Protein AF-N9WWZ4-F1 (afdb_monomer)

Sequence (720 aa):
MMVYKSFKKSSRNKDMSAVLQTEFEQKSSIDLSDVQIHYNSSLPKQYMADAIAHNNQIDIASGKEHLLRHELTHIIQQKQGLVDVTEKRGNHYINSSSVLEKGADNAVIKRKPPMHKQQNIIQMAPITDQEIIDQILKAGVIYINPLYPELKAFFKDADSDDITTETLHAIIEFVYRTDTASVSYLHNLFQTFPFKANIPIYMDFIQFINRYPELGPSLLNFTNILGISASDYLISAFSKIPALVIDTFDLLVMQQDNIAAFSTLFQEQIPMCASDIMVSENITMANLGDSIYNILGEKSFTLFNDCISKLVHCCIPASISDVLLGCNLNVTEYILTVIDGQVYTADAAATEIDMKMFLRRLQLTTDYVQSIYNKFHGKYLIKPTGSDPHLQGRQVVFLINASGGIFVYKNRPLEVDNELAGKNGFLEEAGELLITDPEMQFQGMCIDPVSHMEEVISPLGAPKTEPLDLDTAKRNYFQLGALQAIASVTGIVDLHADNIIFSAVGLHIIDAECSFLSFTDTLIEHDRTSPFIMLYSPSMLSYTNSVFSIKMPDDQVVLSTTKSPLLMEMFYKGKNYTLIKIKAEKATFLQILSKHLVNILSSRIVPIGTGDFGELMYRYAFSNNKEDLLMNTIERITTDLMNDSYAYMAGHPKPVFQFDVMHNVLYDAFENHTIPALEFQWSTSKIYMDSQEICALHYRRNGTIVSFILEKVAQMIDSL

Structure (mmCIF, N/CA/C/O backbone):
data_AF-N9WWZ4-F1
#
_entry.id   AF-N9WWZ4-F1
#
loop_
_atom_site.group_PDB
_atom_site.id
_atom_site.type_symbol
_atom_site.label_atom_id
_atom_site.label_alt_id
_atom_site.label_comp_id
_atom_site.label_asym_id
_atom_site.label_entity_id
_atom_site.label_seq_id
_atom_site.pdbx_PDB_ins_code
_atom_site.Cartn_x
_atom_site.Cartn_y
_atom_site.Cartn_z
_atom_site.occupancy
_atom_site.B_iso_or_equiv
_atom_site.auth_seq_id
_atom_site.auth_comp_id
_atom_site.auth_asym_id
_atom_site.auth_atom_id
_atom_site.pdbx_PDB_model_num
ATOM 1 N N . MET A 1 1 ? 75.580 10.774 -19.009 1.00 31.27 1 MET A N 1
ATOM 2 C CA . MET A 1 1 ? 75.614 11.989 -19.851 1.00 31.27 1 MET A CA 1
ATOM 3 C C . MET A 1 1 ? 74.357 11.972 -20.722 1.00 31.27 1 MET A C 1
ATOM 5 O O . MET A 1 1 ? 74.372 11.389 -21.796 1.00 31.27 1 MET A O 1
ATOM 9 N N . MET A 1 2 ? 73.221 12.468 -20.213 1.00 32.12 2 MET A N 1
ATOM 10 C CA . MET A 1 2 ? 72.019 12.6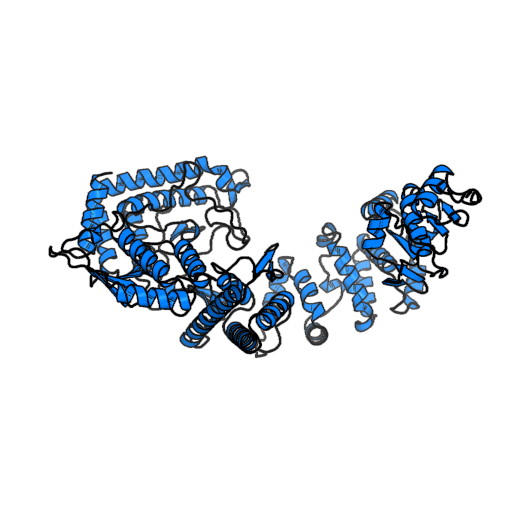29 -21.042 1.00 32.12 2 MET A CA 1
ATOM 11 C C . MET A 1 2 ? 72.286 13.793 -21.991 1.00 32.12 2 MET A C 1
ATOM 13 O O . MET A 1 2 ? 72.444 14.931 -21.552 1.00 32.12 2 MET A O 1
ATOM 17 N N . VAL A 1 3 ? 72.414 13.487 -23.278 1.00 30.52 3 VAL A N 1
ATOM 18 C CA . VAL A 1 3 ? 72.542 14.487 -24.334 1.00 30.52 3 VAL A CA 1
ATOM 19 C C . VAL A 1 3 ? 71.209 15.228 -24.396 1.00 30.52 3 VAL A C 1
ATOM 21 O O . VAL A 1 3 ? 70.263 14.759 -25.025 1.00 30.52 3 VAL A O 1
ATOM 24 N N . TYR A 1 4 ? 71.118 16.381 -23.729 1.00 33.06 4 TYR A N 1
ATOM 25 C CA . TYR A 1 4 ? 70.147 17.397 -24.111 1.00 33.06 4 TYR A CA 1
ATOM 26 C C . TYR A 1 4 ? 70.466 17.729 -25.567 1.00 33.06 4 TYR A C 1
ATOM 28 O O . TYR A 1 4 ? 71.443 18.425 -25.849 1.00 33.06 4 TYR A O 1
ATOM 36 N N . LYS A 1 5 ? 69.693 17.173 -26.509 1.00 40.69 5 LYS A N 1
ATOM 37 C CA . LYS A 1 5 ? 69.653 17.699 -27.872 1.00 40.69 5 LYS A CA 1
ATOM 38 C C . LYS A 1 5 ? 69.283 19.166 -27.703 1.00 40.69 5 LYS A C 1
ATOM 40 O O . LYS A 1 5 ? 68.144 19.483 -27.377 1.00 40.69 5 LYS A O 1
ATOM 45 N N . SER A 1 6 ? 70.280 20.037 -27.838 1.00 37.78 6 SER A N 1
ATOM 46 C CA . SER A 1 6 ? 70.077 21.465 -28.007 1.00 37.78 6 SER A CA 1
ATOM 47 C C . SER A 1 6 ? 69.050 21.595 -29.120 1.00 37.78 6 SER A C 1
ATOM 49 O O . SER A 1 6 ? 69.345 21.290 -30.276 1.00 37.78 6 SER A O 1
ATOM 51 N N . PHE A 1 7 ? 67.827 21.994 -28.765 1.00 43.97 7 PHE A N 1
ATOM 52 C CA . PHE A 1 7 ? 66.923 22.542 -29.756 1.00 43.97 7 PHE A CA 1
ATOM 53 C C . PHE A 1 7 ? 67.714 23.659 -30.431 1.00 43.97 7 PHE A C 1
ATOM 55 O O . PHE A 1 7 ? 68.295 24.521 -29.758 1.00 43.97 7 PHE A O 1
ATOM 62 N N . LYS A 1 8 ? 67.840 23.574 -31.759 1.00 48.03 8 LYS A N 1
ATOM 63 C CA . LYS A 1 8 ? 68.260 24.716 -32.567 1.00 48.03 8 LYS A CA 1
ATOM 64 C C . LYS A 1 8 ? 67.381 25.860 -32.087 1.00 48.03 8 LYS A C 1
ATOM 66 O O . LYS A 1 8 ? 66.167 25.699 -32.100 1.00 48.03 8 LYS A O 1
ATOM 71 N N . LYS A 1 9 ? 67.992 26.927 -31.569 1.00 49.50 9 LYS A N 1
ATOM 72 C CA . LYS A 1 9 ? 67.270 28.078 -31.024 1.00 49.50 9 LYS A CA 1
ATOM 73 C C . LYS A 1 9 ? 66.278 28.514 -32.104 1.00 49.50 9 LYS A C 1
ATOM 75 O O . LYS A 1 9 ? 66.729 28.985 -33.151 1.00 49.50 9 LYS A O 1
ATOM 80 N N . SER A 1 10 ? 64.990 28.228 -31.901 1.00 61.09 10 SER A N 1
ATOM 81 C CA . SER A 1 10 ? 63.947 28.578 -32.860 1.00 61.09 10 SER A CA 1
ATOM 82 C C . SER A 1 10 ? 64.035 30.086 -33.060 1.00 61.09 10 SER A C 1
ATOM 84 O O . SER A 1 10 ? 64.394 30.840 -32.140 1.00 61.09 10 SER A O 1
ATOM 86 N N . SER A 1 11 ? 63.849 30.544 -34.296 1.00 73.19 11 SER A N 1
ATOM 87 C CA . SER A 1 11 ? 63.816 31.981 -34.539 1.00 73.19 11 SER A CA 1
ATOM 88 C C . SER A 1 11 ? 62.716 32.580 -33.671 1.00 73.19 11 SER A C 1
ATOM 90 O O . SER A 1 11 ? 61.612 32.045 -33.597 1.00 73.19 11 SER A O 1
ATOM 92 N N . ARG A 1 12 ? 63.028 33.670 -32.965 1.00 77.38 12 ARG A N 1
ATOM 93 C CA . ARG A 1 12 ? 62.055 34.310 -32.081 1.00 77.38 12 ARG A CA 1
ATOM 94 C C . ARG A 1 12 ? 60.841 34.723 -32.906 1.00 77.38 12 ARG A C 1
ATOM 96 O O . ARG A 1 12 ? 60.989 35.507 -33.846 1.00 77.38 12 ARG A O 1
ATOM 103 N N . ASN A 1 13 ? 59.676 34.231 -32.513 1.00 82.19 13 ASN A N 1
ATOM 104 C CA . ASN A 1 13 ? 58.419 34.700 -33.053 1.00 82.19 13 ASN A CA 1
ATOM 105 C C . ASN A 1 13 ? 58.186 36.131 -32.547 1.00 82.19 13 ASN A C 1
ATOM 107 O O . ASN A 1 13 ? 58.319 36.406 -31.351 1.00 82.19 13 ASN A O 1
ATOM 111 N N . LYS A 1 14 ? 57.949 37.071 -33.464 1.00 80.50 14 LYS A N 1
ATOM 112 C CA . LYS A 1 14 ? 57.813 38.493 -33.120 1.00 80.50 14 LYS A CA 1
ATOM 113 C C . LYS A 1 14 ? 56.438 38.823 -32.542 1.00 80.50 14 LYS A C 1
ATOM 115 O O . LYS A 1 14 ? 56.328 39.834 -31.853 1.00 80.50 14 LYS A O 1
ATOM 120 N N . ASP A 1 15 ? 55.461 37.943 -32.742 1.00 82.19 15 ASP A N 1
ATOM 121 C CA . ASP A 1 15 ? 54.054 38.186 -32.427 1.00 82.19 15 ASP A CA 1
ATOM 122 C C . ASP A 1 15 ? 53.641 37.549 -31.082 1.00 82.19 15 ASP A C 1
ATOM 124 O O . ASP A 1 15 ? 52.505 37.680 -30.635 1.00 82.19 15 ASP A O 1
ATOM 128 N N . MET A 1 16 ? 54.573 36.894 -30.376 1.00 87.50 16 MET A N 1
ATOM 129 C CA . MET A 1 16 ? 54.370 36.381 -29.015 1.00 87.50 16 MET A CA 1
ATOM 130 C C . MET A 1 16 ? 55.595 36.600 -28.119 1.00 87.50 16 MET A C 1
ATOM 132 O O . MET A 1 16 ? 56.722 36.817 -28.572 1.00 87.50 16 MET A O 1
ATOM 136 N N . SER A 1 17 ? 55.395 36.537 -26.800 1.00 89.44 17 SER A N 1
ATOM 137 C CA . SER A 1 17 ? 56.510 36.670 -25.860 1.00 89.44 17 SER A CA 1
ATOM 138 C C . SER A 1 17 ? 57.472 35.478 -25.959 1.00 89.44 17 SER A C 1
ATOM 140 O O . SER A 1 17 ? 57.054 34.330 -26.104 1.00 89.44 17 SER A O 1
ATOM 142 N N . ALA A 1 18 ? 58.775 35.733 -25.798 1.00 83.81 18 ALA A N 1
ATOM 143 C CA . ALA A 1 18 ? 59.789 34.674 -25.822 1.00 83.81 18 ALA A CA 1
ATOM 144 C C . ALA A 1 18 ? 59.575 33.632 -24.707 1.00 83.81 18 ALA A C 1
ATOM 146 O O . ALA A 1 18 ? 59.940 32.469 -24.870 1.00 83.81 18 ALA A O 1
ATOM 147 N N . VAL A 1 19 ? 58.972 34.046 -23.586 1.00 86.75 19 VAL A N 1
ATOM 148 C CA . VAL A 1 19 ? 58.622 33.162 -22.467 1.00 86.75 19 VAL A CA 1
ATOM 149 C C . VAL A 1 19 ? 57.494 32.215 -22.870 1.00 86.75 19 VAL A C 1
ATOM 151 O O . VAL A 1 19 ? 57.639 31.012 -22.687 1.00 86.75 19 VAL A O 1
ATOM 154 N N . LEU A 1 20 ? 56.418 32.736 -23.473 1.00 87.56 20 LEU A N 1
ATOM 155 C CA . LEU A 1 20 ? 55.281 31.930 -23.926 1.00 87.56 20 LEU A CA 1
ATOM 156 C C . LEU A 1 20 ? 55.685 30.957 -25.041 1.00 87.56 20 LEU A C 1
ATOM 158 O O . LEU A 1 20 ? 55.343 29.779 -24.968 1.00 87.56 20 LEU A O 1
ATOM 162 N N . GLN A 1 21 ? 56.482 31.425 -26.011 1.00 87.62 21 GLN A N 1
ATOM 163 C CA . GLN A 1 21 ? 57.043 30.574 -27.062 1.00 87.62 21 GLN A CA 1
ATOM 164 C C . GLN A 1 21 ? 57.860 29.429 -26.446 1.00 87.62 21 GLN A C 1
ATOM 166 O O . GLN A 1 21 ? 57.599 28.261 -26.714 1.00 87.62 21 GLN A O 1
ATOM 171 N N . THR A 1 22 ? 58.799 29.748 -25.548 1.00 85.81 22 THR A N 1
ATOM 172 C CA . THR A 1 22 ? 59.644 28.734 -24.897 1.00 85.81 22 THR A CA 1
ATOM 173 C C . THR A 1 22 ? 58.814 27.740 -24.076 1.00 85.81 22 THR A C 1
ATOM 175 O O . THR A 1 22 ? 59.089 26.544 -24.117 1.00 85.81 22 THR A O 1
ATOM 178 N N . GLU A 1 23 ? 57.794 28.209 -23.351 1.00 89.12 23 GLU A N 1
ATOM 179 C CA . GLU A 1 23 ? 56.898 27.365 -22.551 1.00 89.12 23 GLU A CA 1
ATOM 180 C C . GLU A 1 23 ? 56.186 26.321 -23.427 1.00 89.12 23 GLU A C 1
ATOM 182 O O . GLU A 1 23 ? 56.229 25.122 -23.135 1.00 89.12 23 GLU A O 1
ATOM 187 N N . PHE A 1 24 ? 55.558 26.761 -24.519 1.00 90.38 24 PHE A N 1
ATOM 188 C CA . PHE A 1 24 ? 54.767 25.889 -25.385 1.00 90.38 24 PHE A CA 1
ATOM 189 C C . PHE A 1 24 ? 55.644 24.974 -26.254 1.00 90.38 24 PHE A C 1
ATOM 191 O O . PHE A 1 24 ? 55.316 23.793 -26.404 1.00 90.38 24 PHE A O 1
ATOM 198 N N . GLU A 1 25 ? 56.793 25.445 -26.751 1.00 89.12 25 GLU A N 1
ATOM 199 C CA . GLU A 1 25 ? 57.750 24.619 -27.506 1.00 89.12 25 GLU A CA 1
ATOM 200 C C . GLU A 1 25 ? 58.385 23.532 -26.614 1.00 89.12 25 GLU A C 1
ATOM 202 O O . GLU A 1 25 ? 58.522 22.382 -27.034 1.00 89.12 25 GLU A O 1
ATOM 207 N N . GLN A 1 26 ? 58.699 23.832 -25.345 1.00 85.19 26 GLN A N 1
ATOM 208 C CA . GLN A 1 26 ? 59.203 22.829 -24.391 1.00 85.19 26 GLN A CA 1
ATOM 209 C C . GLN A 1 26 ? 58.142 21.788 -24.007 1.00 85.19 26 GLN A C 1
ATOM 211 O O . GLN A 1 26 ? 58.463 20.606 -23.838 1.00 85.19 26 GLN A O 1
ATOM 216 N N . LYS A 1 27 ? 56.878 22.207 -23.855 1.00 85.12 27 LYS A N 1
ATOM 217 C CA . LYS A 1 27 ? 55.762 21.302 -23.537 1.00 85.12 27 LYS A CA 1
ATOM 218 C C . LYS A 1 27 ? 55.441 20.365 -24.705 1.00 85.12 27 LYS A C 1
ATOM 220 O O . LYS A 1 27 ? 55.290 19.164 -24.481 1.00 85.12 27 LYS A O 1
ATOM 225 N N . SER A 1 28 ? 55.388 20.895 -25.927 1.00 84.44 28 SER A N 1
ATOM 226 C CA . SER A 1 28 ? 54.942 20.174 -27.131 1.00 84.44 28 SER A CA 1
ATOM 227 C C . SER A 1 28 ? 56.052 19.479 -27.918 1.00 84.44 28 SER A C 1
ATOM 229 O O . SER A 1 28 ? 55.778 18.500 -28.607 1.00 84.44 28 SER A O 1
ATOM 231 N N . SER A 1 29 ? 57.298 19.959 -27.821 1.00 84.81 29 SER A N 1
ATOM 232 C CA . SER A 1 29 ? 58.384 19.647 -28.768 1.00 84.81 29 SER A CA 1
ATOM 233 C C . SER A 1 29 ? 58.084 20.042 -30.227 1.00 84.81 29 SER A C 1
ATOM 235 O O . SER A 1 29 ? 58.658 19.458 -31.146 1.00 84.81 29 SER A O 1
ATOM 237 N N . ILE A 1 30 ? 57.200 21.023 -30.447 1.00 85.88 30 ILE A N 1
ATOM 238 C CA . ILE A 1 30 ? 56.836 21.572 -31.763 1.00 85.88 30 ILE A CA 1
ATOM 239 C C . ILE A 1 30 ? 57.406 22.983 -31.900 1.00 85.88 30 ILE A C 1
ATOM 241 O O . ILE A 1 30 ? 57.335 23.753 -30.954 1.00 85.88 30 ILE A O 1
ATOM 245 N N . ASP A 1 31 ? 57.954 23.307 -33.074 1.00 88.06 31 ASP A N 1
ATOM 246 C CA . ASP A 1 31 ? 58.421 24.656 -33.421 1.00 88.06 31 ASP A CA 1
ATOM 247 C C . ASP A 1 31 ? 57.223 25.578 -33.713 1.00 88.06 31 ASP A C 1
ATOM 249 O O . ASP A 1 31 ? 56.354 25.239 -34.529 1.00 88.06 31 ASP A O 1
ATOM 253 N N . LEU A 1 32 ? 57.177 26.721 -33.021 1.00 90.25 32 LEU A N 1
ATOM 254 C CA . LEU A 1 32 ? 56.133 27.744 -33.141 1.00 90.25 32 LEU A CA 1
ATOM 255 C C . LEU A 1 32 ? 56.667 29.046 -33.759 1.00 90.25 32 LEU A C 1
ATOM 257 O O . LEU A 1 32 ? 55.965 30.060 -33.794 1.00 90.25 32 LEU A O 1
ATOM 261 N N . SER A 1 33 ? 57.910 29.047 -34.247 1.00 89.44 33 SER A N 1
ATOM 262 C CA . SER A 1 33 ? 58.525 30.228 -34.862 1.00 89.44 33 SER A CA 1
ATOM 263 C C . SER A 1 33 ? 57.875 30.665 -36.176 1.00 89.44 33 SER A C 1
ATOM 265 O O . SER A 1 33 ? 58.035 31.818 -36.572 1.00 89.44 33 SER A O 1
ATOM 267 N N . ASP A 1 34 ? 57.136 29.767 -36.826 1.00 88.88 34 ASP A N 1
ATOM 268 C CA . ASP A 1 34 ? 56.392 29.984 -38.069 1.00 88.88 34 ASP A CA 1
ATOM 269 C C . ASP A 1 34 ? 54.918 30.363 -37.847 1.00 88.88 34 ASP A C 1
ATOM 271 O O . ASP A 1 34 ? 54.196 30.563 -38.822 1.00 88.88 34 ASP A O 1
ATOM 275 N N . VAL A 1 35 ? 54.466 30.454 -36.591 1.00 92.19 35 VAL A N 1
ATOM 276 C CA . VAL A 1 35 ? 53.085 30.827 -36.265 1.00 92.19 35 VAL A CA 1
ATOM 277 C C . VAL A 1 35 ? 52.896 32.330 -36.443 1.00 92.19 35 VAL A C 1
ATOM 279 O O . VAL A 1 35 ? 53.678 33.115 -35.921 1.00 92.19 35 VAL A O 1
ATOM 282 N N . GLN A 1 36 ? 51.861 32.753 -37.154 1.00 93.38 36 GLN A N 1
ATOM 283 C CA . GLN A 1 36 ? 51.532 34.170 -37.321 1.00 93.38 36 GLN A CA 1
ATOM 284 C C . GLN A 1 36 ? 50.351 34.511 -36.421 1.00 93.38 36 GLN A C 1
ATOM 286 O O . GLN A 1 36 ? 49.353 33.792 -36.432 1.00 93.38 36 GLN A O 1
ATOM 291 N N . ILE A 1 37 ? 50.469 35.574 -35.621 1.00 94.25 37 ILE A N 1
ATOM 292 C CA . ILE A 1 37 ? 49.382 36.000 -34.732 1.00 94.25 37 ILE A CA 1
ATOM 293 C C . ILE A 1 37 ? 48.887 37.371 -35.161 1.00 94.25 37 ILE A C 1
ATOM 295 O O . ILE A 1 37 ? 49.609 38.368 -35.109 1.00 94.25 37 ILE A O 1
ATOM 299 N N . HIS A 1 38 ? 47.621 37.416 -35.542 1.00 94.88 38 HIS A N 1
ATOM 300 C CA . HIS A 1 38 ? 46.916 38.612 -35.956 1.00 94.88 38 HIS A CA 1
ATOM 301 C C . HIS A 1 38 ? 46.008 39.078 -34.811 1.00 94.88 38 HIS A C 1
ATOM 303 O O . HIS A 1 38 ? 44.860 38.654 -34.679 1.00 94.88 38 HIS A O 1
ATOM 309 N N . TYR A 1 39 ? 46.535 39.952 -33.950 1.00 91.56 39 TYR A N 1
ATOM 310 C CA . TYR A 1 39 ? 45.737 40.598 -32.901 1.00 91.56 39 TYR A CA 1
ATOM 311 C C . TYR A 1 39 ? 44.802 41.652 -33.489 1.00 91.56 39 TYR A C 1
ATOM 313 O O . TYR A 1 39 ? 45.166 42.351 -34.437 1.00 91.56 39 TYR A O 1
ATOM 321 N N . ASN A 1 40 ? 43.638 41.832 -32.863 1.00 89.38 40 ASN A N 1
ATOM 322 C CA . ASN A 1 40 ? 42.576 42.722 -33.340 1.00 89.38 40 ASN A CA 1
ATOM 323 C C . ASN A 1 40 ? 42.091 42.368 -34.756 1.00 89.38 40 ASN A C 1
ATOM 325 O O . ASN A 1 40 ? 41.700 43.249 -35.523 1.00 89.38 40 ASN A O 1
ATOM 329 N N . SER A 1 41 ? 42.139 41.085 -35.111 1.00 89.44 41 SER A N 1
ATOM 330 C CA . SER A 1 41 ? 41.660 40.604 -36.399 1.00 89.44 41 SER A CA 1
ATOM 331 C C . SER A 1 41 ? 40.135 40.671 -36.459 1.00 89.44 41 SER A C 1
ATOM 333 O O . SER A 1 41 ? 39.439 40.369 -35.489 1.00 89.44 41 SER A O 1
ATOM 335 N N . SER A 1 42 ? 39.601 41.063 -37.614 1.00 83.00 42 SER A N 1
ATOM 336 C CA . SER A 1 42 ? 38.166 40.993 -37.900 1.00 83.00 42 SER A CA 1
ATOM 337 C C . SER A 1 42 ? 37.735 39.616 -38.411 1.00 83.00 42 SER A C 1
ATOM 339 O O . SER A 1 42 ? 36.538 39.378 -38.564 1.00 83.00 42 SER A O 1
ATOM 341 N N . LEU A 1 43 ? 38.690 38.715 -38.669 1.00 81.06 43 LEU A N 1
ATOM 342 C CA . LEU A 1 43 ? 38.434 37.392 -39.229 1.00 81.06 43 LEU A CA 1
ATOM 343 C C . LEU A 1 43 ? 37.595 36.485 -38.308 1.00 81.06 43 LEU A C 1
ATOM 345 O O . LEU A 1 43 ? 36.652 35.888 -38.821 1.00 81.06 43 LEU A O 1
ATOM 349 N N . PRO A 1 44 ? 37.818 36.419 -36.975 1.00 84.12 44 PRO A N 1
ATOM 350 C CA . PRO A 1 44 ? 37.023 35.561 -36.086 1.00 84.12 44 PRO A CA 1
ATOM 351 C C . PRO A 1 44 ? 35.524 35.887 -36.108 1.00 84.12 44 PRO A C 1
ATOM 353 O O . PRO A 1 44 ? 34.685 34.991 -36.042 1.00 84.12 44 PRO A O 1
ATOM 356 N N . LYS A 1 45 ? 35.174 37.161 -36.334 1.00 70.50 45 LYS A N 1
ATOM 357 C CA . LYS A 1 45 ? 33.783 37.616 -36.454 1.00 70.50 45 LYS A CA 1
ATOM 358 C C . LYS A 1 45 ? 33.037 36.949 -37.615 1.00 70.50 45 LYS A C 1
ATOM 360 O O . LYS A 1 45 ? 31.831 36.761 -37.518 1.00 70.50 45 LYS A O 1
ATOM 365 N N . GLN A 1 46 ? 33.737 36.568 -38.687 1.00 72.19 46 GLN A N 1
ATOM 366 C CA . GLN A 1 46 ? 33.139 35.844 -39.820 1.00 72.19 46 GLN A CA 1
ATOM 367 C C . GLN A 1 46 ? 32.743 34.402 -39.463 1.00 72.19 46 GLN A C 1
ATOM 369 O O . GLN A 1 46 ? 32.006 33.777 -40.216 1.00 72.19 46 GLN A O 1
ATOM 374 N N . TYR A 1 47 ? 33.222 33.891 -38.325 1.00 70.94 47 TYR A N 1
ATOM 375 C CA . TYR A 1 47 ? 32.954 32.546 -37.818 1.00 70.94 47 TYR A CA 1
ATOM 376 C C . TYR A 1 47 ? 32.169 32.554 -36.494 1.00 70.94 47 TYR A C 1
ATOM 378 O O . TYR A 1 47 ? 32.080 31.517 -35.844 1.00 70.94 47 TYR A O 1
ATOM 386 N N . MET A 1 48 ? 31.625 33.707 -36.074 1.00 68.12 48 MET A N 1
ATOM 387 C CA . MET A 1 48 ? 31.035 33.919 -34.738 1.00 68.12 48 MET A CA 1
ATOM 388 C C . MET A 1 48 ? 31.955 33.494 -33.581 1.00 68.12 48 MET A C 1
ATOM 390 O O . MET A 1 48 ? 31.509 32.960 -32.564 1.00 68.12 48 MET A O 1
ATOM 394 N N . ALA A 1 49 ? 33.254 33.735 -33.735 1.00 73.62 49 ALA A N 1
ATOM 395 C CA . ALA A 1 49 ? 34.273 33.357 -32.771 1.00 73.62 49 ALA A CA 1
ATOM 396 C C . ALA A 1 49 ? 35.002 34.587 -32.218 1.00 73.62 49 ALA A C 1
ATOM 398 O O . ALA A 1 49 ? 35.128 35.612 -32.893 1.00 73.62 49 ALA A O 1
ATOM 399 N N . ASP A 1 50 ? 35.515 34.465 -30.997 1.00 83.19 50 ASP A N 1
ATOM 400 C CA . ASP A 1 50 ? 36.403 35.451 -30.381 1.00 83.19 50 ASP A CA 1
ATOM 401 C C . ASP A 1 50 ? 37.866 35.256 -30.812 1.00 83.19 50 ASP A C 1
ATOM 403 O O . ASP A 1 50 ? 38.643 36.214 -30.851 1.00 83.19 50 ASP A O 1
ATOM 407 N N . ALA A 1 51 ? 38.248 34.032 -31.181 1.00 88.69 51 ALA A N 1
ATOM 408 C CA . ALA A 1 51 ? 39.535 33.725 -31.792 1.00 88.69 51 ALA A CA 1
ATOM 409 C C . ALA A 1 51 ? 39.452 32.451 -32.648 1.00 88.69 51 ALA A C 1
ATOM 411 O O . ALA A 1 51 ? 38.578 31.611 -32.435 1.00 88.69 51 ALA A O 1
ATOM 412 N N . ILE A 1 52 ? 40.341 32.326 -33.638 1.00 89.69 52 ILE A N 1
ATOM 413 C CA . ILE A 1 52 ? 40.436 31.134 -34.489 1.00 89.69 52 ILE A CA 1
ATOM 414 C C . ILE A 1 52 ? 41.891 30.712 -34.709 1.00 89.69 52 ILE A C 1
ATOM 416 O O . ILE A 1 52 ? 42.778 31.557 -34.861 1.00 89.69 52 ILE A O 1
ATOM 420 N N . ALA A 1 53 ? 42.110 29.405 -34.837 1.00 92.25 53 ALA A N 1
ATOM 421 C CA . ALA A 1 53 ? 43.379 28.789 -35.204 1.00 92.25 53 ALA A CA 1
ATOM 422 C C . ALA A 1 53 ? 43.244 28.000 -36.512 1.00 92.25 53 ALA A C 1
ATOM 424 O O . ALA A 1 53 ? 42.457 27.053 -36.619 1.00 92.25 53 ALA A O 1
ATOM 425 N N . HIS A 1 54 ? 44.052 28.355 -37.512 1.00 88.38 54 HIS A N 1
ATOM 426 C CA . HIS A 1 54 ? 44.062 27.688 -38.813 1.00 88.38 54 HIS A CA 1
ATOM 427 C C . HIS A 1 54 ? 45.425 27.825 -39.505 1.00 88.38 54 HIS A C 1
ATOM 429 O O . HIS A 1 54 ? 46.000 28.901 -39.539 1.00 88.38 54 HIS A O 1
ATOM 435 N N . ASN A 1 55 ? 45.970 26.752 -40.087 1.00 82.31 55 ASN A N 1
ATOM 436 C CA . ASN A 1 55 ? 47.189 26.788 -40.922 1.00 82.31 55 ASN A CA 1
ATOM 437 C C . ASN A 1 55 ? 48.390 27.580 -40.352 1.00 82.31 55 ASN A C 1
ATOM 439 O O . ASN A 1 55 ? 49.057 28.310 -41.083 1.00 82.31 55 ASN A O 1
ATOM 443 N N . ASN A 1 56 ? 48.717 27.407 -39.068 1.00 88.75 56 ASN A N 1
ATOM 444 C CA . ASN A 1 56 ? 49.763 28.176 -38.363 1.00 88.75 56 ASN A CA 1
ATOM 445 C C . ASN A 1 56 ? 49.454 29.676 -38.219 1.00 88.75 56 ASN A C 1
ATOM 447 O O . ASN A 1 56 ? 50.350 30.457 -37.913 1.00 88.75 56 ASN A O 1
ATOM 451 N N . GLN A 1 57 ? 48.208 30.081 -38.412 1.00 93.12 57 GLN A N 1
ATOM 452 C CA . GLN A 1 57 ? 47.715 31.424 -38.161 1.00 93.12 57 GLN A CA 1
ATOM 453 C C . GLN A 1 57 ? 46.755 31.389 -36.978 1.00 93.12 57 GLN A C 1
ATOM 455 O O . GLN A 1 57 ? 45.968 30.453 -36.819 1.00 93.12 57 GLN A O 1
ATOM 460 N N . ILE A 1 58 ? 46.869 32.403 -36.130 1.00 94.69 58 ILE A N 1
ATOM 461 C CA . ILE A 1 58 ? 45.945 32.660 -35.036 1.00 94.69 58 ILE A CA 1
ATOM 462 C C . ILE A 1 58 ? 45.410 34.069 -35.231 1.00 94.69 58 ILE A C 1
ATOM 464 O O . ILE A 1 58 ? 46.174 35.035 -35.208 1.00 94.69 58 ILE A O 1
ATOM 468 N N . ASP A 1 59 ? 44.101 34.187 -35.369 1.00 94.94 59 ASP A N 1
ATOM 469 C CA . ASP A 1 59 ? 43.415 35.465 -35.474 1.00 94.94 59 ASP A CA 1
ATOM 470 C C . ASP A 1 59 ? 42.604 35.682 -34.204 1.00 94.94 59 ASP A C 1
ATOM 472 O O . ASP A 1 59 ? 41.777 34.850 -33.842 1.00 94.94 59 ASP A O 1
ATOM 476 N N . ILE A 1 60 ? 42.854 36.795 -33.513 1.00 91.88 60 ILE A N 1
ATOM 477 C CA . ILE A 1 60 ? 42.227 37.105 -32.223 1.00 91.88 60 ILE A CA 1
ATOM 478 C C . ILE A 1 60 ? 41.447 38.403 -32.361 1.00 91.88 60 ILE A C 1
ATOM 480 O O . ILE A 1 60 ? 42.010 39.421 -32.781 1.00 91.88 60 ILE A O 1
ATOM 484 N N . ALA A 1 61 ? 40.166 38.382 -31.991 1.00 86.06 61 ALA A N 1
ATOM 485 C CA . ALA A 1 61 ? 39.332 39.572 -31.985 1.00 86.06 61 ALA A CA 1
ATOM 486 C C . ALA A 1 61 ? 39.862 40.619 -30.989 1.00 86.06 61 ALA A C 1
ATOM 488 O O . ALA A 1 61 ? 40.612 40.325 -30.055 1.00 86.06 61 ALA A O 1
ATOM 489 N N . SER A 1 62 ? 39.498 41.882 -31.199 1.00 87.56 62 SER A N 1
ATOM 490 C CA . SER A 1 62 ? 39.983 42.972 -30.347 1.00 87.56 62 SER A CA 1
ATOM 491 C C . SER A 1 62 ? 39.544 42.783 -28.888 1.00 87.56 62 SER A C 1
ATOM 493 O O . SER A 1 62 ? 38.358 42.594 -28.629 1.00 87.56 62 SER A O 1
ATOM 495 N N . GLY A 1 63 ? 40.488 42.826 -27.938 1.00 84.06 63 GLY A N 1
ATOM 496 C CA . GLY A 1 63 ? 40.214 42.631 -26.506 1.00 84.06 63 GLY A CA 1
ATOM 497 C C . GLY A 1 63 ? 40.145 41.167 -26.046 1.00 84.06 63 GLY A C 1
ATOM 498 O O . GLY A 1 63 ? 39.792 40.901 -24.894 1.00 84.06 63 GLY A O 1
ATOM 499 N N . LYS A 1 64 ? 40.471 40.210 -26.925 1.00 89.19 64 LYS A N 1
ATOM 500 C CA . LYS A 1 64 ? 40.409 38.759 -26.665 1.00 89.19 64 LYS A CA 1
ATOM 501 C C . LYS A 1 64 ? 41.778 38.092 -26.554 1.00 89.19 64 LYS A C 1
ATOM 503 O O . LYS A 1 64 ? 41.911 36.881 -26.684 1.00 89.19 64 LYS A O 1
ATOM 508 N N . GLU A 1 65 ? 42.820 38.856 -26.237 1.00 89.69 65 GLU A N 1
ATOM 509 C CA . GLU A 1 65 ? 44.215 38.391 -26.196 1.00 89.69 65 GLU A CA 1
ATOM 510 C C . GLU A 1 65 ? 44.459 37.274 -25.167 1.00 89.69 65 GLU A C 1
ATOM 512 O O . GLU A 1 65 ? 45.425 36.516 -25.284 1.00 89.69 65 GLU A O 1
ATOM 517 N N . HIS A 1 66 ? 43.573 37.135 -24.176 1.00 86.19 66 HIS A N 1
ATOM 518 C CA . HIS A 1 66 ? 43.610 36.047 -23.200 1.00 86.19 66 HIS A CA 1
ATOM 519 C C . HIS A 1 66 ? 43.410 34.658 -23.839 1.00 86.19 66 HIS A C 1
ATOM 521 O O . HIS A 1 66 ? 43.941 33.678 -23.315 1.00 86.19 66 HIS A O 1
ATOM 527 N N . LEU A 1 67 ? 42.747 34.579 -25.001 1.00 88.12 67 LEU A N 1
ATOM 528 C CA . LEU A 1 67 ? 42.532 33.340 -25.758 1.00 88.12 67 LEU A CA 1
ATOM 529 C C . LEU A 1 67 ? 43.781 32.854 -26.503 1.00 88.12 67 LEU A C 1
ATOM 531 O O . LEU A 1 67 ? 43.807 31.739 -27.010 1.00 88.12 67 LEU A O 1
ATOM 535 N N . LEU A 1 68 ? 44.877 33.619 -26.518 1.00 92.75 68 LEU A N 1
ATOM 536 C CA . LEU A 1 68 ? 46.097 33.217 -27.222 1.00 92.75 68 LEU A CA 1
ATOM 537 C C . LEU A 1 68 ? 46.642 31.851 -26.760 1.00 92.75 68 LEU A C 1
ATOM 539 O O . LEU A 1 68 ? 47.155 31.079 -27.567 1.00 92.75 68 LEU A O 1
ATOM 543 N N . ARG A 1 69 ? 46.546 31.534 -25.462 1.00 92.50 69 ARG A N 1
ATOM 544 C CA . ARG A 1 69 ? 46.977 30.226 -24.930 1.00 92.50 69 ARG A CA 1
ATOM 545 C C . ARG A 1 69 ? 46.083 29.079 -25.423 1.00 92.50 69 ARG A C 1
ATOM 547 O O . ARG A 1 69 ? 46.604 27.990 -25.673 1.00 92.50 69 ARG A O 1
ATOM 554 N N . HIS A 1 70 ? 44.785 29.341 -25.569 1.00 93.25 70 HIS A N 1
ATOM 555 C CA . HIS A 1 70 ? 43.790 28.410 -26.111 1.00 93.25 70 HIS A CA 1
ATOM 556 C C . HIS A 1 70 ? 44.125 28.081 -27.567 1.00 93.25 70 HIS A C 1
ATOM 558 O O . HIS A 1 70 ? 44.443 26.939 -27.899 1.00 93.25 70 HIS A O 1
ATOM 564 N N . GLU A 1 71 ? 44.253 29.112 -28.401 1.00 93.88 71 GLU A N 1
ATOM 565 C CA . GLU A 1 71 ? 44.519 28.955 -29.835 1.00 93.88 71 GLU A CA 1
ATOM 566 C C . GLU A 1 71 ? 45.907 28.373 -30.140 1.00 93.88 71 GLU A C 1
ATOM 568 O O . GLU A 1 71 ? 46.082 27.585 -31.071 1.00 93.88 71 GLU A O 1
ATOM 573 N N . LEU A 1 72 ? 46.922 28.670 -29.319 1.00 92.44 72 LEU A N 1
ATOM 574 C CA . LEU A 1 72 ? 48.227 28.010 -29.440 1.00 92.44 72 LEU A CA 1
ATOM 575 C C . LEU A 1 72 ? 48.148 26.508 -29.157 1.00 92.44 72 LEU A C 1
ATOM 577 O O . LEU A 1 72 ? 48.897 25.727 -29.753 1.00 92.44 72 LEU A O 1
ATOM 581 N N . THR A 1 73 ? 47.245 26.093 -28.269 1.00 92.31 73 THR A N 1
ATOM 582 C CA . THR A 1 73 ? 47.000 24.672 -28.013 1.00 92.31 73 THR A CA 1
ATOM 583 C C . THR A 1 73 ? 46.361 24.017 -29.237 1.00 92.31 73 THR A C 1
ATOM 585 O O . THR A 1 73 ? 46.805 22.934 -29.624 1.00 92.31 73 THR A O 1
ATOM 588 N N . HIS A 1 74 ? 45.438 24.693 -29.928 1.00 93.12 74 HIS A N 1
ATOM 589 C CA . HIS A 1 74 ? 44.899 24.228 -31.211 1.00 93.12 74 HIS A CA 1
ATOM 590 C C . HIS A 1 74 ? 45.962 24.119 -32.309 1.00 93.12 74 HIS A C 1
ATOM 592 O O . HIS A 1 74 ? 46.064 23.071 -32.945 1.00 93.12 74 HIS A O 1
ATOM 598 N N . ILE A 1 75 ? 46.847 25.110 -32.479 1.00 92.25 75 ILE A N 1
ATOM 599 C CA . ILE A 1 75 ? 47.961 25.009 -33.445 1.00 92.25 75 ILE A CA 1
ATOM 600 C C . ILE A 1 75 ? 48.834 23.775 -33.175 1.00 92.25 75 ILE A C 1
ATOM 602 O O . ILE A 1 75 ? 49.249 23.075 -34.102 1.00 92.25 75 ILE A O 1
ATOM 606 N N . ILE A 1 76 ? 49.094 23.460 -31.905 1.00 90.62 76 ILE A N 1
ATOM 607 C CA . ILE A 1 76 ? 49.843 22.257 -31.528 1.00 90.62 76 ILE A CA 1
ATOM 608 C C . ILE A 1 76 ? 49.052 20.988 -31.863 1.00 90.62 76 ILE A C 1
ATOM 610 O O . ILE A 1 76 ? 49.623 20.066 -32.446 1.00 90.62 76 ILE A O 1
ATOM 614 N N . GLN A 1 77 ? 47.756 20.933 -31.546 1.00 90.00 77 GLN A N 1
ATOM 615 C CA . GLN A 1 77 ? 46.886 19.799 -31.886 1.00 90.00 77 GLN A CA 1
ATOM 616 C C . GLN A 1 77 ? 46.856 19.550 -33.406 1.00 90.00 77 GLN A C 1
ATOM 618 O O . GLN A 1 77 ? 47.022 18.404 -33.846 1.00 90.00 77 GLN A O 1
ATOM 623 N N . GLN A 1 78 ? 46.739 20.615 -34.207 1.00 89.38 78 GLN A N 1
ATOM 624 C CA . GLN A 1 78 ? 46.781 20.570 -35.672 1.00 89.38 78 GLN A CA 1
ATOM 625 C C . GLN A 1 78 ? 48.131 20.035 -36.166 1.00 89.38 78 GLN A C 1
ATOM 627 O O . GLN A 1 78 ? 48.178 19.065 -36.926 1.00 89.38 78 GLN A O 1
ATOM 632 N N . LYS A 1 79 ? 49.251 20.578 -35.666 1.00 88.38 79 LYS A N 1
ATOM 633 C CA . LYS A 1 79 ? 50.605 20.116 -36.028 1.00 88.38 79 LYS A CA 1
ATOM 634 C C . LYS A 1 79 ? 50.882 18.665 -35.607 1.00 88.38 79 LYS A C 1
ATOM 636 O O . LYS A 1 79 ? 51.716 18.004 -36.224 1.00 88.38 79 LYS A O 1
ATOM 641 N N . GLN A 1 80 ? 50.185 18.136 -34.600 1.00 87.31 80 GLN A N 1
ATOM 642 C CA . GLN A 1 80 ? 50.278 16.734 -34.155 1.00 87.31 80 GLN A CA 1
ATOM 643 C C . GLN A 1 80 ? 49.393 15.760 -34.947 1.00 87.31 80 GLN A C 1
ATOM 645 O O . GLN A 1 80 ? 49.446 14.542 -34.702 1.00 87.31 80 GLN A O 1
ATOM 650 N N . GLY A 1 81 ? 48.572 16.278 -35.867 1.00 85.31 81 GLY A N 1
ATOM 651 C CA . GLY A 1 81 ? 47.583 15.499 -36.604 1.00 85.31 81 GLY A CA 1
ATOM 652 C C . GLY A 1 81 ? 46.575 14.831 -35.669 1.00 85.31 81 GLY A C 1
ATOM 653 O O . GLY A 1 81 ? 46.335 13.634 -35.802 1.00 85.31 81 GLY A O 1
ATOM 654 N N . LEU A 1 82 ? 46.099 15.558 -34.652 1.00 83.69 82 LEU A N 1
ATOM 655 C CA . LEU A 1 82 ? 45.057 15.098 -33.720 1.00 83.69 82 LEU A CA 1
ATOM 656 C C . LEU A 1 82 ? 43.658 15.608 -34.086 1.00 83.69 82 LEU A C 1
ATOM 658 O O . LEU A 1 82 ? 42.697 15.264 -33.407 1.00 83.69 82 LEU A O 1
ATOM 662 N N . VAL A 1 83 ? 43.571 16.458 -35.106 1.00 86.62 83 VAL A N 1
ATOM 663 C CA . VAL A 1 83 ? 42.368 17.200 -35.474 1.00 86.62 83 VAL A CA 1
ATOM 664 C C . VAL A 1 83 ? 41.795 16.576 -36.737 1.00 86.62 83 VAL A C 1
ATOM 666 O O . VAL A 1 83 ? 42.469 16.566 -37.764 1.00 86.62 83 VAL A O 1
ATOM 669 N N . ASP A 1 84 ? 40.568 16.073 -36.639 1.00 84.19 84 ASP A N 1
ATOM 670 C CA . ASP A 1 84 ? 39.770 15.582 -37.766 1.00 84.19 84 ASP A CA 1
ATOM 671 C C . ASP A 1 84 ? 38.620 16.556 -38.055 1.00 84.19 84 ASP A C 1
ATOM 673 O O . ASP A 1 84 ? 38.200 17.311 -37.182 1.00 84.19 84 ASP A O 1
ATOM 677 N N . VAL A 1 85 ? 38.084 16.559 -39.272 1.00 85.12 85 VAL A N 1
ATOM 678 C CA . VAL A 1 85 ? 36.918 17.392 -39.603 1.00 85.12 85 VAL A CA 1
ATOM 679 C C . VAL A 1 85 ? 35.681 16.835 -38.902 1.00 85.12 85 VAL A C 1
ATOM 681 O O . VAL A 1 85 ? 35.339 15.673 -39.110 1.00 85.12 85 VAL A O 1
ATOM 684 N N . THR A 1 86 ? 34.991 17.658 -38.115 1.00 79.12 86 THR A N 1
ATOM 685 C CA . THR A 1 86 ? 33.681 17.304 -37.537 1.00 79.12 86 THR A CA 1
ATOM 686 C C . THR A 1 86 ? 32.535 17.971 -38.289 1.00 79.12 86 THR A C 1
ATOM 688 O O . THR A 1 86 ? 31.438 17.426 -38.328 1.00 79.12 86 THR A O 1
ATOM 691 N N . GLU A 1 87 ? 32.788 19.123 -38.916 1.00 77.56 87 GLU A N 1
ATOM 692 C CA . GLU A 1 87 ? 31.776 19.930 -39.594 1.00 77.56 87 GLU A CA 1
ATOM 693 C C . GLU A 1 87 ? 32.363 20.626 -40.837 1.00 77.56 87 GLU A C 1
ATOM 695 O O . GLU A 1 87 ? 33.566 20.886 -40.925 1.00 77.56 87 GLU A O 1
ATOM 700 N N . LYS A 1 88 ? 31.517 20.951 -41.821 1.00 76.38 88 LYS A N 1
ATOM 701 C CA . LYS A 1 88 ? 31.882 21.758 -42.992 1.00 76.38 88 LYS A CA 1
ATOM 702 C C . LYS A 1 88 ? 30.924 22.946 -43.114 1.00 76.38 88 LYS A C 1
ATOM 704 O O . LYS A 1 88 ? 29.733 22.733 -43.308 1.00 76.38 88 LYS A O 1
ATOM 709 N N . ARG A 1 89 ? 31.447 24.179 -43.066 1.00 64.19 89 ARG A N 1
ATOM 710 C CA . ARG A 1 89 ? 30.683 25.422 -43.299 1.00 64.19 89 ARG A CA 1
ATOM 711 C C . ARG A 1 89 ? 31.173 26.100 -44.575 1.00 64.19 89 ARG A C 1
ATOM 713 O O . ARG A 1 89 ? 32.303 26.591 -44.646 1.00 64.19 89 ARG A O 1
ATOM 720 N N . GLY A 1 90 ? 30.341 26.082 -45.616 1.00 67.19 90 GLY A N 1
ATOM 721 C CA . GLY A 1 90 ? 30.733 26.522 -46.956 1.00 67.19 90 GLY A CA 1
ATOM 722 C C . GLY A 1 90 ? 31.935 25.726 -47.484 1.00 67.19 90 GLY A C 1
ATOM 723 O O . GLY A 1 90 ? 31.901 24.497 -47.541 1.00 67.19 90 GLY A O 1
ATOM 724 N N . ASN A 1 91 ? 33.021 26.414 -47.847 1.00 69.19 91 ASN A N 1
ATOM 725 C CA . ASN A 1 91 ? 34.278 25.790 -48.293 1.00 69.19 91 ASN A CA 1
ATOM 726 C C . ASN A 1 91 ? 35.296 25.539 -47.164 1.00 69.19 91 ASN A C 1
ATOM 728 O O . ASN A 1 91 ? 36.412 25.102 -47.447 1.00 69.19 91 ASN A O 1
ATOM 732 N N . HIS A 1 92 ? 34.928 25.789 -45.905 1.00 74.00 92 HIS A N 1
ATOM 733 C CA . HIS A 1 92 ? 35.820 25.653 -44.756 1.00 74.00 92 HIS A CA 1
ATOM 734 C C . HIS A 1 92 ? 35.505 24.385 -43.961 1.00 74.00 92 HIS A C 1
ATOM 736 O O . HIS A 1 92 ? 34.343 24.053 -43.718 1.00 74.00 92 HIS A O 1
ATOM 742 N N . TYR A 1 93 ? 36.554 23.674 -43.553 1.00 83.94 93 TYR A N 1
ATOM 743 C CA . TYR A 1 93 ? 36.443 22.519 -42.671 1.00 83.94 93 TYR A CA 1
ATOM 744 C C . TYR A 1 93 ? 36.659 22.963 -41.229 1.00 83.94 93 TYR A C 1
ATOM 746 O O . TYR A 1 93 ? 37.595 23.711 -40.953 1.00 83.94 93 TYR A O 1
ATOM 754 N N . ILE A 1 94 ? 35.804 22.509 -40.320 1.00 84.38 94 ILE A N 1
ATOM 755 C CA . ILE A 1 94 ? 35.799 22.911 -38.914 1.00 84.38 94 ILE A CA 1
ATOM 756 C C . ILE A 1 94 ? 35.925 21.665 -38.035 1.00 84.38 94 ILE A C 1
ATOM 758 O O . ILE A 1 94 ? 35.415 20.590 -38.368 1.00 84.38 94 ILE A O 1
ATOM 762 N N . ASN A 1 95 ? 36.630 21.812 -36.916 1.00 84.00 95 ASN A N 1
ATOM 763 C CA . ASN A 1 95 ? 36.616 20.852 -35.822 1.00 84.00 95 ASN A CA 1
ATOM 764 C C . ASN A 1 95 ? 35.929 21.473 -34.597 1.00 84.00 95 ASN A C 1
ATOM 766 O O . ASN A 1 95 ? 36.298 22.553 -34.156 1.00 84.00 95 ASN A O 1
ATOM 770 N N . SER A 1 96 ? 34.945 20.754 -34.063 1.00 75.38 96 SER A N 1
ATOM 771 C CA . SER A 1 96 ? 34.095 21.098 -32.917 1.00 75.38 96 SER A CA 1
ATOM 772 C C . SER A 1 96 ? 34.151 20.004 -31.840 1.00 75.38 96 SER A C 1
ATOM 774 O O . SER A 1 96 ? 33.190 19.749 -31.114 1.00 75.38 96 SER A O 1
ATOM 776 N N . SER A 1 97 ? 35.279 19.289 -31.751 1.00 79.56 97 SER A N 1
ATOM 777 C CA . SER A 1 97 ? 35.446 18.190 -30.799 1.00 79.56 97 SER A CA 1
ATOM 778 C C . SER A 1 97 ? 35.534 18.712 -29.367 1.00 79.56 97 SER A C 1
ATOM 780 O O . SER A 1 97 ? 36.543 19.290 -28.964 1.00 79.56 97 SER A O 1
ATOM 782 N N . SER A 1 98 ? 34.523 18.404 -28.553 1.00 74.38 98 SER A N 1
ATOM 783 C CA . SER A 1 98 ? 34.450 18.822 -27.145 1.00 74.38 98 SER A CA 1
ATOM 784 C C . SER A 1 98 ? 35.648 18.370 -26.298 1.00 74.38 98 SER A C 1
ATOM 786 O O . SER A 1 98 ? 36.004 19.019 -25.317 1.00 74.38 98 SER A O 1
ATOM 788 N N . VAL A 1 99 ? 36.310 17.272 -26.677 1.00 79.31 99 VAL A N 1
ATOM 789 C CA . VAL A 1 99 ? 37.515 16.768 -26.001 1.00 79.31 99 VAL A CA 1
ATOM 790 C C . VAL A 1 99 ? 38.747 17.619 -26.329 1.00 79.31 99 VAL A C 1
ATOM 792 O O . VAL A 1 99 ? 39.599 17.815 -25.461 1.00 79.31 99 VAL A O 1
ATOM 795 N N . LEU A 1 100 ? 38.863 18.117 -27.564 1.00 82.19 100 LEU A N 1
ATOM 796 C CA . LEU A 1 100 ? 39.984 18.960 -27.992 1.00 82.19 100 LEU A CA 1
ATOM 797 C C . LEU A 1 100 ? 39.831 20.401 -27.497 1.00 82.19 100 LEU A C 1
ATOM 799 O O . LEU A 1 100 ? 40.835 20.975 -27.072 1.00 82.19 100 LEU A O 1
ATOM 803 N N . GLU A 1 101 ? 38.597 20.914 -27.453 1.00 82.12 101 GLU A N 1
ATOM 804 C CA . GLU A 1 101 ? 38.256 22.217 -26.860 1.00 82.12 101 GLU A CA 1
ATOM 805 C C . GLU A 1 101 ? 38.563 22.249 -25.361 1.00 82.12 101 GLU A C 1
ATOM 807 O O . GLU A 1 101 ? 39.369 23.060 -24.916 1.00 82.12 101 GLU A O 1
ATOM 812 N N . LYS A 1 102 ? 38.095 21.254 -24.590 1.00 79.00 102 LYS A N 1
ATOM 813 C CA . LYS A 1 102 ? 38.460 21.126 -23.164 1.00 79.00 102 LYS A CA 1
ATOM 814 C C . LYS A 1 102 ? 39.968 20.992 -22.945 1.00 79.00 102 LYS A C 1
ATOM 816 O O . LYS A 1 102 ? 40.494 21.372 -21.897 1.00 79.00 102 LYS A O 1
ATOM 821 N N . GLY A 1 103 ? 40.677 20.401 -23.906 1.00 79.62 103 GLY A N 1
ATOM 822 C CA . GLY A 1 103 ? 42.134 20.338 -23.898 1.00 79.62 103 GLY A CA 1
ATOM 823 C C . GLY A 1 103 ? 42.781 21.712 -24.085 1.00 79.62 103 GLY A C 1
ATOM 824 O O . GLY A 1 103 ? 43.781 21.993 -23.425 1.00 79.62 103 GLY A O 1
ATOM 825 N N . ALA A 1 104 ? 42.214 22.559 -24.944 1.00 84.19 104 ALA A N 1
ATOM 826 C CA . ALA A 1 104 ? 42.669 23.922 -25.193 1.00 84.19 104 ALA A CA 1
ATOM 827 C C . ALA A 1 104 ? 42.336 24.872 -24.030 1.00 84.19 104 ALA A C 1
ATOM 829 O O . ALA A 1 104 ? 43.248 25.569 -23.575 1.00 84.19 104 ALA A O 1
ATOM 830 N N . ASP A 1 105 ? 41.138 24.761 -23.439 1.00 81.94 105 ASP A N 1
ATOM 831 C CA . ASP A 1 105 ? 40.717 25.527 -22.251 1.00 81.94 105 ASP A CA 1
ATOM 832 C C . ASP A 1 105 ? 41.713 25.362 -21.092 1.00 81.94 105 ASP A C 1
ATOM 834 O O . ASP A 1 105 ? 42.071 26.304 -20.382 1.00 81.94 105 ASP A O 1
ATOM 838 N N . ASN A 1 106 ? 42.203 24.131 -20.916 1.00 83.06 106 ASN A N 1
ATOM 839 C CA . ASN A 1 106 ? 43.111 23.752 -19.834 1.00 83.06 106 ASN A CA 1
ATOM 840 C C . ASN A 1 106 ? 44.598 23.762 -20.245 1.00 83.06 106 ASN A C 1
ATOM 842 O O . ASN A 1 106 ? 45.456 23.350 -19.457 1.00 83.06 106 ASN A O 1
ATOM 846 N N . ALA A 1 107 ? 44.925 24.193 -21.471 1.00 81.94 107 ALA A N 1
ATOM 847 C CA . ALA A 1 107 ? 46.273 24.176 -22.053 1.00 81.94 107 ALA A CA 1
ATOM 848 C C . ALA A 1 107 ? 46.997 22.809 -21.940 1.00 81.94 107 ALA A C 1
ATOM 850 O O . ALA A 1 107 ? 48.209 22.727 -21.682 1.00 81.94 107 ALA A O 1
ATOM 851 N N . VAL A 1 108 ? 46.253 21.711 -22.116 1.00 81.75 108 VAL A N 1
ATOM 852 C CA . VAL A 1 108 ? 46.748 20.331 -22.031 1.00 81.75 108 VAL A CA 1
ATOM 853 C C . VAL A 1 108 ? 47.394 19.924 -23.355 1.00 81.75 108 VAL A C 1
ATOM 855 O O . VAL A 1 108 ? 46.728 19.688 -24.361 1.00 81.75 108 VAL A O 1
ATOM 858 N N . ILE A 1 109 ? 48.718 19.766 -23.336 1.00 80.38 109 ILE A N 1
ATOM 859 C CA . ILE A 1 109 ? 49.523 19.416 -24.512 1.00 80.38 109 ILE A CA 1
ATOM 860 C C . ILE A 1 109 ? 50.060 17.987 -24.384 1.00 80.38 109 ILE A C 1
ATOM 862 O O . ILE A 1 109 ? 50.829 17.672 -23.472 1.00 80.38 109 ILE A O 1
ATOM 866 N N . LYS A 1 110 ? 49.711 17.118 -25.339 1.00 77.00 110 LYS A N 1
ATOM 867 C CA . LYS A 1 110 ? 50.302 15.774 -25.457 1.00 77.00 110 LYS A CA 1
ATOM 868 C C . LYS A 1 110 ? 51.697 15.880 -26.084 1.00 77.00 110 LYS A C 1
ATOM 870 O O . LYS A 1 110 ? 51.907 16.672 -26.993 1.00 77.00 110 LYS A O 1
ATOM 875 N N . ARG A 1 111 ? 52.666 15.068 -25.648 1.00 74.75 111 ARG A N 1
ATOM 876 C CA . ARG A 1 111 ? 53.992 14.986 -26.296 1.00 74.75 111 ARG A CA 1
ATOM 877 C C . ARG A 1 111 ? 53.943 14.006 -27.471 1.00 74.75 111 ARG A C 1
ATOM 879 O O . ARG A 1 111 ? 54.153 12.812 -27.280 1.00 74.75 111 ARG A O 1
ATOM 886 N N . LYS A 1 112 ? 53.654 14.506 -28.676 1.00 76.75 112 LYS A N 1
ATOM 887 C CA . LYS A 1 112 ? 53.623 13.733 -29.932 1.00 76.75 112 LYS A CA 1
ATOM 888 C C . LYS A 1 112 ? 54.443 14.466 -31.010 1.00 76.75 112 LYS A C 1
ATOM 890 O O . LYS A 1 112 ? 54.358 15.693 -31.065 1.00 76.75 112 LYS A O 1
ATOM 895 N N . PRO A 1 113 ? 55.245 13.765 -31.840 1.00 73.44 113 PRO A N 1
ATOM 896 C CA . PRO A 1 113 ? 55.991 14.408 -32.922 1.00 73.44 113 PRO A CA 1
ATOM 897 C C . PRO A 1 113 ? 55.044 15.052 -33.951 1.00 73.44 113 PRO A C 1
ATOM 899 O O . PRO A 1 113 ? 53.935 14.542 -34.145 1.00 73.44 113 PRO A O 1
ATOM 902 N N . PRO A 1 114 ? 55.463 16.143 -34.621 1.00 74.56 114 PRO A N 1
ATOM 903 C CA . PRO A 1 114 ? 54.651 16.780 -35.648 1.00 74.56 114 PRO A CA 1
ATOM 904 C C . PRO A 1 114 ? 54.436 15.841 -36.842 1.00 74.56 114 PRO A C 1
ATOM 906 O O . PRO A 1 114 ? 55.342 15.106 -37.243 1.00 74.56 114 PRO A O 1
ATOM 909 N N . MET A 1 115 ? 53.240 15.878 -37.423 1.00 75.38 115 MET A N 1
ATOM 910 C CA . MET A 1 115 ? 52.880 15.115 -38.618 1.00 75.38 115 MET A CA 1
ATOM 911 C C . MET A 1 115 ? 52.840 16.055 -39.831 1.00 75.38 115 MET A C 1
ATOM 913 O O . MET A 1 115 ? 52.186 17.091 -39.790 1.00 75.38 115 MET A O 1
ATOM 917 N N . HIS A 1 116 ? 53.507 15.697 -40.937 1.00 55.25 116 HIS A N 1
ATOM 918 C CA . HIS A 1 116 ? 53.559 16.492 -42.181 1.00 55.25 116 HIS A CA 1
ATOM 919 C C . HIS A 1 116 ? 52.253 16.442 -43.006 1.00 55.25 116 HIS A C 1
ATOM 921 O O . HIS A 1 116 ? 52.269 16.222 -44.215 1.00 55.25 116 HIS A O 1
ATOM 927 N N . LYS A 1 117 ? 51.103 16.645 -42.363 1.00 55.59 117 LYS A N 1
ATOM 928 C CA . LYS A 1 117 ? 49.828 16.905 -43.037 1.00 55.59 117 LYS A CA 1
ATOM 929 C C . LYS A 1 117 ? 49.239 18.179 -42.451 1.00 55.59 117 LYS A C 1
ATOM 931 O O . LYS A 1 117 ? 48.608 18.134 -41.403 1.00 55.59 117 LYS A O 1
ATOM 936 N N . GLN A 1 118 ? 49.459 19.304 -43.127 1.00 53.91 118 GLN A N 1
ATOM 937 C CA . GLN A 1 118 ? 48.675 20.511 -42.877 1.00 53.91 118 GLN A CA 1
ATOM 938 C C . GLN A 1 118 ? 47.261 20.228 -43.385 1.00 53.91 118 GLN A C 1
ATOM 940 O O . GLN A 1 118 ? 47.052 20.051 -44.586 1.00 53.91 118 GLN A O 1
ATOM 945 N N . GLN A 1 119 ? 46.320 20.075 -42.459 1.00 60.62 119 GLN A N 1
ATOM 946 C CA . GLN A 1 119 ? 44.906 19.960 -42.783 1.00 60.62 119 GLN A CA 1
ATOM 947 C C . GLN A 1 119 ? 44.294 21.350 -42.642 1.00 60.62 119 GLN A C 1
ATOM 949 O O . GLN A 1 119 ? 44.520 22.023 -41.640 1.00 60.62 119 GLN A O 1
ATOM 954 N N . ASN A 1 120 ? 43.562 21.783 -43.667 1.00 74.12 120 ASN A N 1
ATOM 955 C CA . ASN A 1 120 ? 42.946 23.104 -43.744 1.00 74.12 120 ASN A CA 1
ATOM 956 C C . ASN A 1 120 ? 41.670 23.130 -42.880 1.00 74.12 120 ASN A C 1
ATOM 958 O O . ASN A 1 120 ? 40.564 23.163 -43.415 1.00 74.12 120 ASN A O 1
ATOM 962 N N . ILE A 1 121 ? 41.846 22.974 -41.563 1.00 84.69 121 ILE A N 1
ATOM 963 C CA . ILE A 1 121 ? 40.780 22.822 -40.567 1.00 84.69 121 ILE A CA 1
ATOM 964 C C . ILE A 1 121 ? 40.862 23.974 -39.574 1.00 84.69 121 ILE A C 1
ATOM 966 O O . ILE A 1 121 ? 41.936 24.273 -39.053 1.00 84.69 121 ILE A O 1
ATOM 970 N N . ILE A 1 122 ? 39.720 24.598 -39.319 1.00 88.19 122 ILE A N 1
ATOM 971 C CA . ILE A 1 122 ? 39.560 25.698 -38.376 1.00 88.19 122 ILE A CA 1
ATOM 972 C C . ILE A 1 122 ? 39.106 25.125 -37.030 1.00 88.19 122 ILE A C 1
ATOM 974 O O . ILE A 1 122 ? 38.149 24.351 -36.970 1.00 88.19 122 ILE A O 1
ATOM 978 N N . GLN A 1 123 ? 39.797 25.514 -35.964 1.00 87.81 123 GLN A N 1
ATOM 979 C CA . GLN A 1 123 ? 39.328 25.400 -34.579 1.00 87.81 123 GLN A CA 1
ATOM 980 C C . GLN A 1 123 ? 39.117 26.814 -34.039 1.00 87.81 123 GLN A C 1
ATOM 982 O O . GLN A 1 123 ? 39.789 27.741 -34.498 1.00 87.81 123 GLN A O 1
ATOM 987 N N . MET A 1 124 ? 38.138 26.998 -33.157 1.00 84.56 124 MET A N 1
ATOM 988 C CA . MET A 1 124 ? 37.679 28.332 -32.779 1.00 84.56 124 MET A CA 1
ATOM 989 C C . MET A 1 124 ? 37.152 28.385 -31.350 1.00 84.56 124 MET A C 1
ATOM 991 O O . MET A 1 124 ? 36.382 27.519 -30.944 1.00 84.56 124 MET A O 1
ATOM 995 N N . ALA A 1 125 ? 37.492 29.458 -30.639 1.00 77.44 125 ALA A N 1
ATOM 996 C CA . ALA A 1 125 ? 36.849 29.832 -29.389 1.00 77.44 125 ALA A CA 1
ATOM 997 C C . ALA A 1 125 ? 35.573 30.650 -29.689 1.00 77.44 125 ALA A C 1
ATOM 999 O O . ALA A 1 125 ? 35.684 31.773 -30.198 1.00 77.44 125 ALA A O 1
ATOM 1000 N N . PRO A 1 126 ? 34.360 30.125 -29.423 1.00 65.56 126 PRO A N 1
ATOM 1001 C CA . PRO A 1 126 ? 33.112 30.824 -29.728 1.00 65.56 126 PRO A CA 1
ATOM 1002 C C . PRO A 1 126 ? 32.923 32.063 -28.842 1.00 65.56 126 PRO A C 1
ATOM 1004 O O . PRO A 1 126 ? 33.408 32.105 -27.711 1.00 65.56 126 PRO A O 1
ATOM 1007 N N . ILE A 1 127 ? 32.192 33.064 -29.347 1.00 57.62 127 ILE A N 1
ATOM 1008 C CA . ILE A 1 127 ? 31.794 34.226 -28.536 1.00 57.62 127 ILE A CA 1
ATOM 1009 C C . ILE A 1 127 ? 30.854 33.750 -27.422 1.00 57.62 127 ILE A C 1
ATOM 1011 O O . ILE A 1 127 ? 29.922 32.991 -27.681 1.00 57.62 127 ILE A O 1
ATOM 1015 N N . THR A 1 128 ? 31.085 34.188 -26.183 1.00 52.31 128 THR A N 1
ATOM 1016 C CA . THR A 1 128 ? 30.248 33.779 -25.044 1.00 52.31 128 THR A CA 1
ATOM 1017 C C . THR A 1 128 ? 28.855 34.422 -25.087 1.00 52.31 128 THR A C 1
ATOM 1019 O O . THR A 1 128 ? 28.712 35.591 -25.455 1.00 52.31 128 THR A O 1
ATOM 1022 N N . ASP A 1 129 ? 27.824 33.686 -24.650 1.00 44.81 129 ASP A N 1
ATOM 1023 C CA . ASP A 1 129 ? 26.419 34.138 -24.664 1.00 44.81 129 ASP A CA 1
ATOM 1024 C C . ASP A 1 129 ? 26.218 35.489 -23.944 1.00 44.81 129 ASP A C 1
ATOM 1026 O O . ASP A 1 129 ? 25.432 36.331 -24.379 1.00 44.81 129 ASP A O 1
ATOM 1030 N N . GLN A 1 130 ? 26.986 35.743 -22.880 1.00 44.66 130 GLN A N 1
ATOM 1031 C CA . GLN A 1 130 ? 26.922 36.977 -22.093 1.00 44.66 130 GLN A CA 1
ATOM 1032 C C . GLN A 1 130 ? 27.504 38.198 -22.833 1.00 44.66 130 GLN A C 1
ATOM 1034 O O . GLN A 1 130 ? 27.016 39.316 -22.670 1.00 44.66 130 GLN A O 1
ATOM 1039 N N . GLU A 1 131 ? 28.518 38.013 -23.681 1.00 45.72 131 GLU A N 1
ATOM 1040 C CA . GLU A 1 131 ? 29.154 39.114 -24.419 1.00 45.72 131 GLU A CA 1
ATOM 1041 C C . GLU A 1 131 ? 28.391 39.523 -25.675 1.00 45.72 131 GLU A C 1
ATOM 1043 O O . GLU A 1 131 ? 28.456 40.687 -26.079 1.00 45.72 131 GLU A O 1
ATOM 1048 N N . ILE A 1 132 ? 27.626 38.600 -26.260 1.00 43.81 132 ILE A N 1
ATOM 1049 C CA . ILE A 1 132 ? 26.667 38.908 -27.328 1.00 43.81 132 ILE A CA 1
ATOM 1050 C C . ILE A 1 132 ? 25.577 39.840 -26.777 1.00 43.81 132 ILE A C 1
ATOM 1052 O O . ILE A 1 132 ? 25.283 40.876 -27.377 1.00 43.81 132 ILE A O 1
ATOM 1056 N N . ILE A 1 133 ? 25.057 39.536 -25.583 1.00 42.44 133 ILE A N 1
ATOM 1057 C CA . ILE A 1 133 ? 24.051 40.349 -24.884 1.00 42.44 133 ILE A CA 1
ATOM 1058 C C . ILE A 1 133 ? 24.599 41.754 -24.560 1.00 42.44 133 ILE A C 1
ATOM 1060 O O . ILE A 1 133 ? 23.950 42.762 -24.852 1.00 42.44 133 ILE A O 1
ATOM 1064 N N . ASP A 1 134 ? 25.825 41.855 -24.042 1.00 43.66 134 ASP A N 1
ATOM 1065 C CA . ASP A 1 134 ? 26.438 43.138 -23.667 1.00 43.66 134 ASP A CA 1
ATOM 1066 C C . ASP A 1 134 ? 26.782 44.043 -24.870 1.00 43.66 134 ASP A C 1
ATOM 1068 O O . ASP A 1 134 ? 26.725 45.275 -24.762 1.00 43.66 134 ASP A O 1
ATOM 1072 N N . GLN A 1 135 ? 27.126 43.469 -26.031 1.00 45.09 135 GLN A N 1
ATOM 1073 C CA . GLN A 1 135 ? 27.379 44.236 -27.260 1.00 45.09 135 GLN A CA 1
ATOM 1074 C C . GLN A 1 135 ? 26.092 44.829 -27.851 1.00 45.09 135 GLN A C 1
ATOM 1076 O O . GLN A 1 135 ? 26.102 45.973 -28.312 1.00 45.09 135 GLN A O 1
ATOM 1081 N N . ILE A 1 136 ? 24.980 44.097 -27.767 1.00 38.44 136 ILE A N 1
ATOM 1082 C CA . ILE A 1 136 ? 23.653 44.543 -28.218 1.00 38.44 136 ILE A CA 1
ATOM 1083 C C . ILE A 1 136 ? 23.123 45.667 -27.312 1.00 38.44 136 ILE A C 1
ATOM 1085 O O . ILE A 1 136 ? 22.607 46.677 -27.798 1.00 38.44 136 ILE A O 1
ATOM 1089 N N . LEU A 1 137 ? 23.337 45.567 -25.995 1.00 40.19 137 LEU A N 1
ATOM 1090 C CA . LEU A 1 137 ? 22.964 46.613 -25.035 1.00 40.19 137 LEU A CA 1
ATOM 1091 C C . LEU A 1 137 ? 23.799 47.900 -25.194 1.00 40.19 137 LEU A C 1
ATOM 1093 O O . LEU A 1 137 ? 23.276 49.002 -25.007 1.00 40.19 137 LEU A O 1
ATOM 1097 N N . LYS A 1 138 ? 25.077 47.790 -25.588 1.00 38.97 138 LYS A N 1
ATOM 1098 C CA . LYS A 1 138 ? 25.968 48.939 -25.851 1.00 38.97 138 LYS A CA 1
ATOM 1099 C C . LYS A 1 138 ? 25.660 49.698 -27.144 1.00 38.97 138 LYS A C 1
ATOM 1101 O O . LYS A 1 138 ? 26.019 50.871 -27.234 1.00 38.97 138 LYS A O 1
ATOM 1106 N N . ALA A 1 139 ? 25.022 49.067 -28.131 1.00 38.22 139 ALA A N 1
ATOM 1107 C CA . ALA A 1 139 ? 24.798 49.660 -29.452 1.00 38.22 139 ALA A CA 1
ATOM 1108 C C . ALA A 1 139 ? 23.671 50.710 -29.505 1.00 38.22 139 ALA A C 1
ATOM 1110 O O . ALA A 1 139 ? 23.537 51.370 -30.528 1.00 38.22 139 ALA A O 1
ATOM 1111 N N . GLY A 1 140 ? 22.915 50.910 -28.416 1.00 32.47 140 GLY A N 1
ATOM 1112 C CA . GLY A 1 140 ? 22.034 52.067 -28.217 1.00 32.47 140 GLY A CA 1
ATOM 1113 C C . GLY A 1 140 ? 20.984 52.279 -29.316 1.00 32.47 140 GLY A C 1
ATOM 1114 O O . GLY A 1 140 ? 21.227 52.958 -30.303 1.00 32.47 140 GLY A O 1
ATOM 1115 N N . VAL A 1 141 ? 19.783 51.747 -29.086 1.00 42.56 141 VAL A N 1
ATOM 1116 C CA . VAL A 1 141 ? 18.525 51.992 -29.820 1.00 42.56 141 VAL A CA 1
ATOM 1117 C C . VAL A 1 141 ? 18.478 53.377 -30.498 1.00 42.56 141 VAL A C 1
ATOM 1119 O O . VAL A 1 141 ? 18.484 54.366 -29.774 1.00 42.56 141 VAL A O 1
ATOM 1122 N N . ILE A 1 142 ? 18.402 53.433 -31.842 1.00 34.88 142 ILE A N 1
ATOM 1123 C CA . ILE A 1 142 ? 17.781 54.452 -32.739 1.00 34.88 142 ILE A CA 1
ATOM 1124 C C . ILE A 1 142 ? 18.555 54.505 -34.088 1.00 34.88 142 ILE A C 1
ATOM 1126 O O . ILE A 1 142 ? 19.776 54.582 -34.096 1.00 34.88 142 ILE A O 1
ATOM 1130 N N . TYR A 1 143 ? 17.816 54.559 -35.210 1.00 30.55 143 TYR A N 1
ATOM 1131 C CA . TYR A 1 143 ? 18.190 54.417 -36.641 1.00 30.55 143 TYR A CA 1
ATOM 1132 C C . TYR A 1 143 ? 18.168 52.956 -37.114 1.00 30.55 143 TYR A C 1
ATOM 1134 O O . TYR A 1 143 ? 18.871 52.117 -36.580 1.00 30.55 143 TYR A O 1
ATOM 1142 N N . ILE A 1 144 ? 17.339 52.576 -38.094 1.00 32.12 144 ILE A N 1
ATOM 1143 C CA . ILE A 1 144 ? 17.657 52.730 -39.523 1.00 32.12 144 ILE A CA 1
ATOM 1144 C C . ILE A 1 144 ? 16.374 52.538 -40.374 1.00 32.12 144 ILE A C 1
ATOM 1146 O O . ILE A 1 144 ? 15.806 51.455 -40.436 1.00 32.12 144 ILE A O 1
ATOM 1150 N N . ASN A 1 145 ? 15.960 53.590 -41.089 1.00 32.31 145 ASN A N 1
ATOM 1151 C CA . ASN A 1 145 ? 15.099 53.541 -42.283 1.00 32.31 145 ASN A CA 1
ATOM 1152 C C . ASN A 1 145 ? 15.881 53.254 -43.610 1.00 32.31 145 ASN A C 1
ATOM 1154 O O . ASN A 1 145 ? 15.270 52.772 -44.558 1.00 32.31 145 ASN A O 1
ATOM 1158 N N . PRO A 1 146 ? 17.212 53.477 -43.755 1.00 34.22 146 PRO A N 1
ATOM 1159 C CA . PRO A 1 146 ? 17.845 53.338 -45.076 1.00 34.22 146 PRO A CA 1
ATOM 1160 C C . PRO A 1 146 ? 18.187 51.910 -45.555 1.00 34.22 146 PRO A C 1
ATOM 1162 O O . PRO A 1 146 ? 18.440 51.760 -46.743 1.00 34.22 146 PRO A O 1
ATOM 1165 N N . LEU A 1 147 ? 18.145 50.861 -44.719 1.00 34.12 147 LEU A N 1
ATOM 1166 C CA . LEU A 1 147 ? 18.461 49.471 -45.141 1.00 34.12 147 LEU A CA 1
ATOM 1167 C C . LEU A 1 147 ? 17.289 48.731 -45.833 1.00 34.12 147 LEU A C 1
ATOM 1169 O O . LEU A 1 147 ? 17.428 47.598 -46.293 1.00 34.12 147 LEU A O 1
ATOM 1173 N N . TYR A 1 148 ? 16.122 49.372 -45.930 1.00 36.56 148 TYR A N 1
ATOM 1174 C CA . TYR A 1 148 ? 14.867 48.777 -46.410 1.00 36.56 148 TYR A CA 1
ATOM 1175 C C . TYR A 1 148 ? 14.873 48.322 -47.894 1.00 36.56 148 TYR A C 1
ATOM 1177 O O . TYR A 1 148 ? 14.293 47.278 -48.202 1.00 36.56 148 TYR A O 1
ATOM 1185 N N . PRO A 1 149 ? 15.519 49.034 -48.843 1.00 38.56 149 PRO A N 1
ATOM 1186 C CA . PRO A 1 149 ? 15.580 48.600 -50.244 1.00 38.56 149 PRO A CA 1
ATOM 1187 C C . PRO A 1 149 ? 16.602 47.480 -50.495 1.00 38.56 149 PRO A C 1
ATOM 1189 O O . PRO A 1 149 ? 16.403 46.664 -51.393 1.00 38.56 149 PRO A O 1
ATOM 1192 N N . GLU A 1 150 ? 17.672 47.425 -49.699 1.00 39.59 150 GLU A N 1
ATOM 1193 C CA . GLU A 1 150 ? 18.783 46.475 -49.853 1.00 39.59 150 GLU A CA 1
ATOM 1194 C C . GLU A 1 150 ? 18.397 45.080 -49.342 1.00 39.59 150 GLU A C 1
ATOM 1196 O O . GLU A 1 150 ? 18.622 44.088 -50.033 1.00 39.59 150 GLU A O 1
ATOM 1201 N N . LEU A 1 151 ? 17.678 45.008 -48.215 1.00 38.69 151 LEU A N 1
ATOM 1202 C CA . LEU A 1 151 ? 17.078 43.764 -47.714 1.00 38.69 151 LEU A CA 1
ATOM 1203 C C . LEU A 1 151 ? 16.063 43.176 -48.706 1.00 38.69 151 LEU A C 1
ATOM 1205 O O . LEU A 1 151 ? 16.031 41.971 -48.938 1.00 38.69 151 LEU A O 1
ATOM 1209 N N . LYS A 1 152 ? 15.261 44.025 -49.356 1.00 36.00 152 LYS A N 1
ATOM 1210 C CA . LYS A 1 152 ? 14.258 43.587 -50.337 1.00 36.00 152 LYS A CA 1
ATOM 1211 C C . LYS A 1 152 ? 14.877 43.044 -51.632 1.00 36.00 152 LYS A C 1
ATOM 1213 O O . LYS A 1 152 ? 14.254 42.211 -52.284 1.00 36.00 152 LYS A O 1
ATOM 1218 N N . ALA A 1 153 ? 16.067 43.513 -52.008 1.00 38.44 153 ALA A N 1
ATOM 1219 C CA . ALA A 1 153 ? 16.829 42.960 -53.126 1.00 38.44 153 ALA A CA 1
ATOM 1220 C C . ALA A 1 153 ? 17.493 41.626 -52.743 1.00 38.44 153 ALA A C 1
ATOM 1222 O O . ALA A 1 153 ? 17.411 40.675 -53.511 1.00 38.44 153 ALA A O 1
ATOM 1223 N N . PHE A 1 154 ? 18.042 41.528 -51.526 1.00 38.41 154 PHE A N 1
ATOM 1224 C CA . PHE A 1 154 ? 18.676 40.314 -51.000 1.00 38.41 154 PHE A CA 1
ATOM 1225 C C . PHE A 1 154 ? 17.725 39.103 -50.979 1.00 38.41 154 PHE A C 1
ATOM 1227 O O . PHE A 1 154 ? 18.069 38.045 -51.491 1.00 38.41 154 PHE A O 1
ATOM 1234 N N . PHE A 1 155 ? 16.491 39.263 -50.486 1.00 39.34 155 PHE A N 1
ATOM 1235 C CA . PHE A 1 155 ? 15.520 38.154 -50.422 1.00 39.34 155 PHE A CA 1
ATOM 1236 C C . PHE A 1 155 ? 14.877 37.779 -51.759 1.00 39.34 155 PHE A C 1
ATOM 1238 O O . PHE A 1 155 ? 14.224 36.744 -51.848 1.00 39.34 155 PHE A O 1
ATOM 1245 N N . LYS A 1 156 ? 15.000 38.621 -52.790 1.00 38.22 156 LYS A N 1
ATOM 1246 C CA . LYS A 1 156 ? 14.402 38.336 -54.099 1.00 38.22 156 LYS A CA 1
ATOM 1247 C C . LYS A 1 156 ? 15.277 37.410 -54.951 1.00 38.22 156 LYS A C 1
ATOM 1249 O O . LYS A 1 156 ? 14.737 36.740 -55.827 1.00 38.22 156 LYS A O 1
ATOM 1254 N N . ASP A 1 157 ? 16.578 37.370 -54.662 1.00 34.66 157 ASP A N 1
ATOM 1255 C CA . ASP A 1 157 ? 17.585 36.643 -55.443 1.00 34.66 157 ASP A CA 1
ATOM 1256 C C . ASP A 1 157 ? 18.274 35.497 -54.657 1.00 34.66 157 ASP A C 1
ATOM 1258 O O . ASP A 1 157 ? 19.130 34.823 -55.223 1.00 34.66 157 ASP A O 1
ATOM 1262 N N . ALA A 1 158 ? 17.923 35.254 -53.383 1.00 33.81 158 ALA A N 1
ATOM 1263 C CA . ALA A 1 158 ? 18.536 34.213 -52.542 1.00 33.81 158 ALA A CA 1
ATOM 1264 C C . ALA A 1 158 ? 17.781 32.866 -52.606 1.00 33.81 158 ALA A C 1
ATOM 1266 O O . ALA A 1 158 ? 16.577 32.818 -52.343 1.00 33.81 158 ALA A O 1
ATOM 1267 N N . ASP A 1 159 ? 18.497 31.775 -52.910 1.00 33.62 159 ASP A N 1
ATOM 1268 C CA . ASP A 1 159 ? 18.000 30.394 -52.789 1.00 33.62 159 ASP A CA 1
ATOM 1269 C C . ASP A 1 159 ? 18.079 29.901 -51.325 1.00 33.62 159 ASP A C 1
ATOM 1271 O O . ASP A 1 159 ? 18.843 30.428 -50.515 1.00 33.62 159 ASP A O 1
ATOM 1275 N N . SER A 1 160 ? 17.281 28.881 -50.971 1.00 39.31 160 SER A N 1
ATOM 1276 C CA . SER A 1 160 ? 17.050 28.415 -49.583 1.00 39.31 160 SER A CA 1
ATOM 1277 C C . SER A 1 160 ? 18.299 28.000 -48.799 1.00 39.31 160 SER A C 1
ATOM 1279 O O . SER A 1 160 ? 18.253 27.948 -47.573 1.00 39.31 160 SER A O 1
ATOM 1281 N N . ASP A 1 161 ? 19.401 27.719 -49.490 1.00 34.81 161 ASP A N 1
ATOM 1282 C CA . ASP A 1 161 ? 20.645 27.230 -48.893 1.00 34.81 161 ASP A CA 1
ATOM 1283 C C . ASP A 1 161 ? 21.602 28.369 -48.473 1.00 34.81 161 ASP A C 1
ATOM 1285 O O . ASP A 1 161 ? 22.596 28.111 -47.796 1.00 34.81 161 ASP A O 1
ATOM 1289 N N . ASP A 1 162 ? 21.298 29.626 -48.829 1.00 36.00 162 ASP A N 1
ATOM 1290 C CA . ASP A 1 162 ? 22.166 30.792 -48.581 1.00 36.00 162 ASP A CA 1
ATOM 1291 C C . ASP A 1 162 ? 21.778 31.618 -47.333 1.00 36.00 162 ASP A C 1
ATOM 1293 O O . ASP A 1 162 ? 22.469 32.579 -46.980 1.00 36.00 162 ASP A O 1
ATOM 1297 N N . ILE A 1 163 ? 20.689 31.274 -46.632 1.00 42.12 163 ILE A N 1
ATOM 1298 C CA . ILE A 1 163 ? 20.234 32.018 -45.443 1.00 42.12 163 ILE A CA 1
ATOM 1299 C C . ILE A 1 163 ? 20.891 31.439 -44.187 1.00 42.12 163 ILE A C 1
ATOM 1301 O O . ILE A 1 163 ? 20.462 30.420 -43.651 1.00 42.12 163 ILE A O 1
ATOM 1305 N N . THR A 1 164 ? 21.934 32.110 -43.699 1.00 43.47 164 THR A N 1
ATOM 1306 C CA . THR A 1 164 ? 22.656 31.693 -42.489 1.00 43.47 164 THR A CA 1
ATOM 1307 C C . THR A 1 164 ? 21.880 32.011 -41.206 1.00 43.47 164 THR A C 1
ATOM 1309 O O . THR A 1 164 ? 21.055 32.930 -41.166 1.00 43.47 164 THR A O 1
ATOM 1312 N N . THR A 1 165 ? 22.185 31.298 -40.120 1.00 40.56 165 THR A N 1
ATOM 1313 C CA . THR A 1 165 ? 21.595 31.496 -38.785 1.00 40.56 165 THR A CA 1
ATOM 1314 C C . THR A 1 165 ? 21.765 32.939 -38.276 1.00 40.56 165 THR A C 1
ATOM 1316 O O . THR A 1 165 ? 20.877 33.463 -37.604 1.00 40.56 165 THR A O 1
ATOM 1319 N N . GLU A 1 166 ? 22.836 33.655 -38.655 1.00 40.28 166 GLU A N 1
ATOM 1320 C CA . GLU A 1 166 ? 22.989 35.086 -38.333 1.00 40.28 166 GLU A CA 1
ATOM 1321 C C . GLU A 1 166 ? 22.019 35.991 -39.107 1.00 40.28 166 GLU A C 1
ATOM 1323 O O . GLU A 1 166 ? 21.541 36.992 -38.570 1.00 40.28 166 GLU A O 1
ATOM 1328 N N . THR A 1 167 ? 21.689 35.630 -40.350 1.00 40.69 167 THR A N 1
ATOM 1329 C CA . THR A 1 167 ? 20.698 36.345 -41.173 1.00 40.69 167 THR A CA 1
ATOM 1330 C C . THR A 1 167 ? 19.300 36.177 -40.581 1.00 40.69 167 THR A C 1
ATOM 1332 O O . THR A 1 167 ? 18.514 37.123 -40.547 1.00 40.69 167 THR A O 1
ATOM 1335 N N . LEU A 1 168 ? 19.015 34.991 -40.037 1.00 44.62 168 LEU A N 1
ATOM 1336 C CA . LEU A 1 168 ? 17.765 34.690 -39.353 1.00 44.62 168 LEU A CA 1
ATOM 1337 C C . LEU A 1 168 ? 17.634 35.463 -38.032 1.00 44.62 168 LEU A C 1
ATOM 1339 O O . LEU A 1 168 ? 16.599 36.082 -37.790 1.00 44.62 168 LEU A O 1
ATOM 1343 N N . HIS A 1 169 ? 18.701 35.535 -37.231 1.00 44.28 169 HIS A N 1
ATOM 1344 C CA . HIS A 1 169 ? 18.724 36.345 -36.010 1.00 44.28 169 HIS A CA 1
ATOM 1345 C C . HIS A 1 169 ? 18.481 37.841 -36.277 1.00 44.28 169 HIS A C 1
ATOM 1347 O O . HIS A 1 169 ? 17.715 38.464 -35.544 1.00 44.28 169 HIS A O 1
ATOM 1353 N N . ALA A 1 170 ? 19.027 38.408 -37.360 1.00 41.41 170 ALA A N 1
ATOM 1354 C CA . ALA A 1 170 ? 18.779 39.805 -37.736 1.00 41.41 170 ALA A CA 1
ATOM 1355 C C . ALA A 1 170 ? 17.314 40.076 -38.151 1.00 41.41 170 ALA A C 1
ATOM 1357 O O . ALA A 1 170 ? 16.771 41.149 -37.876 1.00 41.41 170 ALA A O 1
ATOM 1358 N N . ILE A 1 171 ? 16.648 39.099 -38.782 1.00 45.19 171 ILE A N 1
ATOM 1359 C CA . ILE A 1 171 ? 15.217 39.165 -39.136 1.00 45.19 171 ILE A CA 1
ATOM 1360 C C . ILE A 1 171 ? 14.348 39.111 -37.874 1.00 45.19 171 ILE A C 1
ATOM 1362 O O . ILE A 1 171 ? 13.377 39.853 -37.755 1.00 45.19 171 ILE A O 1
ATOM 1366 N N . ILE A 1 172 ? 14.705 38.260 -36.914 1.00 44.75 172 ILE A N 1
ATOM 1367 C CA . ILE A 1 172 ? 13.966 38.076 -35.658 1.00 44.75 172 ILE A CA 1
ATOM 1368 C C . ILE A 1 172 ? 14.116 39.308 -34.752 1.00 44.75 172 ILE A C 1
ATOM 1370 O O . ILE A 1 172 ? 13.145 39.759 -34.141 1.00 44.75 172 ILE A O 1
ATOM 1374 N N . GLU A 1 173 ? 15.296 39.931 -34.740 1.00 41.34 173 GLU A N 1
ATOM 1375 C CA . GLU A 1 173 ? 15.540 41.182 -34.017 1.00 41.34 173 GLU A CA 1
ATOM 1376 C C . GLU A 1 173 ? 14.776 42.380 -34.636 1.00 41.34 173 GLU A C 1
ATOM 1378 O O . GLU A 1 173 ? 14.306 43.260 -33.909 1.00 41.34 173 GLU A O 1
ATOM 1383 N N . PHE A 1 174 ? 14.548 42.385 -35.961 1.00 40.88 174 PHE A N 1
ATOM 1384 C CA . PHE A 1 174 ? 13.675 43.348 -36.662 1.00 40.88 174 PHE A CA 1
ATOM 1385 C C . PHE A 1 174 ? 12.191 43.223 -36.251 1.00 40.88 174 PHE A C 1
ATOM 1387 O O . PHE A 1 174 ? 11.499 44.237 -36.096 1.00 40.88 174 PHE A O 1
ATOM 1394 N N . VAL A 1 175 ? 11.706 41.994 -36.020 1.00 41.59 175 VAL A N 1
ATOM 1395 C CA . VAL A 1 175 ? 10.329 41.700 -35.558 1.00 41.59 175 VAL A CA 1
ATOM 1396 C C . VAL A 1 175 ? 10.090 42.178 -34.142 1.00 41.59 175 VAL A C 1
ATOM 1398 O O . VAL A 1 175 ? 9.035 42.733 -33.847 1.00 41.59 175 VAL A O 1
ATOM 1401 N N . TYR A 1 176 ? 11.088 42.010 -33.279 1.00 40.47 176 TYR A N 1
ATOM 1402 C CA . TYR A 1 176 ? 10.988 42.363 -31.869 1.00 40.47 176 TYR A CA 1
ATOM 1403 C C . TYR A 1 176 ? 10.747 43.869 -31.625 1.00 40.47 176 TYR A C 1
ATOM 1405 O O . TYR A 1 176 ? 10.321 44.255 -30.538 1.00 40.47 176 TYR A O 1
ATOM 1413 N N . ARG A 1 177 ? 10.983 44.750 -32.614 1.00 40.56 177 ARG A N 1
ATOM 1414 C CA . ARG A 1 177 ? 10.901 46.212 -32.424 1.00 40.56 177 ARG A CA 1
ATOM 1415 C C . ARG A 1 177 ? 9.946 46.984 -33.349 1.00 40.56 177 ARG A C 1
ATOM 1417 O O . ARG A 1 177 ? 9.999 48.213 -33.317 1.00 40.56 177 ARG A O 1
ATOM 1424 N N . THR A 1 178 ? 9.068 46.357 -34.141 1.00 35.72 178 THR A N 1
ATOM 1425 C CA . THR A 1 178 ? 8.149 47.110 -35.035 1.00 35.72 178 THR A CA 1
ATOM 1426 C C . THR A 1 178 ? 6.681 46.672 -34.979 1.00 35.72 178 THR A C 1
ATOM 1428 O O . THR A 1 178 ? 6.350 45.607 -34.473 1.00 35.72 178 THR A O 1
ATOM 1431 N N . ASP A 1 179 ? 5.796 47.573 -35.421 1.00 43.03 179 ASP A N 1
ATOM 1432 C CA . ASP A 1 179 ? 4.340 47.506 -35.273 1.00 43.03 179 ASP A CA 1
ATOM 1433 C C . ASP A 1 179 ? 3.657 46.325 -36.001 1.00 43.03 179 ASP A C 1
ATOM 1435 O O . ASP A 1 179 ? 4.263 45.511 -36.701 1.00 43.03 179 ASP A O 1
ATOM 1439 N N . THR A 1 180 ? 2.334 46.251 -35.843 1.00 40.88 180 THR A N 1
ATOM 1440 C CA . THR A 1 180 ? 1.451 45.196 -36.362 1.00 40.88 180 THR A CA 1
ATOM 1441 C C . THR A 1 180 ? 1.533 44.999 -37.889 1.00 40.88 180 THR A C 1
ATOM 1443 O O . THR A 1 180 ? 1.161 43.932 -38.390 1.00 40.88 180 THR A O 1
ATOM 1446 N N . ALA A 1 181 ? 2.038 45.979 -38.650 1.00 40.94 181 ALA A N 1
ATOM 1447 C CA . ALA A 1 181 ? 2.204 45.869 -40.098 1.00 40.94 181 ALA A CA 1
ATOM 1448 C C . ALA A 1 181 ? 3.430 45.021 -40.488 1.00 40.94 181 ALA A C 1
ATOM 1450 O O . ALA A 1 181 ? 3.364 44.276 -41.469 1.00 40.94 181 ALA A O 1
ATOM 1451 N N . SER A 1 182 ? 4.511 45.051 -39.699 1.00 43.44 182 SER A N 1
ATOM 1452 C CA . SER A 1 182 ? 5.714 44.228 -39.920 1.00 43.44 182 SER A CA 1
ATOM 1453 C C . SER A 1 182 ? 5.452 42.738 -39.693 1.00 43.44 182 SER A C 1
ATOM 1455 O O . SER A 1 182 ? 5.917 41.894 -40.462 1.00 43.44 182 SER A O 1
ATOM 1457 N N . VAL A 1 183 ? 4.636 42.416 -38.686 1.00 45.25 183 VAL A N 1
ATOM 1458 C CA . VAL A 1 183 ? 4.188 41.044 -38.394 1.00 45.25 183 VAL A CA 1
ATOM 1459 C C . VAL A 1 183 ? 3.357 40.486 -39.557 1.00 45.25 183 VAL A C 1
ATOM 1461 O O . VAL A 1 183 ? 3.570 39.361 -40.008 1.00 45.25 183 VAL A O 1
ATOM 1464 N N . SER A 1 184 ? 2.467 41.310 -40.116 1.00 43.69 184 SER A N 1
ATOM 1465 C CA . SER A 1 184 ? 1.632 40.945 -41.269 1.00 43.69 184 SER A CA 1
ATOM 1466 C C . SER A 1 184 ? 2.438 40.785 -42.571 1.00 43.69 184 SER A C 1
ATOM 1468 O O . SER A 1 184 ? 2.050 40.020 -43.455 1.00 43.69 184 SER A O 1
ATOM 1470 N N . TYR A 1 185 ? 3.569 41.483 -42.717 1.00 44.00 185 TYR A N 1
ATOM 1471 C CA . TYR A 1 185 ? 4.461 41.330 -43.870 1.00 44.00 185 TYR A CA 1
ATOM 1472 C C . TYR A 1 185 ? 5.236 40.009 -43.826 1.00 44.00 185 TYR A C 1
ATOM 1474 O O . TYR A 1 185 ? 5.300 39.317 -44.839 1.00 44.00 185 TYR A O 1
ATOM 1482 N N . LEU A 1 186 ? 5.767 39.620 -42.663 1.00 44.19 186 LEU A N 1
ATOM 1483 C CA . LEU A 1 186 ? 6.465 38.338 -42.501 1.00 44.19 186 LEU A CA 1
ATOM 1484 C C . LEU A 1 186 ? 5.544 37.145 -42.680 1.00 44.19 186 LEU A C 1
ATOM 1486 O O . LEU A 1 186 ? 5.926 36.183 -43.336 1.00 44.19 186 LEU A O 1
ATOM 1490 N N . HIS A 1 187 ? 4.315 37.253 -42.183 1.00 45.91 187 HIS A N 1
ATOM 1491 C CA . HIS A 1 187 ? 3.269 36.284 -42.466 1.00 45.91 187 HIS A CA 1
ATOM 1492 C C . HIS A 1 187 ? 3.092 36.057 -43.976 1.00 45.91 187 HIS A C 1
ATOM 1494 O O . HIS A 1 187 ? 3.160 34.927 -44.454 1.00 45.91 187 HIS A O 1
ATOM 1500 N N . ASN A 1 188 ? 2.961 37.135 -44.755 1.00 45.75 188 ASN A N 1
ATOM 1501 C CA . ASN A 1 188 ? 2.837 37.040 -46.211 1.00 45.75 188 ASN A CA 1
ATOM 1502 C C . ASN A 1 188 ? 4.133 36.584 -46.904 1.00 45.75 188 ASN A C 1
ATOM 1504 O O . ASN A 1 188 ? 4.064 35.912 -47.927 1.00 45.75 188 ASN A O 1
ATOM 1508 N N . LEU A 1 189 ? 5.309 36.916 -46.365 1.00 44.00 189 LEU A N 1
ATOM 1509 C CA . LEU A 1 189 ? 6.601 36.496 -46.908 1.00 44.00 189 LEU A CA 1
ATOM 1510 C C . LEU A 1 189 ? 6.830 34.987 -46.705 1.00 44.00 189 LEU A C 1
ATOM 1512 O O . LEU A 1 189 ? 7.177 34.293 -47.657 1.00 44.00 189 LEU A O 1
ATOM 1516 N N . PHE A 1 190 ? 6.556 34.448 -45.513 1.00 47.12 190 PHE A N 1
ATOM 1517 C CA . PHE A 1 190 ? 6.657 33.010 -45.238 1.00 47.12 190 PHE A CA 1
ATOM 1518 C C . PHE A 1 190 ? 5.685 32.176 -46.080 1.00 47.12 190 PHE A C 1
ATOM 1520 O O . PHE A 1 190 ? 6.030 31.071 -46.491 1.00 47.12 190 PHE A O 1
ATOM 1527 N N . GLN A 1 191 ? 4.520 32.733 -46.426 1.00 43.56 191 GLN A N 1
ATOM 1528 C CA . GLN A 1 191 ? 3.560 32.116 -47.350 1.00 43.56 191 GLN A CA 1
ATOM 1529 C C . GLN A 1 191 ? 4.083 32.002 -48.796 1.00 43.56 191 GLN A C 1
ATOM 1531 O O . GLN A 1 191 ? 3.541 31.222 -49.577 1.00 43.56 191 GLN A O 1
ATOM 1536 N N . THR A 1 192 ? 5.126 32.753 -49.179 1.00 40.88 192 THR A N 1
ATOM 1537 C CA . THR A 1 192 ? 5.693 32.701 -50.543 1.00 40.88 192 THR A CA 1
ATOM 1538 C C . THR A 1 192 ? 6.770 31.629 -50.746 1.00 40.88 192 THR A C 1
ATOM 1540 O O . THR A 1 192 ? 7.143 31.375 -51.892 1.00 40.88 192 THR A O 1
ATOM 1543 N N . PHE A 1 193 ? 7.232 30.950 -49.686 1.00 39.59 193 PHE A N 1
ATOM 1544 C CA . PHE A 1 193 ? 8.281 29.925 -49.774 1.00 39.59 193 PHE A CA 1
ATOM 1545 C C . PHE A 1 193 ? 7.726 28.480 -49.724 1.00 39.59 193 PHE A C 1
ATOM 1547 O O . PHE A 1 193 ? 6.835 28.189 -48.924 1.00 39.59 193 PHE A O 1
ATOM 1554 N N . PRO A 1 194 ? 8.255 27.521 -50.516 1.00 40.78 194 PRO A N 1
ATOM 1555 C CA . PRO A 1 194 ? 7.845 26.114 -50.444 1.00 40.78 194 PRO A CA 1
ATOM 1556 C C . PRO A 1 194 ? 8.316 25.422 -49.147 1.00 40.78 194 PRO A C 1
ATOM 1558 O O . PRO A 1 194 ? 9.509 25.280 -48.888 1.00 40.78 194 PRO A O 1
ATOM 1561 N N . PHE A 1 195 ? 7.367 24.905 -48.360 1.00 41.22 195 PHE A N 1
ATOM 1562 C CA . PHE A 1 195 ? 7.558 24.483 -46.959 1.00 41.22 195 PHE A CA 1
ATOM 1563 C C . PHE A 1 195 ? 8.578 23.348 -46.713 1.00 41.22 195 PHE A C 1
ATOM 1565 O O . PHE A 1 195 ? 9.104 23.209 -45.613 1.00 41.22 195 PHE A O 1
ATOM 1572 N N . LYS A 1 196 ? 8.886 22.515 -47.715 1.00 36.97 196 LYS A N 1
ATOM 1573 C CA . LYS A 1 196 ? 9.753 21.333 -47.537 1.00 36.97 196 LYS A CA 1
ATOM 1574 C C . LYS A 1 196 ? 11.247 21.650 -47.380 1.00 36.97 196 LYS A C 1
ATOM 1576 O O . LYS A 1 196 ? 11.959 20.808 -46.848 1.00 36.97 196 LYS A O 1
ATOM 1581 N N . ALA A 1 197 ? 11.710 22.811 -47.845 1.00 37.81 197 ALA A N 1
ATOM 1582 C CA . ALA A 1 197 ? 13.129 23.183 -47.810 1.00 37.81 197 ALA A CA 1
ATOM 1583 C C . ALA A 1 197 ? 13.537 23.928 -46.524 1.00 37.81 197 ALA A C 1
ATOM 1585 O O . ALA A 1 197 ? 14.707 23.936 -46.167 1.00 37.81 197 ALA A O 1
ATOM 1586 N N . ASN A 1 198 ? 12.575 24.491 -45.783 1.00 40.62 198 ASN A N 1
ATOM 1587 C CA . ASN A 1 198 ? 12.846 25.469 -44.721 1.00 40.62 198 ASN A CA 1
ATOM 1588 C C . ASN A 1 198 ? 12.586 24.947 -43.293 1.00 40.62 198 ASN A C 1
ATOM 1590 O O . ASN A 1 198 ? 12.546 25.729 -42.349 1.00 40.62 198 ASN A O 1
ATOM 1594 N N . ILE A 1 199 ? 12.443 23.629 -43.105 1.00 42.31 199 ILE A N 1
ATOM 1595 C CA . ILE A 1 199 ? 12.326 22.991 -41.776 1.00 42.31 199 ILE A CA 1
ATOM 1596 C C . ILE A 1 199 ? 13.463 23.408 -40.815 1.00 42.31 199 ILE A C 1
ATOM 1598 O O . ILE A 1 199 ? 13.149 23.721 -39.668 1.00 42.31 199 ILE A O 1
ATOM 1602 N N . PRO A 1 200 ? 14.741 23.503 -41.239 1.00 40.50 200 PRO A N 1
ATOM 1603 C CA . PRO A 1 200 ? 15.822 23.949 -40.353 1.00 40.50 200 PRO A CA 1
ATOM 1604 C C . PRO A 1 200 ? 15.624 25.381 -39.841 1.00 40.50 200 PRO A C 1
ATOM 1606 O O . PRO A 1 200 ? 15.845 25.658 -38.669 1.00 40.50 200 PRO A O 1
ATOM 1609 N N . ILE A 1 201 ? 15.100 26.266 -40.693 1.00 40.44 201 ILE A N 1
ATOM 1610 C CA . ILE A 1 201 ? 14.836 27.671 -40.365 1.00 40.44 201 ILE A CA 1
ATOM 1611 C C . ILE A 1 201 ? 13.749 27.795 -39.283 1.00 40.44 201 ILE A C 1
ATOM 1613 O O . ILE A 1 201 ? 13.859 28.617 -38.374 1.00 40.44 201 ILE A O 1
ATOM 1617 N N . TYR A 1 202 ? 12.709 26.958 -39.345 1.00 47.78 202 TYR A N 1
ATOM 1618 C CA . TYR A 1 202 ? 11.659 26.932 -38.323 1.00 47.78 202 TYR A CA 1
ATOM 1619 C C . TYR A 1 202 ? 12.146 26.346 -36.989 1.00 47.78 202 TYR A C 1
ATOM 1621 O O . TYR A 1 202 ? 11.728 26.818 -35.933 1.00 47.78 202 TYR A O 1
ATOM 1629 N N . MET A 1 203 ? 13.050 25.362 -37.026 1.00 43.19 203 MET A N 1
ATOM 1630 C CA . MET A 1 203 ? 13.622 24.740 -35.824 1.00 43.19 203 MET A CA 1
ATOM 1631 C C . MET A 1 203 ? 14.615 25.666 -35.108 1.00 43.19 203 MET A C 1
ATOM 1633 O O . MET A 1 203 ? 14.552 25.781 -33.884 1.00 43.19 203 MET A O 1
ATOM 1637 N N . ASP A 1 204 ? 15.452 26.399 -35.847 1.00 41.50 204 ASP A N 1
ATOM 1638 C CA . ASP A 1 204 ? 16.372 27.393 -35.273 1.00 41.50 204 ASP A CA 1
ATOM 1639 C C . ASP A 1 204 ? 15.608 28.547 -34.597 1.00 41.50 204 ASP A C 1
ATOM 1641 O O . ASP A 1 204 ? 15.982 29.005 -33.514 1.00 41.50 204 ASP A O 1
ATOM 1645 N N . PHE A 1 205 ? 14.478 28.974 -35.176 1.00 42.53 205 PHE A N 1
ATOM 1646 C CA . PHE A 1 205 ? 13.609 30.000 -34.586 1.00 42.53 205 PHE A CA 1
ATOM 1647 C C . PHE A 1 205 ? 12.980 29.556 -33.257 1.00 42.53 205 PHE A C 1
ATOM 1649 O O . PHE A 1 205 ? 12.883 30.332 -32.306 1.00 42.53 205 PHE A O 1
ATOM 1656 N N . ILE A 1 206 ? 12.581 28.289 -33.175 1.00 46.22 206 ILE A N 1
ATOM 1657 C CA . ILE A 1 206 ? 12.004 27.673 -31.980 1.00 46.22 206 ILE A CA 1
ATOM 1658 C C . ILE A 1 206 ? 13.054 27.514 -30.868 1.00 46.22 206 ILE A C 1
ATOM 1660 O O . ILE A 1 206 ? 12.794 27.840 -29.707 1.00 46.22 206 ILE A O 1
ATOM 1664 N N . GLN A 1 207 ? 14.260 27.062 -31.217 1.00 42.31 207 GLN A N 1
ATOM 1665 C CA . GLN A 1 207 ? 15.362 26.912 -30.263 1.00 42.31 207 GLN A CA 1
ATOM 1666 C C . GLN A 1 207 ? 15.822 28.261 -29.694 1.00 42.31 207 GLN A C 1
ATOM 1668 O O . GLN A 1 207 ? 16.158 28.344 -28.512 1.00 42.31 207 GLN A O 1
ATOM 1673 N N . PHE A 1 208 ? 15.775 29.328 -30.498 1.00 40.19 208 PHE A N 1
ATOM 1674 C CA . PHE A 1 208 ? 16.064 30.691 -30.052 1.00 40.19 208 PHE A CA 1
ATOM 1675 C C . PHE A 1 208 ? 15.101 31.166 -28.951 1.00 40.19 208 PHE A C 1
ATOM 1677 O O . PHE A 1 208 ? 15.544 31.723 -27.950 1.00 40.19 208 PHE A O 1
ATOM 1684 N N . ILE A 1 209 ? 13.799 30.888 -29.069 1.00 43.28 209 ILE A N 1
ATOM 1685 C CA . ILE A 1 209 ? 12.806 31.264 -28.044 1.00 43.28 209 ILE A CA 1
ATOM 1686 C C . ILE A 1 209 ? 13.006 30.473 -26.750 1.00 43.28 209 ILE A C 1
ATOM 1688 O O . ILE A 1 209 ? 12.912 31.042 -25.666 1.00 43.28 209 ILE A O 1
ATOM 1692 N N . ASN A 1 210 ? 13.348 29.186 -26.852 1.00 41.75 210 ASN A N 1
ATOM 1693 C CA . ASN A 1 210 ? 13.679 28.365 -25.684 1.00 41.75 210 ASN A CA 1
ATOM 1694 C C . ASN A 1 210 ? 14.929 28.860 -24.945 1.00 41.75 210 ASN A C 1
ATOM 1696 O O . ASN A 1 210 ? 15.033 28.706 -23.729 1.00 41.75 210 ASN A O 1
ATOM 1700 N N . ARG A 1 211 ? 15.878 29.465 -25.667 1.00 37.66 211 ARG A N 1
ATOM 1701 C CA . ARG A 1 211 ? 17.094 30.040 -25.083 1.00 37.66 211 ARG A CA 1
ATOM 1702 C C . ARG A 1 211 ? 16.851 31.398 -24.402 1.00 37.66 211 ARG A C 1
ATOM 1704 O O . ARG A 1 211 ? 17.645 31.763 -23.541 1.00 37.66 211 ARG A O 1
ATOM 1711 N N . TYR A 1 212 ? 15.751 32.089 -24.722 1.00 37.34 212 TYR A N 1
ATOM 1712 C CA . TYR A 1 212 ? 15.369 33.399 -24.165 1.00 37.34 212 TYR A CA 1
ATOM 1713 C C . TYR A 1 212 ? 13.875 33.428 -23.763 1.00 37.34 212 TYR A C 1
ATOM 1715 O O . TYR A 1 212 ? 13.054 34.088 -24.416 1.00 37.34 212 TYR A O 1
ATOM 1723 N N . PRO A 1 213 ? 13.485 32.684 -22.708 1.00 42.41 213 PRO A N 1
ATOM 1724 C CA . PRO A 1 213 ? 12.085 32.420 -22.349 1.00 42.41 213 PRO A CA 1
ATOM 1725 C C . PRO A 1 213 ? 11.271 33.678 -21.992 1.00 42.41 213 PRO A C 1
ATOM 1727 O O . PRO A 1 213 ? 10.049 33.699 -22.147 1.00 42.41 213 PRO A O 1
ATOM 1730 N N . GLU A 1 214 ? 11.931 34.761 -21.582 1.00 36.66 214 GLU A N 1
ATOM 1731 C CA . GLU A 1 214 ? 11.340 36.081 -21.344 1.00 36.66 214 GLU A CA 1
ATOM 1732 C C . GLU A 1 214 ? 10.714 36.735 -22.593 1.00 36.66 214 GLU A C 1
ATOM 1734 O O . GLU A 1 214 ? 9.888 37.639 -22.459 1.00 36.66 214 GLU A O 1
ATOM 1739 N N . LEU A 1 215 ? 11.052 36.266 -23.803 1.00 38.03 215 LEU A N 1
ATOM 1740 C CA . LEU A 1 215 ? 10.468 36.725 -25.071 1.00 38.03 215 LEU A CA 1
ATOM 1741 C C . LEU A 1 215 ? 9.132 36.034 -25.407 1.00 38.03 215 LEU A C 1
ATOM 1743 O O . LEU A 1 215 ? 8.357 36.549 -26.220 1.00 38.03 215 LEU A O 1
ATOM 1747 N N . GLY A 1 216 ? 8.832 34.902 -24.758 1.00 43.56 216 GLY A N 1
ATOM 1748 C CA . GLY A 1 216 ? 7.641 34.077 -24.996 1.00 43.56 216 GLY A CA 1
ATOM 1749 C C . GLY A 1 216 ? 6.298 34.828 -24.929 1.00 43.56 216 GLY A C 1
ATOM 1750 O O . GLY A 1 216 ? 5.473 34.648 -25.825 1.00 43.56 216 GLY A O 1
ATOM 1751 N N . PRO A 1 217 ? 6.066 35.730 -23.952 1.00 37.38 217 PRO A N 1
ATOM 1752 C CA . PRO A 1 217 ? 4.806 36.469 -23.839 1.00 37.38 217 PRO A CA 1
ATOM 1753 C C . PRO A 1 217 ? 4.543 37.483 -24.968 1.00 37.38 217 PRO A C 1
ATOM 1755 O O . PRO A 1 217 ? 3.394 37.843 -25.209 1.00 37.38 217 PRO A O 1
ATOM 1758 N N . SER A 1 218 ? 5.583 37.965 -25.661 1.00 36.53 218 SER A N 1
ATOM 1759 C CA . SER A 1 218 ? 5.450 38.989 -26.719 1.00 36.53 218 SER A CA 1
ATOM 1760 C C . SER A 1 218 ? 5.275 38.394 -28.123 1.00 36.53 218 SER A C 1
ATOM 1762 O O . SER A 1 218 ? 4.858 39.094 -29.043 1.00 36.53 218 SER A O 1
ATOM 1764 N N . LEU A 1 219 ? 5.549 37.095 -28.290 1.00 40.62 219 LEU A N 1
ATOM 1765 C CA . LEU A 1 219 ? 5.431 36.339 -29.548 1.00 40.62 219 LEU A CA 1
ATOM 1766 C C . LEU A 1 219 ? 4.165 35.460 -29.592 1.00 40.62 219 LEU A C 1
ATOM 1768 O O . LEU A 1 219 ? 4.069 34.531 -30.393 1.00 40.62 219 LEU A O 1
ATOM 1772 N N . LEU A 1 220 ? 3.176 35.790 -28.754 1.00 36.25 220 LEU A N 1
ATOM 1773 C CA . LEU A 1 220 ? 2.016 34.982 -28.349 1.00 36.25 220 LEU A CA 1
ATOM 1774 C C . LEU A 1 220 ? 1.040 34.538 -29.462 1.00 36.25 220 LEU A C 1
ATOM 1776 O O . LEU A 1 220 ? -0.029 34.017 -29.165 1.00 36.25 220 LEU A O 1
ATOM 1780 N N . ASN A 1 221 ? 1.345 34.754 -30.742 1.00 44.44 221 ASN A N 1
ATOM 1781 C CA . ASN A 1 221 ? 0.438 34.425 -31.843 1.00 44.44 221 ASN A CA 1
ATOM 1782 C C . ASN A 1 221 ? 1.146 33.699 -32.999 1.00 44.44 221 ASN A C 1
ATOM 1784 O O . ASN A 1 221 ? 0.985 34.028 -34.174 1.00 44.44 221 ASN A O 1
ATOM 1788 N N . PHE A 1 222 ? 1.936 32.685 -32.639 1.00 40.78 222 PHE A N 1
ATOM 1789 C CA . PHE A 1 222 ? 2.699 31.810 -33.539 1.00 40.78 222 PHE A CA 1
ATOM 1790 C C . PHE A 1 222 ? 1.871 31.218 -34.689 1.00 40.78 222 PHE A C 1
ATOM 1792 O O . PHE A 1 222 ? 2.303 31.203 -35.842 1.00 40.78 222 PHE A O 1
ATOM 1799 N N . THR A 1 223 ? 0.654 30.767 -34.385 1.00 41.28 223 THR A N 1
ATOM 1800 C CA . THR A 1 223 ? -0.282 30.159 -35.343 1.00 41.28 223 THR A CA 1
ATOM 1801 C C . THR A 1 223 ? -0.765 31.163 -36.390 1.00 41.28 223 THR A C 1
ATOM 1803 O O . THR A 1 223 ? -0.854 30.837 -37.575 1.00 41.28 223 THR A O 1
ATOM 1806 N N . ASN A 1 224 ? -0.987 32.411 -35.973 1.00 39.09 224 ASN A N 1
ATOM 1807 C CA . ASN A 1 224 ? -1.354 33.509 -36.860 1.00 39.09 224 ASN A CA 1
ATOM 1808 C C . ASN A 1 224 ? -0.169 34.016 -37.691 1.00 39.09 224 ASN A C 1
ATOM 1810 O O . ASN A 1 224 ? -0.374 34.379 -38.840 1.00 39.09 224 ASN A O 1
ATOM 1814 N N . ILE A 1 225 ? 1.065 34.004 -37.174 1.00 39.28 225 ILE A N 1
ATOM 1815 C CA . ILE A 1 225 ? 2.263 34.438 -37.920 1.00 39.28 225 ILE A CA 1
ATOM 1816 C 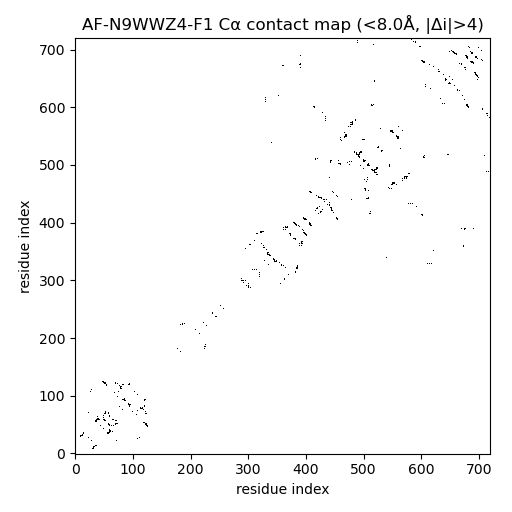C . ILE A 1 225 ? 2.614 33.453 -39.042 1.00 39.28 225 ILE A C 1
ATOM 1818 O O . ILE A 1 225 ? 2.962 33.887 -40.136 1.00 39.28 225 ILE A O 1
ATOM 1822 N N . LEU A 1 226 ? 2.452 32.146 -38.825 1.00 42.50 226 LEU A N 1
ATOM 1823 C CA . LEU A 1 226 ? 2.762 31.124 -39.834 1.00 42.50 226 LEU A CA 1
ATOM 1824 C C . LEU A 1 226 ? 1.617 30.878 -40.837 1.00 42.50 226 LEU A C 1
ATOM 1826 O O . LEU A 1 226 ? 1.843 30.295 -41.896 1.00 42.50 226 LEU A O 1
ATOM 1830 N N . GLY A 1 227 ? 0.393 31.331 -40.538 1.00 38.53 227 GLY A N 1
ATOM 1831 C CA . GLY A 1 227 ? -0.765 31.223 -41.437 1.00 38.53 227 GLY A CA 1
ATOM 1832 C C . GLY A 1 227 ? -1.163 29.797 -41.799 1.00 38.53 227 GLY A C 1
ATOM 1833 O O . GLY A 1 227 ? -1.645 29.540 -42.902 1.00 38.53 227 GLY A O 1
ATOM 1834 N N . ILE A 1 228 ? -0.949 28.866 -40.873 1.00 41.31 228 ILE A N 1
ATOM 1835 C CA . ILE A 1 228 ? -1.211 27.445 -41.073 1.00 41.31 228 ILE A CA 1
ATOM 1836 C C . ILE A 1 228 ? -2.620 27.145 -40.550 1.00 41.31 228 ILE A C 1
ATOM 1838 O O . ILE A 1 228 ? -2.846 27.037 -39.348 1.00 41.31 228 ILE A O 1
ATOM 1842 N N . SER A 1 229 ? -3.578 27.000 -41.467 1.00 38.19 229 SER A N 1
ATOM 1843 C CA . SER A 1 229 ? -4.863 26.340 -41.202 1.00 38.19 229 SER A CA 1
ATOM 1844 C C . SER A 1 229 ? -4.580 24.877 -40.838 1.00 38.19 229 SER A C 1
ATOM 1846 O O . SER A 1 229 ? -4.240 24.067 -41.699 1.00 38.19 229 SER A O 1
ATOM 1848 N N . ALA A 1 230 ? -4.650 24.572 -39.545 1.00 36.72 230 ALA A N 1
ATOM 1849 C CA . ALA A 1 230 ? -3.962 23.451 -38.912 1.00 36.72 230 ALA A CA 1
ATOM 1850 C C . ALA A 1 230 ? -4.500 22.035 -39.211 1.00 36.72 230 ALA A C 1
ATOM 1852 O O . ALA A 1 230 ? -3.881 21.075 -38.771 1.00 36.72 230 ALA A O 1
ATOM 1853 N N . SER A 1 231 ? -5.603 21.838 -39.939 1.00 37.03 231 SER A N 1
ATOM 1854 C CA . SER A 1 231 ? -6.218 20.500 -40.009 1.00 37.03 231 SER A CA 1
ATOM 1855 C C . SER A 1 231 ? -5.538 19.551 -41.004 1.00 37.03 231 SER A C 1
ATOM 1857 O O . SER A 1 231 ? -5.083 18.479 -40.621 1.00 37.03 231 SER A O 1
ATOM 1859 N N . ASP A 1 232 ? -5.404 19.930 -42.276 1.00 35.50 232 ASP A N 1
ATOM 1860 C CA . ASP A 1 232 ? -5.178 18.916 -43.322 1.00 35.50 232 ASP A CA 1
ATOM 1861 C C . ASP A 1 232 ? -3.688 18.637 -43.585 1.00 35.50 232 ASP A C 1
ATOM 1863 O O . ASP A 1 232 ? -3.297 17.533 -43.975 1.00 35.50 232 ASP A O 1
ATOM 1867 N N . TYR A 1 233 ? -2.822 19.627 -43.343 1.00 36.81 233 TYR A N 1
ATOM 1868 C CA . TYR A 1 233 ? -1.391 19.518 -43.636 1.00 36.81 233 TYR A CA 1
ATOM 1869 C C . TYR A 1 233 ? -0.568 18.994 -42.455 1.00 36.81 233 TYR A C 1
ATOM 1871 O O . TYR A 1 233 ? 0.389 18.256 -42.680 1.00 36.81 233 TYR A O 1
ATOM 1879 N N . LEU A 1 234 ? -0.962 19.291 -41.207 1.00 37.72 234 LEU A N 1
ATOM 1880 C CA . LEU A 1 234 ? -0.349 18.687 -40.018 1.00 37.72 234 LEU A CA 1
ATOM 1881 C C . LEU A 1 234 ? -0.514 17.161 -40.061 1.00 37.72 234 LEU A C 1
ATOM 1883 O O . LEU A 1 234 ? 0.461 16.436 -39.908 1.00 37.72 234 LEU A O 1
ATOM 1887 N N . ILE A 1 235 ? -1.693 16.670 -40.448 1.00 37.12 235 ILE A N 1
ATOM 1888 C CA . ILE A 1 235 ? -1.962 15.238 -40.655 1.00 37.12 235 ILE A CA 1
ATOM 1889 C C . ILE A 1 235 ? -1.069 14.638 -41.768 1.00 37.12 235 ILE A C 1
ATOM 1891 O O . ILE A 1 235 ? -0.522 13.540 -41.617 1.00 37.12 235 ILE A O 1
ATOM 1895 N N . SER A 1 236 ? -0.839 15.355 -42.877 1.00 35.34 236 SER A N 1
ATOM 1896 C CA . SER A 1 236 ? 0.037 14.873 -43.963 1.00 35.34 236 SER A CA 1
ATOM 1897 C C . SER A 1 236 ? 1.544 15.010 -43.679 1.00 35.34 236 SER A C 1
ATOM 1899 O O . SER A 1 236 ? 2.335 14.313 -44.324 1.00 35.34 236 SER A O 1
ATOM 1901 N N . ALA A 1 237 ? 1.960 15.922 -42.800 1.00 33.94 237 ALA A N 1
ATOM 1902 C CA . ALA A 1 237 ? 3.358 16.132 -42.425 1.00 33.94 237 ALA A CA 1
ATOM 1903 C C . ALA A 1 237 ? 3.769 15.199 -41.274 1.00 33.94 237 ALA A C 1
ATOM 1905 O O . ALA A 1 237 ? 4.813 14.549 -41.361 1.00 33.94 237 ALA A O 1
ATOM 1906 N N . PHE A 1 238 ? 2.907 15.043 -40.263 1.00 37.94 238 PHE A N 1
ATOM 1907 C CA . PHE A 1 238 ? 3.114 14.138 -39.128 1.00 37.94 238 PHE A CA 1
ATOM 1908 C C . PHE A 1 238 ? 3.125 12.662 -39.535 1.00 37.94 238 PHE A C 1
ATOM 1910 O O . PHE A 1 238 ? 3.854 11.872 -38.947 1.00 37.94 238 PHE A O 1
ATOM 1917 N N . SER A 1 239 ? 2.424 12.296 -40.612 1.00 35.00 239 SER A N 1
ATOM 1918 C CA . SER A 1 239 ? 2.485 10.943 -41.186 1.00 35.00 239 SER A CA 1
ATOM 1919 C C . SER A 1 239 ? 3.786 10.627 -41.941 1.00 35.00 239 SER A C 1
ATOM 1921 O O . SER A 1 239 ? 3.989 9.478 -42.330 1.00 35.00 239 SER A O 1
ATOM 1923 N N . LYS A 1 240 ? 4.672 11.608 -42.187 1.00 33.19 240 LYS A N 1
ATOM 1924 C CA . LYS A 1 240 ? 5.876 11.414 -43.022 1.00 33.19 240 LYS A CA 1
ATOM 1925 C C . LYS A 1 240 ? 7.212 11.641 -42.315 1.00 33.19 240 LYS A C 1
ATOM 1927 O O . LYS A 1 240 ? 8.218 11.184 -42.850 1.00 33.19 240 LYS A O 1
ATOM 1932 N N . ILE A 1 241 ? 7.257 12.313 -41.160 1.00 36.72 241 ILE A N 1
ATOM 1933 C CA . ILE A 1 241 ? 8.501 12.529 -40.393 1.00 36.72 241 ILE A CA 1
ATOM 1934 C C . ILE A 1 241 ? 8.199 12.447 -38.876 1.00 36.72 241 ILE A C 1
ATOM 1936 O O . ILE A 1 241 ? 7.876 13.464 -38.266 1.00 36.72 241 ILE A O 1
ATOM 1940 N N . PRO A 1 242 ? 8.308 11.256 -38.252 1.00 35.41 242 PRO A N 1
ATOM 1941 C CA . PRO A 1 242 ? 7.905 11.015 -36.856 1.00 35.41 242 PRO A CA 1
ATOM 1942 C C . PRO A 1 242 ? 8.718 11.779 -35.799 1.00 35.41 242 PRO A C 1
ATOM 1944 O O . PRO A 1 242 ? 8.204 12.087 -34.731 1.00 35.41 242 PRO A O 1
ATOM 1947 N N . ALA A 1 243 ? 9.974 12.128 -36.096 1.00 34.34 243 ALA A N 1
ATOM 1948 C CA . ALA A 1 243 ? 10.863 12.796 -35.141 1.00 34.34 243 ALA A CA 1
ATOM 1949 C C . ALA A 1 243 ? 10.425 14.231 -34.784 1.00 34.34 243 ALA A C 1
ATOM 1951 O O . ALA A 1 243 ? 10.765 14.721 -33.718 1.00 34.34 243 ALA A O 1
ATOM 1952 N N . LEU A 1 244 ? 9.640 14.892 -35.646 1.00 33.84 244 LEU A N 1
ATOM 1953 C CA . LEU A 1 244 ? 9.162 16.261 -35.413 1.00 33.84 244 LEU A CA 1
ATOM 1954 C C . LEU A 1 244 ? 7.950 16.319 -34.460 1.00 33.84 244 LEU A C 1
ATOM 1956 O O . LEU A 1 244 ? 7.550 17.406 -34.047 1.00 33.84 244 LEU A O 1
ATOM 1960 N N . VAL A 1 245 ? 7.333 15.170 -34.150 1.00 38.34 245 VAL A N 1
ATOM 1961 C CA . VAL A 1 245 ? 6.096 15.092 -33.357 1.00 38.34 245 VAL A CA 1
ATOM 1962 C C . VAL A 1 245 ? 6.358 15.478 -31.908 1.00 38.34 245 VAL A C 1
ATOM 1964 O O . VAL A 1 245 ? 5.586 16.245 -31.361 1.00 38.34 245 VAL A O 1
ATOM 1967 N N . ILE A 1 246 ? 7.451 15.014 -31.307 1.00 34.12 246 ILE A N 1
ATOM 1968 C CA . ILE A 1 246 ? 7.698 15.170 -29.866 1.00 34.12 246 ILE A CA 1
ATOM 1969 C C . ILE A 1 246 ? 8.042 16.625 -29.532 1.00 34.12 246 ILE A C 1
ATOM 1971 O O . ILE A 1 246 ? 7.347 17.249 -28.735 1.00 34.12 246 ILE A O 1
ATOM 1975 N N . ASP A 1 247 ? 9.007 17.212 -30.245 1.00 33.59 247 ASP A N 1
ATOM 1976 C CA . ASP A 1 247 ? 9.465 18.576 -29.958 1.00 33.59 247 ASP A CA 1
ATOM 1977 C C . ASP A 1 247 ? 8.368 19.623 -30.224 1.00 33.59 247 ASP A C 1
ATOM 1979 O O . ASP A 1 247 ? 8.190 20.560 -29.448 1.00 33.59 247 ASP A O 1
ATOM 1983 N N . THR A 1 248 ? 7.570 19.445 -31.287 1.00 34.75 248 THR A N 1
ATOM 1984 C CA . THR A 1 248 ? 6.463 20.366 -31.618 1.00 34.75 248 THR A CA 1
ATOM 1985 C C . THR A 1 248 ? 5.287 20.228 -30.642 1.00 34.75 248 THR A C 1
ATOM 1987 O O . THR A 1 248 ? 4.590 21.206 -30.368 1.00 34.75 248 THR A O 1
ATOM 1990 N N . PHE A 1 249 ? 5.054 19.023 -30.111 1.00 36.22 249 PHE A N 1
ATOM 1991 C CA . PHE A 1 249 ? 3.974 18.726 -29.167 1.00 36.22 249 PHE A CA 1
ATOM 1992 C C . PHE A 1 249 ? 4.300 19.245 -27.761 1.00 36.22 249 PHE A C 1
ATOM 1994 O O . PHE A 1 249 ? 3.439 19.859 -27.132 1.00 36.22 249 PHE A O 1
ATOM 2001 N N . ASP A 1 250 ? 5.557 19.129 -27.326 1.00 34.84 250 ASP A N 1
ATOM 2002 C CA . ASP A 1 250 ? 6.024 19.699 -26.058 1.00 34.84 250 ASP A CA 1
ATOM 2003 C C . ASP A 1 250 ? 5.970 21.236 -26.062 1.00 34.84 250 ASP A C 1
ATOM 2005 O O . ASP A 1 250 ? 5.566 21.851 -25.074 1.00 34.84 250 ASP A O 1
ATOM 2009 N N . LEU A 1 251 ? 6.267 21.878 -27.197 1.00 35.47 251 LEU A N 1
ATOM 2010 C CA . LEU A 1 251 ? 6.196 23.339 -27.343 1.00 35.47 251 LEU A CA 1
ATOM 2011 C C . LEU A 1 251 ? 4.770 23.909 -27.334 1.00 35.47 251 LEU A C 1
ATOM 2013 O O . LEU A 1 251 ? 4.563 25.033 -26.876 1.00 35.47 251 LEU A O 1
ATOM 2017 N N . LEU A 1 252 ? 3.776 23.167 -27.832 1.00 34.34 252 LEU A N 1
ATOM 2018 C CA . LEU A 1 252 ? 2.387 23.645 -27.934 1.00 34.34 252 LEU A CA 1
ATOM 2019 C C . LEU A 1 252 ? 1.597 23.513 -26.623 1.00 34.34 252 LEU A C 1
ATOM 2021 O O . LEU A 1 252 ? 0.629 24.251 -26.417 1.00 34.34 252 LEU A O 1
ATOM 2025 N N . VAL A 1 253 ? 2.019 22.606 -25.736 1.00 35.19 253 VAL A N 1
ATOM 2026 C CA . VAL A 1 253 ? 1.316 22.242 -24.492 1.00 35.19 253 VAL A CA 1
ATOM 2027 C C . VAL A 1 253 ? 1.731 23.113 -23.292 1.00 35.19 253 VAL A C 1
ATOM 2029 O O . VAL A 1 253 ? 1.043 23.132 -22.271 1.00 35.19 253 VAL A O 1
ATOM 2032 N N . MET A 1 254 ? 2.794 23.919 -23.403 1.00 32.69 254 MET A N 1
ATOM 2033 C CA . MET A 1 254 ? 3.318 24.694 -22.266 1.00 32.69 254 MET A CA 1
ATOM 2034 C C . MET A 1 254 ? 2.570 25.997 -21.910 1.00 32.69 254 MET A C 1
ATOM 2036 O O . MET A 1 254 ? 2.941 26.644 -20.930 1.00 32.69 254 MET A O 1
ATOM 2040 N N . GLN A 1 255 ? 1.483 26.375 -22.597 1.00 36.72 255 GLN A N 1
ATOM 2041 C CA . GLN A 1 255 ? 0.612 27.480 -22.150 1.00 36.72 255 GLN A CA 1
ATOM 2042 C C . GLN A 1 255 ? -0.869 27.079 -22.047 1.00 36.72 255 GLN A C 1
ATOM 2044 O O . GLN A 1 255 ? -1.433 26.467 -22.953 1.00 36.72 255 GLN A O 1
ATOM 2049 N N . GLN A 1 256 ? -1.497 27.462 -20.924 1.00 35.12 256 GLN A N 1
ATOM 2050 C CA . GLN A 1 256 ? -2.856 27.078 -20.502 1.00 35.12 256 GLN A CA 1
ATOM 2051 C C . GLN A 1 256 ? -3.961 27.378 -21.534 1.00 35.12 256 GLN A C 1
ATOM 2053 O O . GLN A 1 256 ? -4.956 26.655 -21.564 1.00 35.12 256 GLN A O 1
ATOM 2058 N N . ASP A 1 257 ? -3.784 28.370 -22.412 1.00 33.09 257 ASP A N 1
ATOM 2059 C CA . ASP A 1 257 ? -4.818 28.793 -23.369 1.00 33.09 257 ASP A CA 1
ATOM 2060 C C . ASP A 1 257 ? -4.933 27.905 -24.629 1.00 33.09 257 ASP A C 1
ATOM 2062 O O . ASP A 1 257 ? -5.931 27.983 -25.347 1.00 33.09 257 ASP A O 1
ATOM 2066 N N . ASN A 1 258 ? -3.983 26.995 -24.889 1.00 35.03 258 ASN A N 1
ATOM 2067 C CA . ASN A 1 258 ? -4.038 26.083 -26.049 1.00 35.03 258 ASN A CA 1
ATOM 2068 C C . ASN A 1 258 ? -4.785 24.765 -25.786 1.00 35.03 258 ASN A C 1
ATOM 2070 O O . ASN A 1 258 ? -5.161 24.065 -26.729 1.00 35.03 258 ASN A O 1
ATOM 2074 N N . ILE A 1 259 ? -5.046 24.427 -24.521 1.00 36.34 259 ILE A N 1
ATOM 2075 C CA . ILE A 1 259 ? -5.696 23.163 -24.137 1.00 36.34 259 ILE A CA 1
ATOM 2076 C C . ILE A 1 259 ? -7.155 23.128 -24.622 1.00 36.34 259 ILE A C 1
ATOM 2078 O O . ILE A 1 259 ? -7.639 22.090 -25.073 1.00 36.34 259 ILE A O 1
ATOM 2082 N N . ALA A 1 260 ? -7.848 24.272 -24.613 1.00 32.53 260 ALA A N 1
ATOM 2083 C CA . ALA A 1 260 ? -9.235 24.375 -25.070 1.00 32.53 260 ALA A CA 1
ATOM 2084 C C . ALA A 1 260 ? -9.378 24.165 -26.593 1.00 32.53 260 ALA A C 1
ATOM 2086 O O . ALA A 1 260 ? -10.299 23.482 -27.049 1.00 32.53 260 ALA A O 1
ATOM 2087 N N . ALA A 1 261 ? -8.434 24.684 -27.386 1.00 34.84 261 ALA A N 1
ATOM 2088 C CA . ALA A 1 261 ? -8.395 24.459 -28.831 1.00 34.84 261 ALA A CA 1
ATOM 2089 C C . ALA A 1 261 ? -8.068 22.990 -29.170 1.00 34.84 261 ALA A C 1
ATOM 2091 O O . ALA A 1 261 ? -8.682 22.409 -30.065 1.00 34.84 261 ALA A O 1
ATOM 2092 N N . PHE A 1 262 ? -7.172 22.361 -28.400 1.00 33.91 262 PHE A N 1
ATOM 2093 C CA . PHE A 1 262 ? -6.797 20.950 -28.555 1.00 33.91 262 PHE A CA 1
ATOM 2094 C C . PHE A 1 262 ? -7.905 19.971 -28.141 1.00 33.91 262 PHE A C 1
ATOM 2096 O O . PHE A 1 262 ? -8.141 18.982 -28.834 1.00 33.91 262 PHE A O 1
ATOM 2103 N N . SER A 1 263 ? -8.636 20.264 -27.061 1.00 31.91 263 SER A N 1
ATOM 2104 C CA . SER A 1 263 ? -9.785 19.460 -26.618 1.00 31.91 263 SER A CA 1
ATOM 2105 C C . SER A 1 263 ? -10.893 19.403 -27.671 1.00 31.91 263 SER A C 1
ATOM 2107 O O . SER A 1 263 ? -11.586 18.395 -27.777 1.00 31.91 263 SER A O 1
ATOM 2109 N N . THR A 1 264 ? -11.054 20.470 -28.456 1.00 31.67 264 THR A N 1
ATOM 2110 C CA . THR A 1 264 ? -12.060 20.538 -29.525 1.00 31.67 264 THR A CA 1
ATOM 2111 C C . THR A 1 264 ? -11.632 19.704 -30.744 1.00 31.67 264 THR A C 1
ATOM 2113 O O . THR A 1 264 ? -12.466 19.097 -31.406 1.00 31.67 264 THR A O 1
ATOM 2116 N N . LEU A 1 265 ? -10.320 19.598 -30.996 1.00 30.45 265 LEU A N 1
ATOM 2117 C CA . LEU A 1 265 ? -9.725 18.833 -32.101 1.00 30.45 265 LEU A CA 1
ATOM 2118 C C . LEU A 1 265 ? -9.824 17.307 -31.908 1.00 30.45 265 LEU A C 1
ATOM 2120 O O . LEU A 1 265 ? -9.992 16.572 -32.878 1.00 30.45 265 LEU A O 1
ATOM 2124 N N . PHE A 1 266 ? -9.746 16.831 -30.661 1.00 33.19 266 PHE A N 1
ATOM 2125 C CA . PHE A 1 266 ? -9.810 15.402 -30.320 1.00 33.19 266 PHE A CA 1
ATOM 2126 C C . PHE A 1 266 ? -11.228 14.878 -30.045 1.00 33.19 266 PHE A C 1
ATOM 2128 O O . PHE A 1 266 ? -11.426 13.665 -29.981 1.00 33.19 266 PHE A O 1
ATOM 2135 N N . GLN A 1 267 ? -12.221 15.761 -29.896 1.00 32.09 267 GLN A N 1
ATOM 2136 C CA . GLN A 1 267 ? -13.604 15.364 -29.613 1.00 32.09 267 GLN A CA 1
ATOM 2137 C C . GLN A 1 267 ? -14.377 14.861 -30.840 1.00 32.09 267 GLN A C 1
ATOM 2139 O O . GLN A 1 267 ? -15.366 14.154 -30.657 1.00 32.09 267 GLN A O 1
ATOM 2144 N N . GLU A 1 268 ? -13.956 15.174 -32.072 1.00 29.70 268 GLU A N 1
ATOM 2145 C CA . GLU A 1 268 ? -14.811 14.906 -33.238 1.00 29.70 268 GLU A CA 1
ATOM 2146 C C . GLU A 1 268 ? -14.501 13.644 -34.054 1.00 29.70 268 GLU A C 1
ATOM 2148 O O . GLU A 1 268 ? -15.406 13.188 -34.749 1.00 29.70 268 GLU A O 1
ATOM 2153 N N . GLN A 1 269 ? -13.324 13.005 -33.991 1.00 32.94 269 GLN A N 1
ATOM 2154 C CA . GLN A 1 269 ? -13.071 11.813 -34.825 1.00 32.94 269 GLN A CA 1
ATOM 2155 C C . GLN A 1 269 ? -12.106 10.801 -34.193 1.00 32.94 269 GLN A C 1
ATOM 2157 O O . GLN A 1 269 ? -10.896 10.878 -34.372 1.00 32.94 269 GLN A O 1
ATOM 2162 N N . ILE A 1 270 ? -12.661 9.773 -33.543 1.00 24.66 270 ILE A N 1
ATOM 2163 C CA . ILE A 1 270 ? -11.984 8.478 -33.394 1.00 24.66 270 ILE A CA 1
ATOM 2164 C C . ILE A 1 270 ? -12.798 7.431 -34.155 1.00 24.66 270 ILE A C 1
ATOM 2166 O O . ILE A 1 270 ? -13.879 7.030 -33.720 1.00 24.66 270 ILE A O 1
ATOM 2170 N N . PRO A 1 271 ? -12.251 6.934 -35.270 1.00 26.69 271 PRO A N 1
ATOM 2171 C CA . PRO A 1 271 ? -12.250 5.502 -35.496 1.00 26.69 271 PRO A CA 1
ATOM 2172 C C . PRO A 1 271 ? -10.833 5.001 -35.802 1.00 26.69 271 PRO A C 1
ATOM 2174 O O . PRO A 1 271 ? -10.214 5.418 -36.771 1.00 26.69 271 PRO A O 1
ATOM 2177 N N . MET A 1 272 ? -10.385 4.050 -34.977 1.00 31.73 272 MET A N 1
ATOM 2178 C CA . MET A 1 272 ? -9.416 2.991 -35.289 1.00 31.73 272 MET A CA 1
ATOM 2179 C C . MET A 1 272 ? -8.126 3.389 -36.031 1.00 31.73 272 MET A C 1
ATOM 2181 O O . MET A 1 272 ? -8.092 3.419 -37.254 1.00 31.73 272 MET A O 1
ATOM 2185 N N . CYS A 1 273 ? -7.019 3.470 -35.291 1.00 23.58 273 CYS A N 1
ATOM 2186 C CA . CYS A 1 273 ? -5.735 2.925 -35.745 1.00 23.58 273 CYS A CA 1
ATOM 2187 C C . CYS A 1 273 ? -4.888 2.550 -34.524 1.00 23.58 273 CYS A C 1
ATOM 2189 O O . CYS A 1 273 ? -4.046 3.305 -34.044 1.00 23.58 273 CYS A O 1
ATOM 2191 N N . ALA A 1 274 ? -5.172 1.365 -33.989 1.00 27.16 274 ALA A N 1
ATOM 2192 C CA . ALA A 1 274 ? -4.253 0.650 -33.123 1.00 27.16 274 ALA A CA 1
ATOM 2193 C C . ALA A 1 274 ? -3.124 0.089 -34.003 1.00 27.16 274 ALA A C 1
ATOM 2195 O O . ALA A 1 274 ? -3.289 -0.990 -34.564 1.00 27.16 274 ALA A O 1
ATOM 2196 N N . SER A 1 275 ? -2.024 0.831 -34.172 1.00 27.30 275 SER A N 1
ATOM 2197 C CA . SER A 1 275 ? -0.755 0.239 -34.637 1.00 27.30 275 SER A CA 1
ATOM 2198 C C . SER A 1 275 ? 0.502 1.100 -34.477 1.00 27.30 275 SER A C 1
ATOM 2200 O O . SER A 1 275 ? 1.560 0.503 -34.354 1.00 27.30 275 SER A O 1
ATOM 2202 N N . ASP A 1 276 ? 0.456 2.439 -34.425 1.00 25.92 276 ASP A N 1
ATOM 2203 C CA . ASP A 1 276 ? 1.692 3.219 -34.684 1.00 25.92 276 ASP A CA 1
ATOM 2204 C C . ASP A 1 276 ? 2.071 4.304 -33.654 1.00 25.92 276 ASP A C 1
ATOM 2206 O O . ASP A 1 276 ? 2.903 5.165 -33.933 1.00 25.92 276 ASP A O 1
ATOM 2210 N N . ILE A 1 277 ? 1.538 4.253 -32.429 1.00 23.84 277 ILE A N 1
ATOM 2211 C CA . ILE A 1 277 ? 1.988 5.126 -31.326 1.00 23.84 277 ILE A CA 1
ATOM 2212 C C . ILE A 1 277 ? 2.923 4.324 -30.412 1.00 23.84 277 ILE A C 1
ATOM 2214 O O . ILE A 1 277 ? 2.554 3.896 -29.325 1.00 23.84 277 ILE A O 1
ATOM 2218 N N . MET A 1 278 ? 4.138 4.073 -30.896 1.00 28.56 278 MET A N 1
ATOM 2219 C CA . MET A 1 278 ? 5.236 3.465 -30.134 1.00 28.56 278 MET A CA 1
ATOM 2220 C C . MET A 1 278 ? 6.544 4.206 -30.406 1.00 28.56 278 MET A C 1
ATOM 2222 O O . MET A 1 278 ? 7.470 3.622 -30.955 1.00 28.56 278 MET A O 1
ATOM 2226 N N . VAL A 1 279 ? 6.651 5.502 -30.098 1.00 31.12 279 VAL A N 1
ATOM 2227 C CA . VAL A 1 279 ? 7.954 6.191 -30.186 1.00 31.12 279 VAL A CA 1
ATOM 2228 C C . VAL A 1 279 ? 8.039 7.371 -29.208 1.00 31.12 279 VAL A C 1
ATOM 2230 O O . VAL A 1 279 ? 7.892 8.520 -29.596 1.00 31.12 279 VAL A O 1
ATOM 2233 N N . SER A 1 280 ? 8.300 7.079 -27.934 1.00 29.30 280 SER A N 1
ATOM 2234 C CA . SER A 1 280 ? 9.122 7.924 -27.036 1.00 29.30 280 SER A CA 1
ATOM 2235 C C . SER A 1 280 ? 9.678 7.118 -25.845 1.00 29.30 280 SER A C 1
ATOM 2237 O O . SER A 1 280 ? 10.686 7.504 -25.268 1.00 29.30 280 SER A O 1
ATOM 2239 N N . GLU A 1 281 ? 9.139 5.919 -25.579 1.00 35.53 281 GLU A N 1
ATOM 2240 C CA . GLU A 1 281 ? 9.674 4.910 -24.636 1.00 35.53 281 GLU A CA 1
ATOM 2241 C C . GLU A 1 281 ? 10.807 4.018 -25.217 1.00 35.53 281 GLU A C 1
ATOM 2243 O O . GLU A 1 281 ? 11.342 3.138 -24.543 1.00 35.53 281 GLU A O 1
ATOM 2248 N N . ASN A 1 282 ? 11.208 4.214 -26.479 1.00 33.91 282 ASN A N 1
ATOM 2249 C CA . ASN A 1 282 ? 12.065 3.251 -27.195 1.00 33.91 282 ASN A CA 1
ATOM 2250 C C . ASN A 1 282 ? 13.552 3.260 -26.799 1.00 33.91 282 ASN A C 1
ATOM 2252 O O . ASN A 1 282 ? 14.261 2.321 -27.150 1.00 33.91 282 ASN A O 1
ATOM 2256 N N . ILE A 1 283 ? 14.051 4.270 -26.080 1.00 31.62 283 ILE A N 1
ATOM 2257 C CA . ILE A 1 283 ? 15.473 4.316 -25.679 1.00 31.62 283 ILE A CA 1
ATOM 2258 C C . ILE A 1 283 ? 15.717 3.535 -24.373 1.00 31.62 283 ILE A C 1
ATOM 2260 O O . ILE A 1 283 ? 16.838 3.117 -24.097 1.00 31.62 283 ILE A O 1
ATOM 2264 N N . THR A 1 284 ? 14.670 3.245 -23.601 1.00 46.41 284 THR A N 1
ATOM 2265 C CA . THR A 1 284 ? 14.769 2.560 -22.302 1.00 46.41 284 THR A CA 1
ATOM 2266 C C . THR A 1 284 ? 14.396 1.083 -22.425 1.00 46.41 284 THR A C 1
ATOM 2268 O O . THR A 1 284 ? 15.076 0.220 -21.876 1.00 46.41 284 THR A O 1
ATOM 2271 N N . MET A 1 285 ? 13.397 0.756 -23.249 1.00 47.38 285 MET A N 1
ATOM 2272 C CA . MET A 1 285 ? 12.956 -0.626 -23.476 1.00 47.38 285 MET A CA 1
ATOM 2273 C C . MET A 1 285 ? 13.877 -1.440 -24.388 1.00 47.38 285 MET A C 1
ATOM 2275 O O . MET A 1 285 ? 14.061 -2.634 -24.149 1.00 47.38 285 MET A O 1
ATOM 2279 N N . ALA A 1 286 ? 14.487 -0.813 -25.402 1.00 47.19 286 ALA A N 1
ATOM 2280 C CA . ALA A 1 286 ? 15.423 -1.494 -26.301 1.00 47.19 286 ALA A CA 1
ATOM 2281 C C . ALA A 1 286 ? 16.653 -2.017 -25.537 1.00 47.19 286 ALA A C 1
ATOM 2283 O O . ALA A 1 286 ? 17.010 -3.185 -25.663 1.00 47.19 286 ALA A O 1
ATOM 2284 N N . ASN A 1 287 ? 17.214 -1.198 -24.643 1.00 64.62 287 ASN A N 1
ATOM 2285 C CA . ASN A 1 287 ? 18.357 -1.581 -23.812 1.00 64.62 287 ASN A CA 1
ATOM 2286 C C . ASN A 1 287 ? 18.007 -2.677 -22.786 1.00 64.62 287 ASN A C 1
ATOM 2288 O O . ASN A 1 287 ? 18.846 -3.529 -22.477 1.00 64.62 287 ASN A O 1
ATOM 2292 N N . LEU A 1 288 ? 16.770 -2.693 -22.265 1.00 74.06 288 LEU A N 1
ATOM 2293 C CA . LEU A 1 288 ? 16.316 -3.721 -21.321 1.00 74.06 288 LEU A CA 1
ATOM 2294 C C . LEU A 1 288 ? 16.105 -5.058 -22.031 1.00 74.06 288 LEU A C 1
ATOM 2296 O O . LEU A 1 288 ? 16.573 -6.090 -21.554 1.00 74.06 288 LEU A O 1
ATOM 2300 N N . GLY A 1 289 ? 15.438 -5.031 -23.188 1.00 75.00 289 GLY A N 1
ATOM 2301 C CA . GLY A 1 289 ? 15.241 -6.204 -24.033 1.00 75.00 289 GLY A CA 1
ATOM 2302 C C . GLY A 1 289 ? 16.570 -6.832 -24.452 1.00 75.00 289 GLY A C 1
ATOM 2303 O O . GLY A 1 289 ? 16.753 -8.039 -24.286 1.00 75.00 289 GLY A O 1
ATOM 2304 N N . ASP A 1 290 ? 17.530 -6.015 -24.891 1.00 77.25 290 ASP A N 1
ATOM 2305 C CA . ASP A 1 290 ? 18.879 -6.472 -25.236 1.00 77.25 290 ASP A CA 1
ATOM 2306 C C . ASP A 1 290 ? 19.603 -7.079 -24.027 1.00 77.25 290 ASP A C 1
ATOM 2308 O O . ASP A 1 290 ? 20.241 -8.126 -24.139 1.00 77.25 290 ASP A O 1
ATOM 2312 N N . SER A 1 291 ? 19.469 -6.477 -22.843 1.00 78.94 291 SER A N 1
ATOM 2313 C CA . SER A 1 291 ? 20.053 -7.013 -21.606 1.00 78.94 291 SER A CA 1
ATOM 2314 C C . SER A 1 291 ? 19.445 -8.365 -21.219 1.00 78.94 291 SER A C 1
ATOM 2316 O O . SER A 1 291 ? 20.180 -9.302 -20.898 1.00 78.94 291 SER A O 1
ATOM 2318 N N . ILE A 1 292 ? 18.119 -8.512 -21.316 1.00 82.38 292 ILE A N 1
ATOM 2319 C CA . ILE A 1 292 ? 17.420 -9.787 -21.092 1.00 82.38 292 ILE A CA 1
ATOM 2320 C C . ILE A 1 292 ? 17.888 -10.835 -22.104 1.00 82.38 292 ILE A C 1
ATOM 2322 O O . ILE A 1 292 ? 18.176 -11.966 -21.716 1.00 82.38 292 ILE A O 1
ATOM 2326 N N . TYR A 1 293 ? 18.006 -10.475 -23.384 1.00 84.50 293 TYR A N 1
ATOM 2327 C CA . TYR A 1 293 ? 18.508 -11.378 -24.417 1.00 84.50 293 TYR A CA 1
ATOM 2328 C C . TYR A 1 293 ? 19.947 -11.824 -24.128 1.00 84.50 293 TYR A C 1
ATOM 2330 O O . TYR A 1 293 ? 20.252 -13.014 -24.188 1.00 84.50 293 TYR A O 1
ATOM 2338 N N . ASN A 1 294 ? 20.825 -10.889 -23.766 1.00 83.50 294 ASN A N 1
ATOM 2339 C CA . ASN A 1 294 ? 22.236 -11.171 -23.516 1.00 83.50 294 ASN A CA 1
ATOM 2340 C C . ASN A 1 294 ? 22.460 -12.035 -22.263 1.00 83.50 294 ASN A C 1
ATOM 2342 O O . ASN A 1 294 ? 23.362 -12.872 -22.265 1.00 83.50 294 ASN A O 1
ATOM 2346 N N . ILE A 1 295 ? 21.655 -11.853 -21.209 1.00 84.31 295 ILE A N 1
ATOM 2347 C CA . ILE A 1 295 ? 21.811 -12.567 -19.929 1.00 84.31 295 ILE A CA 1
ATOM 2348 C C . ILE A 1 295 ? 21.017 -13.881 -19.908 1.00 84.31 295 ILE A C 1
ATOM 2350 O O . ILE A 1 295 ? 21.534 -14.905 -19.466 1.00 84.31 295 ILE A O 1
ATOM 2354 N N . LEU A 1 296 ? 19.763 -13.867 -20.371 1.00 87.12 296 LEU A N 1
ATOM 2355 C CA . LEU A 1 296 ? 18.823 -14.991 -20.252 1.00 87.12 296 LEU A CA 1
ATOM 2356 C C . LEU A 1 296 ? 18.509 -15.698 -21.580 1.00 87.12 296 LEU A C 1
ATOM 2358 O O . LEU A 1 296 ? 17.866 -16.753 -21.571 1.00 87.12 296 LEU A O 1
ATOM 2362 N N . GLY A 1 297 ? 18.938 -15.142 -22.712 1.00 87.69 297 GLY A N 1
ATOM 2363 C CA . GLY A 1 297 ? 18.758 -15.721 -24.040 1.00 87.69 297 GLY A CA 1
ATOM 2364 C C . GLY A 1 297 ? 17.408 -15.431 -24.705 1.00 87.69 297 GLY A C 1
ATOM 2365 O O . GLY A 1 297 ? 16.503 -14.802 -24.155 1.00 87.69 297 GLY A O 1
ATOM 2366 N N . GLU A 1 298 ? 17.268 -15.958 -25.923 1.00 90.00 298 GLU A N 1
ATOM 2367 C CA . GLU A 1 298 ? 16.161 -15.685 -26.851 1.00 90.00 298 GLU A CA 1
ATOM 2368 C C . GLU A 1 298 ? 14.770 -15.975 -26.271 1.00 90.00 298 GLU A C 1
ATOM 2370 O O . GLU A 1 298 ? 13.872 -15.151 -26.399 1.00 90.00 298 GLU A O 1
ATOM 2375 N N . LYS A 1 299 ? 14.584 -17.107 -25.577 1.00 93.31 299 LYS A N 1
ATOM 2376 C CA . LYS A 1 299 ? 13.272 -17.481 -25.012 1.00 93.31 299 LYS A CA 1
ATOM 2377 C C . LYS A 1 299 ? 12.742 -16.439 -24.025 1.00 93.31 299 LYS A C 1
ATOM 2379 O O . LYS A 1 299 ? 11.550 -16.144 -24.022 1.00 93.31 299 LYS A O 1
ATOM 2384 N N . SER A 1 300 ? 13.626 -15.903 -23.190 1.00 91.38 300 SER A N 1
ATOM 2385 C CA . SER A 1 300 ? 13.292 -14.898 -22.180 1.00 91.38 300 SER A CA 1
ATOM 2386 C C . SER A 1 300 ? 13.010 -13.542 -22.824 1.00 91.38 300 SER A C 1
ATOM 2388 O O . SER A 1 300 ? 12.082 -12.852 -22.414 1.00 91.38 300 SER A O 1
ATOM 2390 N N . PHE A 1 301 ? 13.745 -13.198 -23.884 1.00 85.38 301 PHE A N 1
ATOM 2391 C CA . PHE A 1 301 ? 13.466 -12.017 -24.700 1.00 85.38 301 PHE A CA 1
ATOM 2392 C C . PHE A 1 301 ? 12.102 -12.101 -25.403 1.00 85.38 301 PHE A C 1
ATOM 2394 O O . PHE A 1 301 ? 11.344 -11.134 -25.395 1.00 85.38 301 PHE A O 1
ATOM 2401 N N . THR A 1 302 ? 11.737 -13.265 -25.954 1.00 88.38 302 THR A N 1
ATOM 2402 C CA . THR A 1 302 ? 10.394 -13.489 -26.513 1.00 88.38 302 THR A CA 1
ATOM 2403 C C . THR A 1 302 ? 9.315 -13.309 -25.448 1.00 88.38 302 THR A C 1
ATOM 2405 O O . THR A 1 302 ? 8.366 -12.568 -25.678 1.00 88.38 302 THR A O 1
ATOM 2408 N N . LEU A 1 303 ? 9.486 -13.912 -24.264 1.00 89.94 303 LEU A N 1
ATOM 2409 C CA . LEU A 1 303 ? 8.541 -13.750 -23.155 1.00 89.94 303 LEU A CA 1
ATOM 2410 C C . LEU A 1 303 ? 8.395 -12.281 -22.734 1.00 89.94 303 LEU A C 1
ATOM 2412 O O . LEU A 1 303 ? 7.280 -11.829 -22.487 1.00 89.94 303 LEU A O 1
ATOM 2416 N N . PHE A 1 304 ? 9.502 -11.540 -22.660 1.00 87.81 304 PHE A N 1
ATOM 2417 C CA . PHE A 1 304 ? 9.483 -10.110 -22.362 1.00 87.81 304 PHE A CA 1
ATOM 2418 C C . PHE A 1 304 ? 8.641 -9.347 -23.391 1.00 87.81 304 PHE A C 1
ATOM 2420 O O . PHE A 1 304 ? 7.688 -8.671 -23.011 1.00 87.81 304 PHE A O 1
ATOM 2427 N N . ASN A 1 305 ? 8.917 -9.519 -24.687 1.00 83.88 305 ASN A N 1
ATOM 2428 C CA . ASN A 1 305 ? 8.171 -8.846 -25.754 1.00 83.88 305 ASN A CA 1
ATOM 2429 C C . ASN A 1 305 ? 6.683 -9.220 -25.764 1.00 83.88 305 ASN A C 1
ATOM 2431 O O . ASN A 1 305 ? 5.836 -8.345 -25.945 1.00 83.88 305 ASN A O 1
ATOM 2435 N N . ASP A 1 306 ? 6.353 -10.489 -25.512 1.00 85.75 306 ASP A N 1
ATOM 2436 C CA . ASP A 1 306 ? 4.967 -10.942 -25.371 1.00 85.75 306 ASP A CA 1
ATOM 2437 C C . ASP A 1 306 ? 4.270 -10.237 -24.199 1.00 85.75 306 ASP A C 1
ATOM 2439 O O . ASP A 1 306 ? 3.111 -9.829 -24.316 1.00 85.75 306 ASP A O 1
ATOM 2443 N N . CYS A 1 307 ? 4.969 -10.058 -23.071 1.00 89.44 307 CYS A N 1
ATOM 2444 C CA . CYS A 1 307 ? 4.430 -9.327 -21.928 1.00 89.44 307 CYS A CA 1
ATOM 2445 C C . CYS A 1 307 ? 4.166 -7.857 -22.276 1.00 89.44 307 CYS A C 1
ATOM 2447 O O . CYS A 1 307 ? 3.063 -7.363 -22.047 1.00 89.44 307 CYS A O 1
ATOM 2449 N N . ILE A 1 308 ? 5.133 -7.174 -22.896 1.00 84.50 308 ILE A N 1
ATOM 2450 C CA . ILE A 1 308 ? 4.975 -5.772 -23.306 1.00 84.50 308 ILE A CA 1
ATOM 2451 C C . ILE A 1 308 ? 3.824 -5.615 -24.298 1.00 84.50 308 ILE A C 1
ATOM 2453 O O . ILE A 1 308 ? 2.987 -4.733 -24.128 1.00 84.50 308 ILE A O 1
ATOM 2457 N N . SER A 1 309 ? 3.712 -6.510 -25.280 1.00 79.94 309 SER A N 1
ATOM 2458 C CA . SER A 1 309 ? 2.619 -6.485 -26.255 1.00 79.94 309 SER A CA 1
ATOM 2459 C C . SER A 1 309 ? 1.238 -6.597 -25.592 1.00 79.94 309 SER A C 1
ATOM 2461 O O . SER A 1 309 ? 0.331 -5.832 -25.926 1.00 79.94 309 SER A O 1
ATOM 2463 N N . LYS A 1 310 ? 1.078 -7.493 -24.608 1.00 83.56 310 LYS A N 1
ATOM 2464 C CA . LYS A 1 310 ? -0.167 -7.615 -23.828 1.00 83.56 310 LYS A CA 1
ATOM 2465 C C . LYS A 1 310 ? -0.457 -6.362 -22.997 1.00 83.56 310 LYS A C 1
ATOM 2467 O O . LYS A 1 310 ? -1.597 -5.898 -22.974 1.00 83.56 310 LYS A O 1
ATOM 2472 N N . LEU A 1 311 ? 0.557 -5.806 -22.330 1.00 82.81 311 LEU A N 1
ATOM 2473 C CA . LEU A 1 311 ? 0.405 -4.595 -21.519 1.00 82.81 311 LEU A CA 1
ATOM 2474 C C . LEU A 1 311 ? -0.027 -3.401 -22.374 1.00 82.81 311 LEU A C 1
ATOM 2476 O O . LEU A 1 311 ? -0.966 -2.712 -22.002 1.00 82.81 311 LEU A O 1
ATOM 2480 N N . VAL A 1 312 ? 0.561 -3.209 -23.556 1.00 77.88 312 VAL A N 1
ATOM 2481 C CA . VAL A 1 312 ? 0.172 -2.146 -24.506 1.00 77.88 312 VAL A CA 1
ATOM 2482 C C . VAL A 1 312 ? -1.301 -2.242 -24.911 1.00 77.88 312 VAL A C 1
ATOM 2484 O O . VAL A 1 312 ? -1.942 -1.227 -25.168 1.00 77.88 312 VAL A O 1
ATOM 2487 N N . HIS A 1 313 ? -1.861 -3.453 -24.954 1.00 78.81 313 HIS A N 1
ATOM 2488 C CA . HIS A 1 313 ? -3.271 -3.655 -25.275 1.00 78.81 313 HIS A CA 1
ATOM 2489 C C . HIS A 1 313 ? -4.218 -3.331 -24.108 1.00 78.81 313 HIS A C 1
ATOM 2491 O O . HIS A 1 313 ? -5.350 -2.901 -24.333 1.00 78.81 313 HIS A O 1
ATOM 2497 N N . CYS A 1 314 ? -3.774 -3.553 -22.870 1.00 79.50 314 CYS A N 1
ATOM 2498 C CA . CYS A 1 314 ? -4.626 -3.472 -21.681 1.00 79.50 314 CYS A CA 1
ATOM 2499 C C . CYS A 1 314 ? -4.444 -2.179 -20.881 1.00 79.50 314 CYS A C 1
ATOM 2501 O O . CYS A 1 314 ? -5.337 -1.798 -20.121 1.00 79.50 314 CYS A O 1
ATOM 2503 N N . CYS A 1 315 ? -3.292 -1.528 -21.021 1.00 76.25 315 CYS A N 1
ATOM 2504 C CA . CYS A 1 315 ? -2.858 -0.418 -20.191 1.00 76.25 315 CYS A CA 1
ATOM 2505 C C . CYS A 1 315 ? -2.827 0.906 -20.950 1.00 76.25 315 CYS A C 1
ATOM 2507 O O . CYS A 1 315 ? -2.772 0.959 -22.177 1.00 76.25 315 CYS A O 1
ATOM 2509 N N . ILE A 1 316 ? -2.795 2.003 -20.195 1.00 68.62 316 ILE A N 1
ATOM 2510 C CA . ILE A 1 316 ? -2.406 3.305 -20.749 1.00 68.62 316 ILE A CA 1
ATOM 2511 C C . ILE A 1 316 ? -0.891 3.281 -21.001 1.00 68.62 316 ILE A C 1
ATOM 2513 O O . ILE A 1 316 ? -0.175 2.822 -20.107 1.00 68.62 316 ILE A O 1
ATOM 2517 N N . PRO A 1 317 ? -0.377 3.811 -22.130 1.00 62.16 317 PRO A N 1
ATOM 2518 C CA . PRO A 1 317 ? 1.054 3.766 -22.450 1.00 62.16 317 PRO A CA 1
ATOM 2519 C C . PRO A 1 317 ? 1.961 4.197 -21.289 1.00 62.16 317 PRO A C 1
ATOM 2521 O O . PRO A 1 317 ? 2.792 3.418 -20.840 1.00 62.16 317 PRO A O 1
ATOM 2524 N N . ALA A 1 318 ? 1.681 5.354 -20.677 1.00 61.06 318 ALA A N 1
ATOM 2525 C CA . ALA A 1 318 ? 2.465 5.887 -19.558 1.00 61.06 318 ALA A CA 1
ATOM 2526 C C . ALA A 1 318 ? 2.553 4.962 -18.322 1.00 61.06 318 ALA A C 1
ATOM 2528 O O . ALA A 1 318 ? 3.466 5.104 -17.518 1.00 61.06 318 ALA A O 1
ATOM 2529 N N . SER A 1 319 ? 1.620 4.017 -18.152 1.00 68.25 319 SER A N 1
ATOM 2530 C CA . SER A 1 319 ? 1.622 3.084 -17.013 1.00 68.25 319 SER A CA 1
ATOM 2531 C C . SER A 1 319 ? 2.481 1.835 -17.223 1.00 68.25 319 SER A C 1
ATOM 2533 O O . SER A 1 319 ? 2.707 1.088 -16.274 1.00 68.25 319 SER A O 1
ATOM 2535 N N . ILE A 1 320 ? 2.991 1.596 -18.436 1.00 75.69 320 ILE A N 1
ATOM 2536 C CA . ILE A 1 320 ? 3.902 0.472 -18.696 1.00 75.69 320 ILE A CA 1
ATOM 2537 C C . ILE A 1 320 ? 5.208 0.680 -17.923 1.00 75.69 320 ILE A C 1
ATOM 2539 O O . ILE A 1 320 ? 5.709 -0.250 -17.293 1.00 75.69 320 ILE A O 1
ATOM 2543 N N . SER A 1 321 ? 5.709 1.915 -17.888 1.00 73.44 321 SER A N 1
ATOM 2544 C CA . SER A 1 321 ? 6.870 2.287 -17.077 1.00 73.44 321 SER A CA 1
ATOM 2545 C C . SER A 1 321 ? 6.649 2.020 -15.579 1.00 73.44 321 SER A C 1
ATOM 2547 O O . SER A 1 321 ? 7.526 1.448 -14.932 1.00 73.44 321 SER A O 1
ATOM 2549 N N . ASP A 1 322 ? 5.460 2.328 -15.044 1.00 74.44 322 ASP A N 1
ATOM 2550 C CA . ASP A 1 322 ? 5.097 2.043 -13.644 1.00 74.44 322 ASP A CA 1
ATOM 2551 C C . ASP A 1 322 ? 5.126 0.528 -13.348 1.00 74.44 322 ASP A C 1
ATOM 2553 O O . ASP A 1 322 ? 5.645 0.094 -12.319 1.00 74.44 322 ASP A O 1
ATOM 2557 N N . VAL A 1 323 ? 4.637 -0.299 -14.282 1.00 81.94 323 VAL A N 1
ATOM 2558 C CA . VAL A 1 323 ? 4.694 -1.769 -14.171 1.00 81.94 323 VAL A CA 1
ATOM 2559 C C . VAL A 1 323 ? 6.134 -2.266 -14.105 1.00 81.94 323 VAL A C 1
ATOM 2561 O O . VAL A 1 323 ? 6.460 -3.106 -13.266 1.00 81.94 323 VAL A O 1
ATOM 2564 N N . LEU A 1 324 ? 7.001 -1.759 -14.979 1.00 83.94 324 LEU A N 1
ATOM 2565 C CA . LEU A 1 324 ? 8.402 -2.172 -15.034 1.00 83.94 324 LEU A CA 1
ATOM 2566 C C . LEU A 1 324 ? 9.149 -1.779 -13.758 1.00 83.94 324 LEU A C 1
ATOM 2568 O O . LEU A 1 324 ? 9.873 -2.602 -13.200 1.00 83.94 324 LEU A O 1
ATOM 2572 N N . LEU A 1 325 ? 8.920 -0.566 -13.246 1.00 79.75 325 LEU A N 1
ATOM 2573 C CA . LEU A 1 325 ? 9.463 -0.134 -11.958 1.00 79.75 325 LEU A CA 1
ATOM 2574 C C . LEU A 1 325 ? 8.970 -1.022 -10.806 1.00 79.75 325 LEU A C 1
ATOM 2576 O O . LEU A 1 325 ? 9.779 -1.451 -9.986 1.00 79.75 325 LEU A O 1
ATOM 2580 N N . GLY A 1 326 ? 7.683 -1.378 -10.780 1.00 81.56 326 GLY A N 1
ATOM 2581 C CA . GLY A 1 326 ? 7.129 -2.295 -9.777 1.00 81.56 326 GLY A CA 1
ATOM 2582 C C . GLY A 1 326 ? 7.726 -3.706 -9.827 1.00 81.56 326 GLY A C 1
ATOM 2583 O O . GLY A 1 326 ? 7.965 -4.347 -8.798 1.00 81.56 326 GLY A O 1
ATOM 2584 N N . CYS A 1 327 ? 8.060 -4.186 -11.028 1.00 86.56 327 CYS A N 1
ATOM 2585 C CA . CYS A 1 327 ? 8.770 -5.455 -11.203 1.00 86.56 327 CYS A CA 1
ATOM 2586 C C . CYS A 1 327 ? 10.205 -5.403 -10.664 1.00 86.56 327 CYS A C 1
ATOM 2588 O O . CYS A 1 327 ? 10.739 -6.446 -10.290 1.00 86.56 327 CYS A O 1
ATOM 2590 N N . ASN A 1 328 ? 10.801 -4.210 -10.604 1.00 83.69 328 ASN A N 1
ATOM 2591 C CA . ASN A 1 328 ? 12.135 -3.972 -10.069 1.00 83.69 328 ASN A CA 1
ATOM 2592 C C . ASN A 1 328 ? 12.167 -3.873 -8.528 1.00 83.69 328 ASN A C 1
ATOM 2594 O O . ASN A 1 328 ? 13.201 -4.152 -7.915 1.00 83.69 328 ASN A O 1
ATOM 2598 N N . LEU A 1 329 ? 11.041 -3.511 -7.894 1.00 81.88 329 LEU A N 1
ATOM 2599 C CA . LEU A 1 329 ? 10.914 -3.440 -6.431 1.00 81.88 329 LEU A CA 1
ATOM 2600 C C . LEU A 1 329 ? 11.259 -4.780 -5.773 1.00 81.88 329 LEU A C 1
ATOM 2602 O O . LEU A 1 329 ? 10.838 -5.837 -6.242 1.00 81.88 329 LEU A O 1
ATOM 2606 N N . ASN A 1 330 ? 12.023 -4.727 -4.677 1.00 76.00 330 ASN A N 1
ATOM 2607 C CA . ASN A 1 330 ? 12.512 -5.892 -3.923 1.00 76.00 330 ASN A CA 1
ATOM 2608 C C . ASN A 1 330 ? 13.295 -6.933 -4.752 1.00 76.00 330 ASN A C 1
ATOM 2610 O O . ASN A 1 330 ? 13.541 -8.042 -4.276 1.00 76.00 330 ASN A O 1
ATOM 2614 N N . VAL A 1 331 ? 13.701 -6.580 -5.977 1.00 78.00 331 VAL A N 1
ATOM 2615 C CA . VAL A 1 331 ? 14.615 -7.369 -6.806 1.00 78.00 331 VAL A CA 1
ATOM 2616 C C . VAL A 1 331 ? 15.999 -6.738 -6.750 1.00 78.00 331 VAL A C 1
ATOM 2618 O O . VAL A 1 331 ? 16.876 -7.277 -6.094 1.00 78.00 331 VAL A O 1
ATOM 2621 N N . THR A 1 332 ? 16.217 -5.588 -7.393 1.00 71.75 332 THR A N 1
ATOM 2622 C CA . THR A 1 332 ? 17.516 -4.900 -7.362 1.00 71.75 332 THR A CA 1
ATOM 2623 C C . THR A 1 332 ? 17.413 -3.475 -7.900 1.00 71.75 332 THR A C 1
ATOM 2625 O O . THR A 1 332 ? 16.628 -3.201 -8.798 1.00 71.75 332 THR A O 1
ATOM 2628 N N . GLU A 1 333 ? 18.248 -2.552 -7.428 1.00 64.81 333 GLU A N 1
ATOM 2629 C CA . GLU A 1 333 ? 18.342 -1.199 -8.005 1.00 64.81 333 GLU A CA 1
ATOM 2630 C C . GLU A 1 333 ? 19.169 -1.162 -9.311 1.00 64.81 333 GLU A C 1
ATOM 2632 O O . GLU A 1 333 ? 19.264 -0.125 -9.963 1.00 64.81 333 GLU A O 1
ATOM 2637 N N . TYR A 1 334 ? 19.777 -2.288 -9.714 1.00 65.50 334 TYR A N 1
ATOM 2638 C CA . TYR A 1 334 ? 20.722 -2.357 -10.838 1.00 65.50 334 TYR A CA 1
ATOM 2639 C C . TYR A 1 334 ? 20.109 -2.683 -12.209 1.00 65.50 334 TYR A C 1
ATOM 2641 O O . TYR A 1 334 ? 20.854 -2.710 -13.187 1.00 65.50 334 TYR A O 1
ATOM 2649 N N . ILE A 1 335 ? 18.805 -2.968 -12.316 1.00 73.69 335 ILE A N 1
ATOM 2650 C CA . ILE A 1 335 ? 18.149 -3.208 -13.621 1.00 73.69 335 ILE A CA 1
ATOM 2651 C C . ILE A 1 335 ? 17.561 -1.899 -14.151 1.00 73.69 335 ILE A C 1
ATOM 2653 O O . ILE A 1 335 ? 17.856 -1.496 -15.277 1.00 73.69 335 ILE A O 1
ATOM 2657 N N . LEU A 1 336 ? 16.755 -1.219 -13.333 1.00 73.94 336 LEU A N 1
ATOM 2658 C CA . LEU A 1 336 ? 16.145 0.067 -13.659 1.00 73.94 336 LEU A CA 1
ATOM 2659 C C . LEU A 1 336 ? 16.539 1.119 -12.625 1.00 73.94 336 LEU A C 1
ATOM 2661 O O . LEU A 1 336 ? 16.514 0.864 -11.424 1.00 73.94 336 LEU A O 1
ATOM 2665 N N . THR A 1 337 ? 16.846 2.322 -13.100 1.00 61.41 337 THR A N 1
ATOM 2666 C CA . THR A 1 337 ? 17.103 3.502 -12.272 1.00 61.41 337 THR A CA 1
ATOM 2667 C C . THR A 1 337 ? 16.228 4.666 -12.724 1.00 61.41 337 THR A C 1
ATOM 2669 O O . THR A 1 337 ? 15.812 4.719 -13.879 1.00 61.41 337 THR A O 1
ATOM 2672 N N . VAL A 1 338 ? 15.929 5.600 -11.825 1.00 58.06 338 VAL A N 1
ATOM 2673 C CA . VAL A 1 338 ? 15.141 6.798 -12.137 1.00 58.06 338 VAL A CA 1
ATOM 2674 C C . VAL A 1 338 ? 16.033 8.023 -11.975 1.00 58.06 338 VAL A C 1
ATOM 2676 O O . VAL A 1 338 ? 16.565 8.256 -10.892 1.00 58.06 338 VAL A O 1
ATOM 2679 N N . ILE A 1 339 ? 16.193 8.807 -13.042 1.00 53.06 339 ILE A N 1
ATOM 2680 C CA . ILE A 1 339 ? 16.968 10.055 -13.049 1.00 53.06 339 ILE A CA 1
ATOM 2681 C C . ILE A 1 339 ? 16.041 11.165 -13.545 1.00 53.06 339 ILE A C 1
ATOM 2683 O O . ILE A 1 339 ? 15.460 11.052 -14.622 1.00 53.06 339 ILE A O 1
ATOM 2687 N N . ASP A 1 340 ? 15.854 12.210 -12.734 1.00 47.50 340 ASP A N 1
ATOM 2688 C CA . ASP A 1 340 ? 14.980 13.356 -13.033 1.00 47.50 340 ASP A CA 1
ATOM 2689 C C . ASP A 1 340 ? 13.554 12.963 -13.478 1.00 47.50 340 ASP A C 1
ATOM 2691 O O . ASP A 1 340 ? 12.957 13.568 -14.366 1.00 47.50 340 ASP A O 1
ATOM 2695 N N . GLY A 1 341 ? 12.997 11.916 -12.859 1.00 48.62 341 GLY A N 1
ATOM 2696 C CA . GLY A 1 341 ? 11.646 11.421 -13.148 1.00 48.62 341 GLY A CA 1
ATOM 2697 C C . GLY A 1 341 ? 11.528 10.557 -14.407 1.00 48.62 341 GLY A C 1
ATOM 2698 O O . GLY A 1 341 ? 10.436 10.077 -14.699 1.00 48.62 341 GLY A O 1
ATOM 2699 N N . GLN A 1 342 ? 12.626 10.310 -15.126 1.00 54.31 342 GLN A N 1
ATOM 2700 C CA . GLN A 1 342 ? 12.664 9.375 -16.249 1.00 54.31 342 GLN A CA 1
ATOM 2701 C C . GLN A 1 342 ? 13.308 8.047 -15.848 1.00 54.31 342 GLN A C 1
ATOM 2703 O O . GLN A 1 342 ? 14.268 8.013 -15.078 1.00 54.31 342 GLN A O 1
ATOM 2708 N N . VAL A 1 343 ? 12.765 6.946 -16.369 1.00 57.94 343 VAL A N 1
ATOM 2709 C CA . VAL A 1 343 ? 13.251 5.583 -16.114 1.00 57.94 343 VAL A CA 1
ATOM 2710 C C . VAL A 1 343 ? 14.362 5.255 -17.099 1.00 57.94 343 VAL A C 1
ATOM 2712 O O . VAL A 1 343 ? 14.170 5.414 -18.293 1.00 57.94 343 VAL A O 1
ATOM 2715 N N . TYR A 1 344 ? 15.493 4.748 -16.624 1.00 59.00 344 TYR A N 1
ATOM 2716 C CA . TYR A 1 344 ? 16.624 4.308 -17.436 1.00 59.00 344 TYR A CA 1
ATOM 2717 C C . TYR A 1 344 ? 17.000 2.874 -17.084 1.00 59.00 344 TYR A C 1
ATOM 2719 O O . TYR A 1 344 ? 16.896 2.451 -15.935 1.00 59.00 344 TYR A O 1
ATOM 2727 N N . THR A 1 345 ? 17.505 2.132 -18.062 1.00 63.34 345 THR A N 1
ATOM 2728 C CA . THR A 1 345 ? 18.197 0.866 -17.803 1.00 63.34 345 THR A CA 1
ATOM 2729 C C . THR A 1 345 ? 19.568 1.160 -17.221 1.00 63.34 345 THR A C 1
ATOM 2731 O O . THR A 1 345 ? 20.358 1.868 -17.850 1.00 63.34 345 THR A O 1
ATOM 2734 N N . ALA A 1 346 ? 19.851 0.640 -16.032 1.00 55.81 346 ALA A N 1
ATOM 2735 C CA . ALA A 1 346 ? 21.154 0.822 -15.407 1.00 55.81 346 ALA A CA 1
ATOM 2736 C C . ALA A 1 346 ? 22.208 -0.082 -16.079 1.00 55.81 346 ALA A C 1
ATOM 2738 O O . ALA A 1 346 ? 21.942 -1.234 -16.421 1.00 55.81 346 ALA A O 1
ATOM 2739 N N . ASP A 1 347 ? 23.412 0.453 -16.300 1.00 52.66 347 ASP A N 1
ATOM 2740 C CA . ASP A 1 347 ? 24.482 -0.240 -17.023 1.00 52.66 347 ASP A CA 1
ATOM 2741 C C . ASP A 1 347 ? 25.159 -1.319 -16.133 1.00 52.66 347 ASP A C 1
ATOM 2743 O O . ASP A 1 347 ? 25.828 -1.015 -15.144 1.00 52.66 347 ASP A O 1
ATOM 2747 N N . ALA A 1 348 ? 24.986 -2.589 -16.526 1.00 52.88 348 ALA A N 1
ATOM 2748 C CA . ALA A 1 348 ? 25.889 -3.744 -16.354 1.00 52.88 348 ALA A CA 1
ATOM 2749 C C . ALA A 1 348 ? 26.246 -4.321 -14.952 1.00 52.88 348 ALA A C 1
ATOM 2751 O O . ALA A 1 348 ? 27.360 -4.828 -14.785 1.00 52.88 348 ALA A O 1
ATOM 2752 N N . ALA A 1 349 ? 25.326 -4.377 -13.976 1.00 61.88 349 ALA A N 1
ATOM 2753 C CA . ALA A 1 349 ? 25.551 -5.137 -12.722 1.00 61.88 349 ALA A CA 1
ATOM 2754 C C . ALA A 1 349 ? 24.497 -6.211 -12.368 1.00 61.88 349 ALA A C 1
ATOM 2756 O O . ALA A 1 349 ? 24.712 -6.972 -11.424 1.00 61.88 349 ALA A O 1
ATOM 2757 N N . ALA A 1 350 ? 23.388 -6.315 -13.109 1.00 72.38 350 ALA A N 1
ATOM 2758 C CA . ALA A 1 350 ? 22.343 -7.306 -12.838 1.00 72.38 350 ALA A CA 1
ATOM 2759 C C . ALA A 1 350 ? 22.814 -8.745 -13.126 1.00 72.38 350 ALA A C 1
ATOM 2761 O O . ALA A 1 350 ? 23.393 -9.034 -14.177 1.00 72.38 350 ALA A O 1
ATOM 2762 N N . THR A 1 351 ? 22.545 -9.662 -12.200 1.00 83.19 351 THR A N 1
ATOM 2763 C CA . THR A 1 351 ? 22.857 -11.087 -12.347 1.00 83.19 351 THR A CA 1
ATOM 2764 C C . THR A 1 351 ? 21.771 -11.834 -13.128 1.00 83.19 351 THR A C 1
ATOM 2766 O O . THR A 1 351 ? 20.667 -11.338 -13.359 1.00 83.19 351 THR A O 1
ATOM 2769 N N . GLU A 1 352 ? 22.060 -13.083 -13.509 1.00 87.44 352 GLU A N 1
ATOM 2770 C CA . GLU A 1 352 ? 21.062 -13.983 -14.103 1.00 87.44 352 GLU A CA 1
ATOM 2771 C C . GLU A 1 352 ? 19.855 -14.204 -13.171 1.00 87.44 352 GLU A C 1
ATOM 2773 O O . GLU A 1 352 ? 18.725 -14.327 -13.640 1.00 87.44 352 GLU A O 1
ATOM 2778 N N . ILE A 1 353 ? 20.084 -14.240 -11.852 1.00 88.50 353 ILE A N 1
ATOM 2779 C CA . ILE A 1 353 ? 19.025 -14.404 -10.849 1.00 88.50 353 ILE A CA 1
ATOM 2780 C C . ILE A 1 353 ? 18.143 -13.151 -10.819 1.00 88.50 353 ILE A C 1
ATOM 2782 O O . ILE A 1 353 ? 16.927 -13.283 -10.939 1.00 88.50 353 ILE A O 1
ATOM 2786 N N . ASP A 1 354 ? 18.742 -11.957 -10.775 1.00 86.44 354 ASP A N 1
ATOM 2787 C CA . ASP A 1 354 ? 18.001 -10.684 -10.771 1.00 86.44 354 ASP A CA 1
ATOM 2788 C C . ASP A 1 354 ? 17.083 -10.563 -11.995 1.00 86.44 354 ASP A C 1
ATOM 2790 O O . ASP A 1 354 ? 15.892 -10.273 -11.876 1.00 86.44 354 ASP A O 1
ATOM 2794 N N . MET A 1 355 ? 17.614 -10.863 -13.185 1.00 86.56 355 MET A N 1
ATOM 2795 C CA . MET A 1 355 ? 16.842 -10.793 -14.428 1.00 86.56 355 MET A CA 1
ATOM 2796 C C . MET A 1 355 ? 15.706 -11.825 -14.476 1.00 86.56 355 MET A C 1
ATOM 2798 O O . MET A 1 355 ? 14.631 -11.532 -15.003 1.00 86.56 355 MET A O 1
ATOM 2802 N N . LYS A 1 356 ? 15.904 -13.029 -13.916 1.00 91.25 356 LYS A N 1
ATOM 2803 C CA . LYS A 1 356 ? 14.834 -14.038 -13.809 1.00 91.25 356 LYS A CA 1
ATOM 2804 C C . LYS A 1 356 ? 13.726 -13.580 -12.870 1.00 91.25 356 LYS A C 1
ATOM 2806 O O . LYS A 1 356 ? 12.554 -13.727 -13.216 1.00 91.25 356 LYS A O 1
ATOM 2811 N N . MET A 1 357 ? 14.095 -13.005 -11.726 1.00 90.75 357 MET A N 1
ATOM 2812 C CA . MET A 1 357 ? 13.146 -12.457 -10.759 1.00 90.75 357 MET A CA 1
ATOM 2813 C C . MET A 1 357 ? 12.286 -11.361 -11.388 1.00 90.75 357 MET A C 1
ATOM 2815 O O . MET A 1 357 ? 11.056 -11.442 -11.353 1.00 90.75 357 MET A O 1
ATOM 2819 N N . PHE A 1 358 ? 12.934 -10.390 -12.035 1.00 91.00 358 PHE A N 1
ATOM 2820 C CA . PHE A 1 358 ? 12.270 -9.304 -12.750 1.00 91.00 358 PHE A CA 1
ATOM 2821 C C . PHE A 1 358 ? 11.293 -9.832 -13.810 1.00 91.00 358 PHE A C 1
ATOM 2823 O O . PHE A 1 358 ? 10.113 -9.477 -13.812 1.00 91.00 358 PHE A O 1
ATOM 2830 N N . LEU A 1 359 ? 11.756 -10.729 -14.690 1.00 92.12 359 LEU A N 1
ATOM 2831 C CA . LEU A 1 359 ? 10.937 -11.250 -15.785 1.00 92.12 359 LEU A CA 1
ATOM 2832 C C . LEU A 1 359 ? 9.752 -12.084 -15.280 1.00 92.12 359 LEU A C 1
ATOM 2834 O O . LEU A 1 359 ? 8.663 -12.017 -15.853 1.00 92.12 359 LEU A O 1
ATOM 2838 N N . ARG A 1 360 ? 9.926 -12.844 -14.191 1.00 94.81 360 ARG A N 1
ATOM 2839 C CA . ARG A 1 360 ? 8.830 -13.606 -13.579 1.00 94.81 360 ARG A CA 1
ATOM 2840 C C . ARG A 1 360 ? 7.764 -12.685 -12.986 1.00 94.81 360 ARG A C 1
ATOM 2842 O O . ARG A 1 360 ? 6.578 -12.924 -13.213 1.00 94.81 360 ARG A O 1
ATOM 2849 N N . ARG A 1 361 ? 8.168 -11.620 -12.286 1.00 93.38 361 ARG A N 1
ATOM 2850 C CA . ARG A 1 361 ? 7.247 -10.601 -11.750 1.00 93.38 361 ARG A CA 1
ATOM 2851 C C . ARG A 1 361 ? 6.510 -9.861 -12.868 1.00 93.38 361 ARG A C 1
ATOM 2853 O O . ARG A 1 361 ? 5.298 -9.667 -12.759 1.00 93.38 361 ARG A O 1
ATOM 2860 N N . LEU A 1 362 ? 7.197 -9.543 -13.970 1.00 93.12 362 LEU A N 1
ATOM 2861 C CA . LEU A 1 362 ? 6.587 -8.946 -15.163 1.00 93.12 362 LEU A CA 1
ATOM 2862 C C . LEU A 1 362 ? 5.541 -9.870 -15.786 1.00 93.12 362 LEU A C 1
ATOM 2864 O O . LEU A 1 362 ? 4.439 -9.421 -16.104 1.00 93.12 362 LEU A O 1
ATOM 2868 N N . GLN A 1 363 ? 5.854 -11.159 -15.918 1.00 96.06 363 GLN A N 1
ATOM 2869 C CA . GLN A 1 363 ? 4.917 -12.149 -16.440 1.00 96.06 363 GLN A CA 1
ATOM 2870 C C . GLN A 1 363 ? 3.656 -12.238 -15.572 1.00 96.06 363 GLN A C 1
ATOM 2872 O O . GLN A 1 363 ? 2.550 -12.119 -16.093 1.00 96.06 363 GLN A O 1
ATOM 2877 N N . LEU A 1 364 ? 3.815 -12.397 -14.254 1.00 95.81 364 LEU A N 1
ATOM 2878 C CA . LEU A 1 364 ? 2.689 -12.495 -13.321 1.00 95.81 364 LEU A CA 1
ATOM 2879 C C . LEU A 1 364 ? 1.834 -11.225 -13.320 1.00 95.81 364 LEU A C 1
ATOM 2881 O O . LEU A 1 364 ? 0.610 -11.309 -13.400 1.00 95.81 364 LEU A O 1
ATOM 2885 N N . THR A 1 365 ? 2.470 -10.053 -13.289 1.00 94.31 365 THR A N 1
ATOM 2886 C CA . THR A 1 365 ? 1.775 -8.761 -13.365 1.00 94.31 365 THR A CA 1
ATOM 2887 C C . THR A 1 365 ? 1.002 -8.628 -14.673 1.00 94.31 365 THR A C 1
ATOM 2889 O O . THR A 1 365 ? -0.165 -8.246 -14.665 1.00 94.31 365 THR A O 1
ATOM 2892 N N . THR A 1 366 ? 1.615 -8.997 -15.798 1.00 94.75 366 THR A N 1
ATOM 2893 C CA . THR A 1 366 ? 0.971 -8.923 -17.114 1.00 94.75 366 THR A CA 1
ATOM 2894 C C . THR A 1 366 ? -0.231 -9.853 -17.211 1.00 94.75 366 THR A C 1
ATOM 2896 O O . THR A 1 366 ? -1.300 -9.437 -17.659 1.00 94.75 366 THR A O 1
ATOM 2899 N N . ASP A 1 367 ? -0.083 -11.104 -16.776 1.00 96.31 367 ASP A N 1
ATOM 2900 C CA . ASP A 1 367 ? -1.171 -12.078 -16.812 1.00 96.31 367 ASP A CA 1
ATOM 2901 C C . ASP A 1 367 ? -2.327 -11.646 -15.890 1.00 96.31 367 ASP A C 1
ATOM 2903 O O . ASP A 1 367 ? -3.497 -11.752 -16.271 1.00 96.31 367 ASP A O 1
ATOM 2907 N N . TYR A 1 368 ? -2.018 -11.067 -14.726 1.00 96.44 368 TYR A N 1
ATOM 2908 C CA . TYR A 1 368 ? -3.015 -10.491 -13.825 1.00 96.44 368 TYR A CA 1
ATOM 2909 C C . TYR A 1 368 ? -3.754 -9.301 -14.454 1.00 96.44 368 TYR A C 1
ATOM 2911 O O . TYR A 1 368 ? -4.986 -9.295 -14.491 1.00 96.44 368 TYR A O 1
ATOM 2919 N N . VAL A 1 369 ? -3.033 -8.332 -15.019 1.00 94.00 369 VAL A N 1
ATOM 2920 C CA . VAL A 1 369 ? -3.616 -7.170 -15.710 1.00 94.00 369 VAL A CA 1
ATOM 2921 C C . VAL A 1 369 ? -4.527 -7.601 -16.856 1.00 94.00 369 VAL A C 1
ATOM 2923 O O . VAL A 1 369 ? -5.669 -7.144 -16.951 1.00 94.00 369 VAL A O 1
ATOM 2926 N N . GLN A 1 370 ? -4.061 -8.534 -17.687 1.00 94.94 370 GLN A N 1
ATOM 2927 C CA . GLN A 1 370 ? -4.852 -9.096 -18.777 1.00 94.94 370 GLN A CA 1
ATOM 2928 C C . GLN A 1 370 ? -6.120 -9.779 -18.249 1.00 94.94 370 GLN A C 1
ATOM 2930 O O . GLN A 1 370 ? -7.189 -9.652 -18.850 1.00 94.94 370 GLN A O 1
ATOM 2935 N N . SER A 1 371 ? -6.030 -10.487 -17.118 1.00 96.62 371 SER A N 1
ATOM 2936 C CA . SER A 1 371 ? -7.191 -11.131 -16.496 1.00 96.62 371 SER A CA 1
ATOM 2937 C C . SER A 1 371 ? -8.254 -10.115 -16.064 1.00 96.62 371 SER A C 1
ATOM 2939 O O . SER A 1 371 ? -9.441 -10.349 -16.291 1.00 96.62 371 SER A O 1
ATOM 2941 N N . ILE A 1 372 ? -7.846 -8.957 -15.530 1.00 95.00 372 ILE A N 1
ATOM 2942 C CA . ILE A 1 372 ? -8.757 -7.872 -15.140 1.00 95.00 372 ILE A CA 1
ATOM 2943 C C . ILE A 1 372 ? -9.378 -7.221 -16.375 1.00 95.00 372 ILE A C 1
ATOM 2945 O O . ILE A 1 372 ? -10.598 -7.058 -16.433 1.00 95.00 372 ILE A O 1
ATOM 2949 N N . TYR A 1 373 ? -8.564 -6.896 -17.381 1.00 93.88 373 TYR A N 1
ATOM 2950 C CA . TYR A 1 373 ? -9.050 -6.345 -18.645 1.00 93.88 373 TYR A CA 1
ATOM 2951 C C . TYR A 1 373 ? -10.130 -7.249 -19.263 1.00 93.88 373 TYR A C 1
ATOM 2953 O O . TYR A 1 373 ? -11.214 -6.789 -19.631 1.00 93.88 373 TYR A O 1
ATOM 2961 N N . ASN A 1 374 ? -9.882 -8.563 -19.276 1.00 95.50 374 ASN A N 1
ATOM 2962 C CA . ASN A 1 374 ? -10.824 -9.565 -19.769 1.00 95.50 374 ASN A CA 1
ATOM 2963 C C . ASN A 1 374 ? -12.072 -9.691 -18.882 1.00 95.50 374 ASN A C 1
ATOM 2965 O O . ASN A 1 374 ? -13.178 -9.782 -19.417 1.00 95.50 374 ASN A O 1
ATOM 2969 N N . LYS A 1 375 ? -11.918 -9.660 -17.547 1.00 94.81 375 LYS A N 1
ATOM 2970 C CA . LYS A 1 375 ? -13.029 -9.678 -16.576 1.00 94.81 375 LYS A CA 1
ATOM 2971 C C . LYS A 1 375 ? -14.023 -8.552 -16.848 1.00 94.81 375 LYS A C 1
ATOM 2973 O O . LYS A 1 375 ? -15.227 -8.764 -16.742 1.00 94.81 375 LYS A O 1
ATOM 2978 N N . PHE A 1 376 ? -13.527 -7.37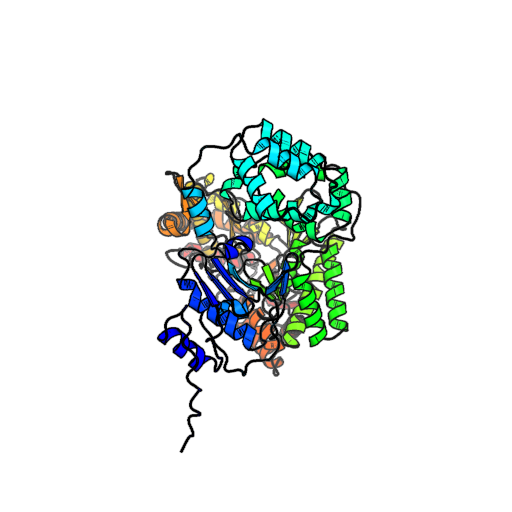6 -17.224 1.00 92.56 376 PHE A N 1
ATOM 2979 C CA . PHE A 1 376 ? -14.358 -6.225 -17.566 1.00 92.56 376 PHE A CA 1
ATOM 2980 C C . PHE A 1 376 ? -14.610 -6.062 -19.069 1.00 92.56 376 PHE A C 1
ATOM 2982 O O . PHE A 1 376 ? -15.083 -5.009 -19.494 1.00 92.56 376 PHE A O 1
ATOM 2989 N N . HIS A 1 377 ? -14.328 -7.086 -19.879 1.00 92.50 377 HIS A N 1
ATOM 2990 C CA . HIS A 1 377 ? -14.576 -7.100 -21.324 1.00 92.50 377 HIS A CA 1
ATOM 2991 C C . HIS A 1 377 ? -13.986 -5.886 -22.068 1.00 92.50 377 HIS A C 1
ATOM 2993 O O . HIS A 1 377 ? -14.609 -5.353 -22.984 1.00 92.50 377 HIS A O 1
ATOM 2999 N N . GLY A 1 378 ? -12.815 -5.409 -21.637 1.00 87.44 378 GLY A N 1
ATOM 3000 C CA . GLY A 1 378 ? -12.146 -4.243 -22.218 1.00 87.44 378 GLY A CA 1
ATOM 3001 C C . GLY A 1 378 ? -12.839 -2.900 -21.966 1.00 87.44 378 GLY A C 1
ATOM 3002 O O . GLY A 1 378 ? -12.494 -1.905 -22.597 1.00 87.44 378 GLY A O 1
ATOM 3003 N N . LYS A 1 379 ? -13.808 -2.839 -21.040 1.00 86.25 379 LYS A N 1
ATOM 3004 C CA . LYS A 1 379 ? -14.507 -1.595 -20.667 1.00 86.25 379 LYS A CA 1
ATOM 3005 C C . LYS A 1 379 ? -13.580 -0.553 -20.026 1.00 86.25 379 LYS A C 1
ATOM 3007 O O . LYS A 1 379 ? -13.880 0.641 -20.080 1.00 86.25 379 LYS A O 1
ATOM 3012 N N . TYR A 1 380 ? -12.494 -1.003 -19.403 1.00 87.06 380 TYR A N 1
ATOM 3013 C CA . TYR A 1 380 ? -11.528 -0.156 -18.714 1.00 87.06 380 TYR A CA 1
ATOM 3014 C C . TYR A 1 380 ? -10.119 -0.434 -19.228 1.00 87.06 380 TYR A C 1
ATOM 3016 O O . TYR A 1 380 ? -9.749 -1.595 -19.412 1.00 87.06 380 TYR A O 1
ATOM 3024 N N . LEU A 1 381 ? -9.333 0.629 -19.394 1.00 85.88 381 LEU A N 1
ATOM 3025 C CA . LEU A 1 381 ? -7.878 0.529 -19.410 1.00 85.88 381 LEU A CA 1
ATOM 3026 C C . LEU A 1 381 ? -7.382 0.369 -17.974 1.00 85.88 381 LEU A C 1
ATOM 3028 O O . LEU A 1 381 ? -7.972 0.914 -17.038 1.00 85.88 381 LEU A O 1
ATOM 3032 N N . ILE A 1 382 ? -6.310 -0.394 -17.807 1.00 86.31 382 ILE A N 1
ATOM 3033 C CA . ILE A 1 382 ? -5.778 -0.771 -16.501 1.00 86.31 382 ILE A CA 1
ATOM 3034 C C . ILE A 1 382 ? -4.480 -0.009 -16.251 1.00 86.31 382 ILE A C 1
ATOM 3036 O O . ILE A 1 382 ? -3.593 0.007 -17.097 1.00 86.31 382 ILE A O 1
ATOM 3040 N N . LYS A 1 383 ? -4.343 0.602 -15.078 1.00 86.06 383 LYS A N 1
ATOM 3041 C CA . LYS A 1 383 ? -3.069 1.143 -14.599 1.00 86.06 383 LYS A CA 1
ATOM 3042 C C . LYS A 1 383 ? -2.701 0.445 -13.288 1.00 86.06 383 LYS A C 1
ATOM 3044 O O . LYS A 1 383 ? -3.316 0.737 -12.267 1.00 86.06 383 LYS A O 1
ATOM 3049 N N . PRO A 1 384 ? -1.737 -0.483 -13.280 1.00 84.25 384 PRO A N 1
ATOM 3050 C CA . PRO A 1 384 ? -1.231 -1.061 -12.038 1.00 84.25 384 PRO A CA 1
ATOM 3051 C C . PRO A 1 384 ? -0.579 -0.001 -11.153 1.00 84.25 384 PRO A C 1
ATOM 3053 O O . PRO A 1 384 ? -0.019 0.968 -11.664 1.00 84.25 384 PRO A O 1
ATOM 3056 N N . THR A 1 385 ? -0.645 -0.179 -9.833 1.00 77.81 385 THR A N 1
ATOM 3057 C CA . THR A 1 385 ? 0.053 0.707 -8.885 1.00 77.81 385 THR A CA 1
ATOM 3058 C C . THR A 1 385 ? 1.565 0.493 -8.897 1.00 77.81 385 THR A C 1
ATOM 3060 O O . THR A 1 385 ? 2.300 1.365 -8.446 1.00 77.81 385 THR A O 1
ATOM 3063 N N . GLY A 1 386 ? 2.025 -0.661 -9.396 1.00 75.12 386 GLY A N 1
ATOM 3064 C CA . GLY A 1 386 ? 3.426 -1.062 -9.327 1.00 75.12 386 GLY A CA 1
ATOM 3065 C C . GLY A 1 386 ? 3.830 -1.590 -7.949 1.00 75.12 386 GLY A C 1
ATOM 3066 O O . GLY A 1 386 ? 5.019 -1.713 -7.690 1.00 75.12 386 GLY A O 1
ATOM 3067 N N . SER A 1 387 ? 2.878 -1.901 -7.060 1.00 79.00 387 SER A N 1
ATOM 3068 C CA . SER A 1 387 ? 3.169 -2.536 -5.769 1.00 79.00 387 SER A CA 1
ATOM 3069 C C . SER A 1 387 ? 3.670 -3.973 -5.942 1.00 79.00 387 SER A C 1
ATOM 3071 O O . SER A 1 387 ? 3.489 -4.583 -6.998 1.00 79.00 387 SER A O 1
ATOM 3073 N N . ASP A 1 388 ? 4.245 -4.552 -4.885 1.00 84.25 388 ASP A N 1
ATOM 3074 C CA . ASP A 1 388 ? 4.657 -5.953 -4.918 1.00 84.25 388 ASP A CA 1
ATOM 3075 C C . ASP A 1 388 ? 3.505 -6.887 -5.326 1.00 84.25 388 ASP A C 1
ATOM 3077 O O . ASP A 1 388 ? 2.402 -6.797 -4.776 1.00 84.25 388 ASP A O 1
ATOM 3081 N N . PRO A 1 389 ? 3.744 -7.808 -6.275 1.00 89.44 389 PRO A N 1
ATOM 3082 C CA . PRO A 1 389 ? 2.764 -8.808 -6.632 1.00 89.44 389 PRO A CA 1
ATOM 3083 C C . PRO A 1 389 ? 2.618 -9.828 -5.500 1.00 89.44 389 PRO A C 1
ATOM 3085 O O . PRO A 1 389 ? 3.592 -10.422 -5.027 1.00 89.44 389 PRO A O 1
ATOM 3088 N N . HIS A 1 390 ? 1.372 -10.081 -5.124 1.00 91.69 390 HIS A N 1
ATOM 3089 C CA . HIS A 1 390 ? 0.974 -11.222 -4.308 1.00 91.69 390 HIS A CA 1
ATOM 3090 C C . HIS A 1 390 ? 0.678 -12.442 -5.196 1.00 91.69 390 HIS A C 1
ATOM 3092 O O . HIS A 1 390 ? 0.959 -12.435 -6.402 1.00 91.69 390 HIS A O 1
ATOM 3098 N N . LEU A 1 391 ? 0.093 -13.496 -4.617 1.00 92.31 391 LEU A N 1
ATOM 3099 C CA . LEU A 1 391 ? -0.323 -14.710 -5.321 1.00 92.31 391 LEU A CA 1
ATOM 3100 C C . LEU A 1 391 ? -0.927 -14.403 -6.706 1.00 92.31 391 LEU A C 1
ATOM 3102 O O . LEU A 1 391 ? -1.920 -13.678 -6.816 1.00 92.31 391 LEU A O 1
ATOM 3106 N N . GLN A 1 392 ? -0.332 -14.989 -7.752 1.00 91.19 392 GLN A N 1
ATOM 3107 C CA . GLN A 1 392 ? -0.729 -14.833 -9.163 1.00 91.19 392 GLN A CA 1
ATOM 3108 C C . GLN A 1 392 ? -0.617 -13.403 -9.728 1.00 91.19 392 GLN A C 1
ATOM 3110 O O . GLN A 1 392 ? -1.342 -13.055 -10.655 1.00 91.19 392 GLN A O 1
ATOM 3115 N N . GLY A 1 393 ? 0.280 -12.567 -9.199 1.00 91.12 393 GLY A N 1
ATOM 3116 C CA . GLY A 1 393 ? 0.471 -11.196 -9.689 1.00 91.12 393 GLY A CA 1
ATOM 3117 C C . GLY A 1 393 ? -0.519 -10.185 -9.113 1.00 91.12 393 GLY A C 1
ATOM 3118 O O . GLY A 1 393 ? -0.552 -9.038 -9.563 1.00 91.12 393 GLY A O 1
ATOM 3119 N N . ARG A 1 394 ? -1.334 -10.610 -8.137 1.00 92.12 394 ARG A N 1
ATOM 3120 C CA . ARG A 1 394 ? -2.391 -9.797 -7.538 1.00 92.12 394 ARG A CA 1
ATOM 3121 C C . ARG A 1 394 ? -1.810 -8.532 -6.920 1.00 92.12 394 ARG A C 1
ATOM 3123 O O . ARG A 1 394 ? -0.944 -8.601 -6.056 1.00 92.12 394 ARG A O 1
ATOM 3130 N N . GLN A 1 395 ? -2.348 -7.399 -7.342 1.00 90.50 395 GLN A N 1
ATOM 3131 C CA . GLN A 1 395 ? -2.017 -6.071 -6.839 1.00 90.50 395 GLN A CA 1
ATOM 3132 C C . GLN A 1 395 ? -3.203 -5.124 -7.037 1.00 90.50 395 GLN A C 1
ATOM 3134 O O . GLN A 1 395 ? -4.178 -5.461 -7.726 1.00 90.50 395 GLN A O 1
ATOM 3139 N N . VAL A 1 396 ? -3.121 -3.944 -6.432 1.00 89.69 396 VAL A N 1
ATOM 3140 C CA . VAL A 1 396 ? -4.091 -2.870 -6.651 1.00 89.69 396 VAL A CA 1
ATOM 3141 C C . VAL A 1 396 ? -3.904 -2.299 -8.059 1.00 89.69 396 VAL A C 1
ATOM 3143 O O . VAL A 1 396 ? -2.782 -2.172 -8.553 1.00 89.69 396 VAL A O 1
ATOM 3146 N N . VAL A 1 397 ? -5.004 -1.978 -8.740 1.00 90.56 397 VAL A N 1
ATOM 3147 C CA . VAL A 1 397 ? -4.962 -1.327 -10.057 1.00 90.56 397 VAL A CA 1
ATOM 3148 C C . VAL A 1 397 ? -5.988 -0.204 -10.131 1.00 90.56 397 VAL A C 1
ATOM 3150 O O . VAL A 1 397 ? -7.054 -0.283 -9.529 1.00 90.56 397 VAL A O 1
ATOM 3153 N N . PHE A 1 398 ? -5.706 0.816 -10.928 1.00 89.25 398 PHE A N 1
ATOM 3154 C CA . PHE A 1 398 ? -6.678 1.814 -11.341 1.00 89.25 398 PHE A CA 1
ATOM 3155 C C . PHE A 1 398 ? -7.386 1.356 -12.620 1.00 89.25 398 PHE A C 1
ATOM 3157 O O . PHE A 1 398 ? -6.750 0.914 -13.579 1.00 89.25 398 PHE A O 1
ATOM 3164 N N . LEU A 1 399 ? -8.708 1.484 -12.640 1.00 85.75 399 LEU A N 1
ATOM 3165 C CA . LEU A 1 399 ? -9.561 1.243 -13.796 1.00 85.75 399 LEU A CA 1
ATOM 3166 C C . LEU A 1 399 ? -9.966 2.578 -14.405 1.00 85.75 399 LEU A C 1
ATOM 3168 O O . LEU A 1 399 ? -10.580 3.405 -13.734 1.00 85.75 399 LEU A O 1
ATOM 3172 N N . ILE A 1 400 ? -9.656 2.770 -15.682 1.00 83.50 400 ILE A N 1
ATOM 3173 C CA . ILE A 1 400 ? -9.869 4.034 -16.385 1.00 83.50 400 ILE A CA 1
ATOM 3174 C C . ILE A 1 400 ? -10.863 3.790 -17.510 1.00 83.50 400 ILE A C 1
ATOM 3176 O O . ILE A 1 400 ? -10.615 3.003 -18.423 1.00 83.50 400 ILE A O 1
ATOM 3180 N N . ASN A 1 401 ? -12.033 4.416 -17.415 1.00 80.25 401 ASN A N 1
ATOM 3181 C CA . ASN A 1 401 ? -13.088 4.250 -18.410 1.00 80.25 401 ASN A CA 1
ATOM 3182 C C . ASN A 1 401 ? -12.877 5.176 -19.623 1.00 80.25 401 ASN A C 1
ATOM 3184 O O . ASN A 1 401 ? -12.097 6.125 -19.579 1.00 80.25 401 ASN A O 1
ATOM 3188 N N . ALA A 1 402 ? -13.628 4.936 -20.700 1.00 69.12 402 ALA A N 1
ATOM 3189 C CA . ALA A 1 402 ? -13.544 5.725 -21.935 1.00 69.12 402 ALA A CA 1
ATOM 3190 C C . ALA A 1 402 ? -13.908 7.217 -21.772 1.00 69.12 402 ALA A C 1
ATOM 3192 O O . ALA A 1 402 ? -13.569 8.030 -22.625 1.00 69.12 402 ALA A O 1
ATOM 3193 N N . SER A 1 403 ? -14.602 7.585 -20.693 1.00 67.31 403 SER A N 1
ATOM 3194 C CA . SER A 1 403 ? -14.958 8.969 -20.358 1.00 67.31 403 SER A CA 1
ATOM 3195 C C . SER A 1 403 ? -13.926 9.651 -19.449 1.00 67.31 403 SER A C 1
ATOM 3197 O O . SER A 1 403 ? -14.160 10.777 -19.022 1.00 67.31 403 SER A O 1
ATOM 3199 N N . GLY A 1 404 ? -12.813 8.981 -19.126 1.00 68.56 404 GLY A N 1
ATOM 3200 C CA . GLY A 1 404 ? -11.759 9.492 -18.244 1.00 68.56 404 GLY A CA 1
ATOM 3201 C C . GLY A 1 404 ? -12.025 9.317 -16.745 1.00 68.56 404 GLY A C 1
ATOM 3202 O O . GLY A 1 404 ? -11.234 9.782 -15.932 1.00 68.56 404 GLY A O 1
ATOM 3203 N N . GLY A 1 405 ? -13.112 8.646 -16.355 1.00 72.12 405 GLY A N 1
ATOM 3204 C CA . GLY A 1 405 ? -13.379 8.315 -14.954 1.00 72.12 405 GLY A CA 1
ATOM 3205 C C . GLY A 1 405 ? -12.427 7.233 -14.445 1.00 72.12 405 GLY A C 1
ATOM 3206 O O . GLY A 1 405 ? -12.192 6.247 -15.148 1.00 72.12 405 GLY A O 1
ATOM 3207 N N . ILE A 1 406 ? -11.917 7.416 -13.226 1.00 83.44 406 ILE A N 1
ATOM 3208 C CA . ILE A 1 406 ? -10.922 6.544 -12.594 1.00 83.44 406 ILE A CA 1
ATOM 3209 C C . ILE A 1 406 ? -11.522 5.921 -11.331 1.00 83.44 406 ILE A C 1
ATOM 3211 O O . ILE A 1 406 ? -12.153 6.614 -10.536 1.00 83.44 406 ILE A O 1
ATOM 3215 N N . PHE A 1 407 ? -11.305 4.622 -11.154 1.00 84.88 407 PHE A N 1
ATOM 3216 C CA . PHE A 1 407 ? -11.697 3.850 -9.973 1.00 84.88 407 PHE A CA 1
ATOM 3217 C C . PHE A 1 407 ? -10.498 3.048 -9.488 1.00 84.88 407 PHE A C 1
ATOM 3219 O O . PHE A 1 407 ? -9.688 2.624 -10.314 1.00 84.88 407 PHE A O 1
ATOM 3226 N N . VAL A 1 408 ? -10.387 2.791 -8.190 1.00 91.44 408 VAL A N 1
ATOM 3227 C CA . VAL A 1 408 ? -9.402 1.829 -7.684 1.00 91.44 408 VAL A CA 1
ATOM 3228 C C . VAL A 1 408 ? -10.075 0.464 -7.595 1.00 91.44 408 VAL A C 1
ATOM 3230 O O . VAL A 1 408 ? -11.216 0.350 -7.154 1.00 91.44 408 VAL A O 1
ATOM 3233 N N . TYR A 1 409 ? -9.387 -0.574 -8.057 1.00 94.12 409 TYR A N 1
ATOM 3234 C CA . TYR A 1 409 ? -9.830 -1.958 -7.996 1.00 94.12 409 TYR A CA 1
ATOM 3235 C C . TYR A 1 409 ? -8.834 -2.785 -7.193 1.00 94.12 409 TYR A C 1
ATOM 3237 O O . TYR A 1 409 ? -7.640 -2.845 -7.508 1.00 94.12 409 TYR A O 1
ATOM 3245 N N . LYS A 1 410 ? -9.353 -3.479 -6.183 1.00 93.75 410 LYS A N 1
ATOM 3246 C CA . LYS A 1 410 ? -8.582 -4.357 -5.304 1.00 93.75 410 LYS A CA 1
ATOM 3247 C C . LYS A 1 410 ? -9.149 -5.762 -5.426 1.00 93.75 410 LYS A C 1
ATOM 3249 O O . LYS A 1 410 ? -10.299 -6.001 -5.088 1.00 93.75 410 LYS A O 1
ATOM 3254 N N . ASN A 1 411 ? -8.368 -6.728 -5.901 1.00 91.75 411 ASN A N 1
ATOM 3255 C CA . ASN A 1 411 ? -8.859 -8.099 -6.092 1.00 91.75 411 ASN A CA 1
ATOM 3256 C C . ASN A 1 411 ? -8.892 -8.903 -4.778 1.00 91.75 411 ASN A C 1
ATOM 3258 O O . ASN A 1 411 ? -8.239 -9.941 -4.645 1.00 91.75 411 ASN A O 1
ATOM 3262 N N . ARG A 1 412 ? -9.629 -8.393 -3.796 1.00 91.00 412 ARG A N 1
ATOM 3263 C CA . ARG A 1 412 ? -9.906 -9.004 -2.496 1.00 91.00 412 ARG A CA 1
ATOM 3264 C C . ARG A 1 412 ? -11.242 -8.477 -1.962 1.00 91.00 412 ARG A C 1
ATOM 3266 O O . ARG A 1 412 ? -11.682 -7.423 -2.421 1.00 91.00 412 ARG A O 1
ATOM 3273 N N . PRO A 1 413 ? -11.892 -9.169 -1.019 1.00 90.62 413 PRO A N 1
ATOM 3274 C CA . PRO A 1 413 ? -13.078 -8.640 -0.350 1.00 90.62 413 PRO A CA 1
ATOM 3275 C C . PRO A 1 413 ? -12.802 -7.253 0.280 1.00 90.62 413 PRO A C 1
ATOM 3277 O O . PRO A 1 413 ? -11.700 -7.025 0.790 1.00 90.62 413 PRO A O 1
ATOM 3280 N N . LEU A 1 414 ? -13.761 -6.320 0.174 1.00 94.62 414 LEU A N 1
ATOM 3281 C CA . LEU A 1 414 ? -13.650 -4.923 0.655 1.00 94.62 414 LEU A CA 1
ATOM 3282 C C . LEU A 1 414 ? -14.582 -4.616 1.834 1.00 94.62 414 LEU A C 1
ATOM 3284 O O . LEU A 1 414 ? -14.854 -3.454 2.129 1.00 94.62 414 LEU A O 1
ATOM 3288 N N . GLU A 1 415 ? -15.132 -5.635 2.493 1.00 94.69 415 GLU A N 1
ATOM 3289 C CA . GLU A 1 415 ? -16.051 -5.432 3.613 1.00 94.69 415 GLU A CA 1
ATOM 3290 C C . GLU A 1 415 ? -15.347 -4.691 4.746 1.00 94.69 415 GLU A C 1
ATOM 3292 O O . GLU A 1 415 ? -15.915 -3.752 5.280 1.00 94.69 415 GLU A O 1
ATOM 3297 N N . VAL A 1 416 ? -14.096 -5.035 5.073 1.00 95.25 416 VAL A N 1
ATOM 3298 C CA . VAL A 1 416 ? -13.336 -4.324 6.116 1.00 95.25 416 VAL A CA 1
ATOM 3299 C C . VAL A 1 416 ? -13.101 -2.850 5.765 1.00 95.25 416 VAL A C 1
ATOM 3301 O O . VAL A 1 416 ? -13.268 -1.994 6.631 1.00 95.25 416 VAL A O 1
ATOM 3304 N N . ASP A 1 417 ? -12.785 -2.533 4.506 1.00 95.81 417 ASP A N 1
ATOM 3305 C CA . ASP A 1 417 ? -12.589 -1.155 4.048 1.00 95.81 417 ASP A CA 1
ATOM 3306 C C . ASP A 1 417 ? -13.896 -0.368 4.108 1.00 95.81 417 ASP A C 1
ATO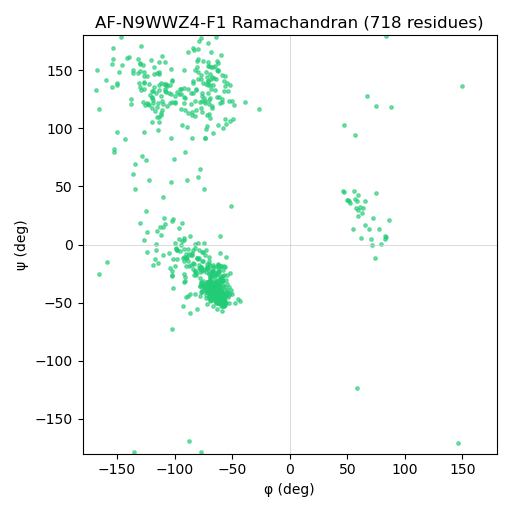M 3308 O O . ASP A 1 417 ? -13.926 0.738 4.643 1.00 95.81 417 ASP A O 1
ATOM 3312 N N . ASN A 1 418 ? -14.994 -0.954 3.626 1.00 96.44 418 ASN A N 1
ATOM 3313 C CA . ASN A 1 418 ? -16.301 -0.312 3.658 1.00 96.44 418 ASN A CA 1
ATOM 3314 C C . ASN A 1 418 ? -16.826 -0.132 5.091 1.00 96.44 418 ASN A C 1
ATOM 3316 O O . ASN A 1 418 ? -17.347 0.927 5.427 1.00 96.44 418 ASN A O 1
ATOM 3320 N N . GLU A 1 419 ? -16.668 -1.140 5.949 1.00 97.19 419 GLU A N 1
ATOM 3321 C CA . GLU A 1 419 ? -17.099 -1.079 7.348 1.00 97.19 419 GLU A CA 1
ATOM 3322 C C . GLU A 1 419 ? -16.239 -0.128 8.183 1.00 97.19 419 GLU A C 1
ATOM 3324 O O . GLU A 1 419 ? -16.735 0.392 9.177 1.00 97.19 419 GLU A O 1
ATOM 3329 N N . LEU A 1 420 ? -14.982 0.139 7.809 1.00 96.62 420 LEU A N 1
ATOM 3330 C CA . LEU A 1 420 ? -14.154 1.136 8.490 1.00 96.62 420 LEU A CA 1
ATOM 3331 C C . LEU A 1 420 ? -14.358 2.549 7.928 1.00 96.62 420 LEU A C 1
ATOM 3333 O O . LEU A 1 420 ? -14.694 3.468 8.677 1.00 96.62 420 LEU A O 1
ATOM 3337 N N . ALA A 1 421 ? -14.091 2.712 6.633 1.00 95.31 421 ALA A N 1
ATOM 3338 C CA . ALA A 1 421 ? -13.879 3.991 5.958 1.00 95.31 421 ALA A CA 1
ATOM 3339 C C . ALA A 1 421 ? -14.934 4.302 4.886 1.00 95.31 421 ALA A C 1
ATOM 3341 O O . ALA A 1 421 ? -14.908 5.385 4.305 1.00 95.31 421 ALA A O 1
ATOM 3342 N N . GLY A 1 422 ? -15.856 3.377 4.605 1.00 95.06 422 GLY A N 1
ATOM 3343 C CA . GLY A 1 422 ? -16.942 3.591 3.655 1.00 95.06 422 GLY A CA 1
ATOM 3344 C C . GLY A 1 422 ? -18.005 4.567 4.164 1.00 95.06 422 GLY A C 1
ATOM 3345 O O . GLY A 1 422 ? -18.002 4.988 5.322 1.00 95.06 422 GLY A O 1
ATOM 3346 N N . LYS A 1 423 ? -18.955 4.916 3.292 1.00 93.81 423 LYS A N 1
ATOM 3347 C CA . LYS A 1 423 ? -20.142 5.703 3.661 1.00 93.81 423 LYS A CA 1
ATOM 3348 C C . LYS A 1 423 ? -21.011 4.964 4.671 1.00 93.81 423 LYS A C 1
ATOM 3350 O O . LYS A 1 423 ? -21.491 3.864 4.391 1.00 93.81 423 LYS A O 1
ATOM 3355 N N . ASN A 1 424 ? -21.321 5.627 5.779 1.00 93.75 424 ASN A N 1
ATOM 3356 C CA . ASN A 1 424 ? -21.921 5.039 6.978 1.00 93.75 424 ASN A CA 1
ATOM 3357 C C . ASN A 1 424 ? -21.042 3.927 7.577 1.00 93.75 424 ASN A C 1
ATOM 3359 O O . ASN A 1 424 ? -21.559 2.960 8.129 1.00 93.75 424 ASN A O 1
ATOM 3363 N N . GLY A 1 425 ? -19.723 4.019 7.400 1.00 96.50 425 GLY A N 1
ATOM 3364 C CA . GLY A 1 425 ? -18.753 3.149 8.050 1.00 96.50 425 GLY A CA 1
ATOM 3365 C C . GLY A 1 425 ? -18.497 3.566 9.499 1.00 96.50 425 GLY A C 1
ATOM 3366 O O . GLY A 1 425 ? -18.958 4.607 9.975 1.00 96.50 425 GLY A O 1
ATOM 3367 N N . PHE A 1 426 ? -17.701 2.761 10.196 1.00 98.00 426 PHE A N 1
ATOM 3368 C CA . PHE A 1 426 ? -17.377 2.931 11.605 1.00 98.00 426 PHE A CA 1
ATOM 3369 C C . PHE A 1 426 ? -16.796 4.308 11.919 1.00 98.00 426 PHE A C 1
ATOM 3371 O O . PHE A 1 426 ? -17.193 4.908 12.914 1.00 98.00 426 PHE A O 1
ATOM 3378 N N . LEU A 1 427 ? -15.871 4.823 11.102 1.00 96.75 427 LEU A N 1
ATOM 3379 C CA . LEU A 1 427 ? -15.252 6.124 11.369 1.00 96.75 427 LEU A CA 1
ATOM 3380 C C . LEU A 1 427 ? -16.230 7.285 11.222 1.00 96.75 427 LEU A C 1
ATOM 3382 O O . LEU A 1 427 ? -16.162 8.220 12.016 1.00 96.75 427 LEU A O 1
ATOM 3386 N N . GLU A 1 428 ? -17.140 7.223 10.253 1.00 95.62 428 GLU A N 1
ATOM 3387 C CA . GLU A 1 428 ? -18.169 8.247 10.068 1.00 95.62 428 GLU A CA 1
ATOM 3388 C C . GLU A 1 428 ? -19.150 8.226 11.252 1.00 95.62 428 GLU A C 1
ATOM 3390 O O . GLU A 1 428 ? -19.274 9.225 11.958 1.00 95.62 428 GLU A O 1
ATOM 3395 N N . GLU A 1 429 ? -19.732 7.064 11.579 1.00 97.44 429 GLU A N 1
ATOM 3396 C CA . GLU A 1 429 ? -20.703 6.936 12.681 1.00 97.44 429 GLU A CA 1
ATOM 3397 C C . GLU A 1 429 ? -20.083 7.208 14.065 1.00 97.44 429 GLU A C 1
ATOM 3399 O O . GLU A 1 429 ? -20.672 7.892 14.909 1.00 97.44 429 GLU A O 1
ATOM 3404 N N . ALA A 1 430 ? -18.874 6.701 14.328 1.00 97.19 430 ALA A N 1
ATOM 3405 C CA . ALA A 1 430 ? -18.163 7.006 15.567 1.00 97.19 430 ALA A CA 1
ATOM 3406 C C . ALA A 1 430 ? -17.728 8.478 15.609 1.00 97.19 430 ALA A C 1
ATOM 3408 O O . ALA A 1 430 ? -17.758 9.097 16.673 1.00 97.19 430 ALA A O 1
ATOM 3409 N N . GLY A 1 431 ? -17.353 9.057 14.466 1.00 95.44 431 GLY A N 1
ATOM 3410 C CA . GLY A 1 431 ? -17.045 10.476 14.325 1.00 95.44 431 GLY A CA 1
ATOM 3411 C C . GLY A 1 431 ? -18.226 11.361 14.711 1.00 95.44 431 GLY A C 1
ATOM 3412 O O . GLY A 1 431 ? -18.048 12.278 15.509 1.00 95.44 431 GLY A O 1
ATOM 3413 N N . GLU A 1 432 ? -19.430 11.051 14.230 1.00 96.00 432 GLU A N 1
ATOM 3414 C CA . GLU A 1 432 ? -20.663 11.769 14.579 1.00 96.00 432 GLU A CA 1
ATOM 3415 C C . GLU A 1 432 ? -20.969 11.735 16.084 1.00 96.00 432 GLU A C 1
ATOM 3417 O O . GLU A 1 432 ? -21.386 12.741 16.664 1.00 96.00 432 GLU A O 1
ATOM 3422 N N . LEU A 1 433 ? -20.727 10.593 16.737 1.00 97.38 433 LEU A N 1
ATOM 3423 C CA . LEU A 1 433 ? -20.888 10.446 18.185 1.00 97.38 433 LEU A CA 1
ATOM 3424 C C . LEU A 1 433 ? -19.854 11.270 18.968 1.00 97.38 433 LEU A C 1
ATOM 3426 O O . LEU A 1 433 ? -20.172 11.890 19.987 1.00 97.38 433 LEU A O 1
ATOM 3430 N N . LEU A 1 434 ? -18.593 11.218 18.538 1.00 97.50 434 LEU A N 1
ATOM 3431 C CA . LEU A 1 434 ? -17.459 11.694 19.327 1.00 97.50 434 LEU A CA 1
ATOM 3432 C C . LEU A 1 434 ? -17.126 13.165 19.064 1.00 97.50 434 LEU A C 1
ATOM 3434 O O . LEU A 1 434 ? -16.671 13.847 19.983 1.00 97.50 434 LEU A O 1
ATOM 3438 N N . ILE A 1 435 ? -17.352 13.663 17.848 1.00 95.56 435 ILE A N 1
ATOM 3439 C CA . ILE A 1 435 ? -16.934 14.986 17.376 1.00 95.56 435 ILE A CA 1
ATOM 3440 C C . ILE A 1 435 ? -18.173 15.855 17.158 1.00 95.56 435 ILE A C 1
ATOM 3442 O O . ILE A 1 435 ? -18.968 15.634 16.251 1.00 95.56 435 ILE A O 1
ATOM 3446 N N . THR A 1 436 ? -18.336 16.881 17.996 1.00 90.06 436 THR A N 1
ATOM 3447 C CA . THR A 1 436 ? -19.540 17.731 17.980 1.00 90.06 436 THR A CA 1
ATOM 3448 C C . THR A 1 436 ? -19.592 18.733 16.833 1.00 90.06 436 THR A C 1
ATOM 3450 O O . THR A 1 436 ? -20.664 19.250 16.542 1.00 90.06 436 THR A O 1
ATOM 3453 N N . ASP A 1 437 ? -18.439 19.084 16.264 1.00 92.06 437 ASP A N 1
ATOM 3454 C CA . ASP A 1 437 ? -18.346 20.028 15.151 1.00 92.06 437 ASP A CA 1
ATOM 3455 C C . ASP A 1 437 ? -18.478 19.260 13.826 1.00 92.06 437 ASP A C 1
ATOM 3457 O O . ASP A 1 437 ? -17.577 18.474 13.520 1.00 92.06 437 ASP A O 1
ATOM 3461 N N . PRO A 1 438 ? -19.558 19.465 13.045 1.00 90.19 438 PRO A N 1
ATOM 3462 C CA . PRO A 1 438 ? -19.776 18.746 11.792 1.00 90.19 438 PRO A CA 1
ATOM 3463 C C . PRO A 1 438 ? -18.661 18.952 10.767 1.00 90.19 438 PRO A 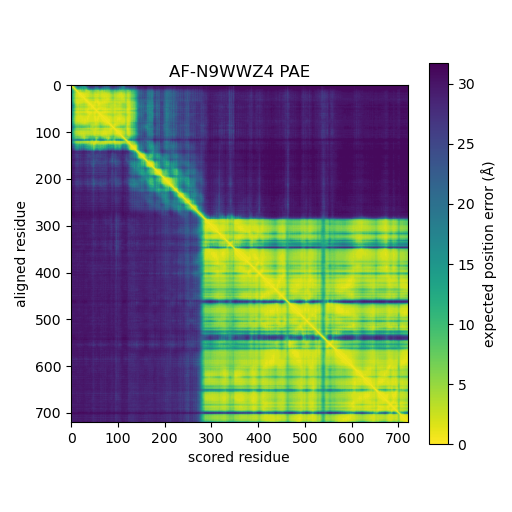C 1
ATOM 3465 O O . PRO A 1 438 ? -18.377 18.052 9.985 1.00 90.19 438 PRO A O 1
ATOM 3468 N N . GLU A 1 439 ? -17.984 20.106 10.778 1.00 88.12 439 GLU A N 1
ATOM 3469 C CA . GLU A 1 439 ? -16.867 20.343 9.860 1.00 88.12 439 GLU A CA 1
ATOM 3470 C C . GLU A 1 439 ? -15.633 19.515 10.231 1.00 88.12 439 GLU A C 1
ATOM 3472 O O . GLU A 1 439 ? -14.771 19.304 9.389 1.00 88.12 439 GLU A O 1
ATOM 3477 N N . MET A 1 440 ? -15.529 19.032 11.470 1.00 90.38 440 MET A N 1
ATOM 3478 C CA . MET A 1 440 ? -14.389 18.247 11.959 1.00 90.38 440 MET A CA 1
ATOM 3479 C C . MET A 1 440 ? -14.639 16.733 11.920 1.00 90.38 440 MET A C 1
ATOM 3481 O O . MET A 1 440 ? -13.735 15.965 12.251 1.00 90.38 440 MET A O 1
ATOM 3485 N N . GLN A 1 441 ? -15.847 16.298 11.557 1.00 93.06 441 GLN A N 1
ATOM 3486 C CA . GLN A 1 441 ? -16.217 14.883 11.465 1.00 93.06 441 GLN A CA 1
ATOM 3487 C C . GLN A 1 441 ? -15.538 14.200 10.271 1.00 93.06 441 GLN A C 1
ATOM 3489 O O . GLN A 1 441 ? -15.100 14.860 9.327 1.00 93.06 441 GLN A O 1
ATOM 3494 N N . PHE A 1 442 ? -15.402 12.875 10.332 1.00 94.06 442 PHE A N 1
ATOM 3495 C CA . PHE A 1 442 ? -14.871 12.079 9.224 1.00 94.06 442 PHE A CA 1
ATOM 3496 C C . PHE A 1 442 ? -15.871 12.017 8.069 1.00 94.06 442 PHE A C 1
ATOM 3498 O O . PHE A 1 442 ? -17.075 12.121 8.286 1.00 94.06 442 PHE A O 1
ATOM 3505 N N . GLN A 1 443 ? -15.367 11.818 6.853 1.00 90.62 443 GLN A N 1
ATOM 3506 C CA . GLN A 1 443 ? -16.195 11.576 5.675 1.00 90.62 443 GLN A CA 1
ATOM 3507 C C . GLN A 1 443 ? -15.963 10.156 5.171 1.00 90.62 443 GLN A C 1
ATOM 3509 O O . GLN A 1 443 ? -14.818 9.717 5.058 1.00 90.62 443 GLN A O 1
ATOM 3514 N N . GLY A 1 444 ? -17.053 9.446 4.889 1.00 90.12 444 GLY A N 1
ATOM 3515 C CA . GLY A 1 444 ? -16.995 8.104 4.329 1.00 90.12 444 GLY A CA 1
ATOM 3516 C C . GLY A 1 444 ? -16.738 8.106 2.821 1.00 90.12 444 GLY A C 1
ATOM 3517 O O . GLY A 1 444 ? -17.291 8.920 2.076 1.00 90.12 444 GLY A O 1
ATOM 3518 N N . MET A 1 445 ? -15.941 7.142 2.367 1.00 92.06 445 MET A N 1
ATOM 3519 C CA . MET A 1 445 ? -15.641 6.908 0.957 1.00 92.06 445 MET A CA 1
ATOM 3520 C C . MET A 1 445 ? -16.734 6.093 0.261 1.00 92.06 445 MET A C 1
ATOM 3522 O O . MET A 1 445 ? -17.381 5.220 0.845 1.00 92.06 445 MET A O 1
ATOM 3526 N N . CYS A 1 446 ? -16.920 6.323 -1.036 1.00 92.75 446 CYS A N 1
ATOM 3527 C CA . CYS A 1 446 ? -17.683 5.413 -1.883 1.00 92.75 446 CYS A CA 1
ATOM 3528 C C . CYS A 1 446 ? -16.873 4.133 -2.131 1.00 92.75 446 CYS A C 1
ATOM 3530 O O . CYS A 1 446 ? -16.014 4.095 -3.012 1.00 92.75 446 CYS A O 1
ATOM 3532 N N . ILE A 1 447 ? -17.186 3.082 -1.377 1.00 94.69 447 ILE A N 1
ATOM 3533 C CA . ILE A 1 447 ? -16.613 1.744 -1.531 1.00 94.69 447 ILE A CA 1
ATOM 3534 C C . ILE A 1 447 ? -17.745 0.792 -1.921 1.00 94.69 447 ILE A C 1
ATOM 3536 O O . ILE A 1 447 ? -18.807 0.787 -1.303 1.00 94.69 447 ILE A O 1
ATOM 3540 N N . ASP A 1 448 ? -17.533 0.001 -2.969 1.00 93.75 448 ASP A N 1
ATOM 3541 C CA . ASP A 1 448 ? -18.455 -1.038 -3.422 1.00 93.75 448 ASP A CA 1
ATOM 3542 C C . ASP A 1 448 ? -17.812 -2.423 -3.246 1.00 93.75 448 ASP A C 1
ATOM 3544 O O . ASP A 1 448 ? -17.054 -2.885 -4.112 1.00 93.75 448 ASP A O 1
ATOM 3548 N N . PRO A 1 449 ? -18.145 -3.129 -2.149 1.00 91.94 449 PRO A N 1
ATOM 3549 C CA . PRO A 1 449 ? -17.638 -4.472 -1.898 1.00 91.94 449 PRO A CA 1
ATOM 3550 C C . PRO A 1 449 ? -18.025 -5.512 -2.949 1.00 91.94 449 PRO A C 1
ATOM 3552 O O . PRO A 1 449 ? -17.319 -6.505 -3.095 1.00 91.94 449 PRO A O 1
ATOM 3555 N N . VAL A 1 450 ? -19.113 -5.306 -3.700 1.00 90.06 450 VAL A N 1
ATOM 3556 C CA . VAL A 1 450 ? -19.592 -6.282 -4.691 1.00 90.06 450 VAL A CA 1
ATOM 3557 C C . VAL A 1 450 ? -18.755 -6.219 -5.963 1.00 90.06 450 VAL A C 1
ATOM 3559 O O . VAL A 1 450 ? -18.384 -7.253 -6.523 1.00 90.06 450 VAL A O 1
ATOM 3562 N N . SER A 1 451 ? -18.466 -5.010 -6.447 1.00 89.88 451 SER A N 1
ATOM 3563 C CA . SER A 1 451 ? -17.615 -4.829 -7.627 1.00 89.88 451 SER A CA 1
ATOM 3564 C C . SER A 1 451 ? -16.121 -4.819 -7.298 1.00 89.88 451 SER A C 1
ATOM 3566 O O . SER A 1 451 ? -15.309 -4.912 -8.224 1.00 89.88 451 SER A O 1
ATOM 3568 N N . HIS A 1 452 ? -15.769 -4.784 -6.008 1.00 94.06 452 HIS A N 1
ATOM 3569 C CA . HIS A 1 452 ? -14.408 -4.609 -5.509 1.00 94.06 452 HIS A CA 1
ATOM 3570 C C . HIS A 1 452 ? -13.768 -3.302 -5.997 1.00 94.06 452 HIS A C 1
ATOM 3572 O O . HIS A 1 452 ? -12.582 -3.262 -6.341 1.00 94.06 452 HIS A O 1
ATOM 3578 N N . MET A 1 453 ? -14.583 -2.249 -6.081 1.00 93.31 453 MET A N 1
ATOM 3579 C CA . MET A 1 453 ? -14.160 -0.926 -6.521 1.00 93.31 453 MET A CA 1
ATOM 3580 C C . MET A 1 453 ? -14.346 0.098 -5.412 1.00 93.31 453 MET A C 1
ATOM 3582 O O . MET A 1 453 ? -15.310 0.047 -4.656 1.00 93.31 453 MET A O 1
ATOM 3586 N N . GLU A 1 454 ? -13.457 1.074 -5.375 1.00 91.69 454 GLU A N 1
ATOM 3587 C CA . GLU A 1 454 ? -13.564 2.263 -4.536 1.00 91.69 454 GLU A CA 1
ATOM 3588 C C . GLU A 1 454 ? -13.331 3.513 -5.392 1.00 91.69 454 GLU A C 1
ATOM 3590 O O . GLU A 1 454 ? -12.736 3.465 -6.480 1.00 91.69 454 GLU A O 1
ATOM 3595 N N . GLU A 1 455 ? -13.859 4.642 -4.931 1.00 87.94 455 GLU A N 1
ATOM 3596 C CA . GLU A 1 455 ? -13.592 5.927 -5.566 1.00 87.94 455 GLU A CA 1
ATOM 3597 C C . GLU A 1 455 ? -12.126 6.345 -5.413 1.00 87.94 455 GLU A C 1
ATOM 3599 O O . GLU A 1 455 ? -11.442 5.990 -4.456 1.00 87.94 455 GLU A O 1
ATOM 3604 N N . VAL A 1 456 ? -11.644 7.140 -6.366 1.00 84.88 456 VAL A N 1
ATOM 3605 C CA . VAL A 1 456 ? -10.312 7.741 -6.280 1.00 84.88 456 VAL A CA 1
ATOM 3606 C C . VAL A 1 456 ? -10.400 9.033 -5.481 1.00 84.88 456 VAL A C 1
ATOM 3608 O O . VAL A 1 456 ? -11.096 9.967 -5.883 1.00 84.88 456 VAL A O 1
ATOM 3611 N N . ILE A 1 457 ? -9.650 9.106 -4.382 1.00 78.56 457 ILE A N 1
ATOM 3612 C CA . ILE A 1 457 ? -9.476 10.338 -3.611 1.00 78.56 457 ILE A CA 1
ATOM 3613 C C . ILE A 1 457 ? -8.236 11.065 -4.122 1.00 78.56 457 ILE A C 1
ATOM 3615 O O . ILE A 1 457 ? -7.130 10.529 -4.103 1.00 78.56 457 ILE A O 1
ATOM 3619 N N . SER A 1 458 ? -8.418 12.305 -4.570 1.00 71.06 458 SER A N 1
ATOM 3620 C CA . SER A 1 458 ? -7.300 13.146 -4.992 1.00 71.06 458 SER A CA 1
ATOM 3621 C C . SER A 1 458 ? -6.508 13.631 -3.772 1.00 71.06 458 SER A C 1
ATOM 3623 O O . SER A 1 458 ? -7.096 14.288 -2.902 1.00 71.06 458 SER A O 1
ATOM 3625 N N . PRO A 1 459 ? -5.192 13.361 -3.701 1.00 64.38 459 PRO A N 1
ATOM 3626 C CA . PRO A 1 459 ? -4.361 13.869 -2.625 1.00 64.38 459 PRO A CA 1
ATOM 3627 C C . PRO A 1 459 ? -4.156 15.376 -2.733 1.00 64.38 459 PRO A C 1
ATOM 3629 O O . PRO A 1 459 ? -4.183 15.971 -3.814 1.00 64.38 459 PRO A O 1
ATOM 3632 N N . LEU A 1 460 ? -3.916 16.007 -1.587 1.00 60.91 460 LEU A N 1
ATOM 3633 C CA . LEU A 1 460 ? -3.509 17.401 -1.537 1.00 60.91 460 LEU A CA 1
ATOM 3634 C C . LEU A 1 460 ? -2.103 17.575 -2.118 1.00 60.91 460 LEU A C 1
ATOM 3636 O O . LEU A 1 460 ? -1.123 17.088 -1.564 1.00 60.91 460 LEU A O 1
ATOM 3640 N N . GLY A 1 461 ? -1.996 18.368 -3.185 1.00 50.06 461 GLY A N 1
ATOM 3641 C CA . GLY A 1 461 ? -0.741 19.024 -3.547 1.00 50.06 461 GLY A CA 1
ATOM 3642 C C . GLY A 1 461 ? 0.264 18.260 -4.421 1.00 50.06 461 GLY A C 1
ATOM 3643 O O . GLY A 1 461 ? 1.416 18.689 -4.434 1.00 50.06 461 GLY A O 1
ATOM 3644 N N . ALA A 1 462 ? -0.106 17.231 -5.199 1.00 43.53 462 ALA A N 1
ATOM 3645 C CA . ALA A 1 462 ? 0.840 16.583 -6.129 1.00 43.53 462 ALA A CA 1
ATOM 3646 C C . ALA A 1 462 ? 0.264 16.236 -7.529 1.00 43.53 462 ALA A C 1
ATOM 3648 O O . ALA A 1 462 ? -0.694 15.468 -7.601 1.00 43.53 462 ALA A O 1
ATOM 3649 N N . PRO A 1 463 ? 0.890 16.685 -8.647 1.00 48.22 463 PRO A N 1
ATOM 3650 C CA . PRO A 1 463 ? 1.643 17.927 -8.839 1.00 48.22 463 PRO A CA 1
ATOM 3651 C C . PRO A 1 463 ? 0.779 19.002 -9.540 1.00 48.22 463 PRO A C 1
ATOM 3653 O O . PRO A 1 463 ? 0.242 18.775 -10.622 1.00 48.22 463 PRO A O 1
ATOM 3656 N N . LYS A 1 464 ? 0.709 20.208 -8.940 1.00 44.66 464 LYS A N 1
ATOM 3657 C CA . LYS A 1 464 ? -0.335 21.254 -9.133 1.00 44.66 464 LYS A CA 1
ATOM 3658 C C . LYS A 1 464 ? -1.688 20.752 -8.581 1.00 44.66 464 LYS A C 1
ATOM 3660 O O . LYS A 1 464 ? -2.096 19.646 -8.870 1.00 44.66 464 LYS A O 1
ATOM 3665 N N . THR A 1 465 ? -2.417 21.456 -7.720 1.00 51.22 465 THR A N 1
ATOM 3666 C CA . THR A 1 465 ? -2.947 22.813 -7.887 1.00 51.22 465 THR A CA 1
ATOM 3667 C C . THR A 1 465 ? -3.478 23.318 -6.535 1.00 51.22 465 THR A C 1
ATOM 3669 O O . THR A 1 465 ? -4.238 22.619 -5.880 1.00 51.22 465 THR A O 1
ATOM 3672 N N . GLU A 1 466 ? -3.111 24.546 -6.176 1.00 58.44 466 GLU A N 1
ATOM 3673 C CA . GLU A 1 466 ? -3.604 25.357 -5.049 1.00 58.44 466 GLU A CA 1
ATOM 3674 C C . GLU A 1 466 ? -3.139 25.001 -3.615 1.00 58.44 466 GLU A C 1
ATOM 3676 O O . GLU A 1 466 ? -3.391 23.911 -3.103 1.00 58.44 466 GLU A O 1
ATOM 3681 N N . PRO A 1 467 ? -2.456 25.939 -2.927 1.00 71.19 467 PRO A N 1
ATOM 3682 C CA . PRO A 1 467 ? -2.141 25.801 -1.511 1.00 71.19 467 PRO A CA 1
ATOM 3683 C C . PRO A 1 467 ? -3.420 25.851 -0.662 1.00 71.19 467 PRO A C 1
ATOM 3685 O O . PRO A 1 467 ? -4.282 26.702 -0.873 1.00 71.19 467 PRO A O 1
ATOM 3688 N N . LEU A 1 468 ? -3.512 24.966 0.331 1.00 77.44 468 LEU A N 1
ATOM 3689 C CA . LEU A 1 468 ? -4.660 24.862 1.237 1.00 77.44 468 LEU A CA 1
ATOM 3690 C C . LEU A 1 468 ? -4.811 26.087 2.112 1.00 77.44 468 LEU A C 1
ATOM 3692 O O . LEU A 1 468 ? -3.820 26.576 2.642 1.00 77.44 468 LEU A O 1
ATOM 3696 N N . ASP A 1 469 ? -6.035 26.516 2.390 1.00 84.81 469 ASP A N 1
ATOM 3697 C CA . ASP A 1 469 ? -6.226 27.456 3.483 1.00 84.81 469 ASP A CA 1
ATOM 3698 C C . ASP A 1 469 ? -5.808 26.819 4.825 1.00 84.81 469 ASP A C 1
ATOM 3700 O O . ASP A 1 469 ? -5.875 25.602 5.048 1.00 84.81 469 ASP A O 1
ATOM 3704 N N . LEU A 1 470 ? -5.341 27.670 5.735 1.00 87.50 470 LEU A N 1
ATOM 3705 C CA . LEU A 1 470 ? -4.842 27.244 7.035 1.00 87.50 470 LEU A CA 1
ATOM 3706 C C . LEU A 1 470 ? -5.894 26.491 7.872 1.00 87.50 470 LEU A C 1
ATOM 3708 O O . LEU A 1 470 ? -5.521 25.636 8.675 1.00 87.50 470 LEU A O 1
ATOM 3712 N N . ASP A 1 471 ? -7.185 26.782 7.716 1.00 88.56 471 ASP A N 1
ATOM 3713 C CA . ASP A 1 471 ? -8.231 26.160 8.527 1.00 88.56 471 ASP A CA 1
ATOM 3714 C C . ASP A 1 471 ? -8.553 24.743 8.042 1.00 88.56 471 ASP A C 1
ATOM 3716 O O . ASP A 1 471 ? -8.687 23.836 8.868 1.00 88.56 471 ASP A O 1
ATOM 3720 N N . THR A 1 472 ? -8.516 24.492 6.731 1.00 87.25 472 THR A N 1
ATOM 3721 C CA . THR A 1 472 ? -8.552 23.131 6.177 1.00 87.25 472 THR A CA 1
ATOM 3722 C C . THR A 1 472 ? -7.369 22.287 6.655 1.00 87.25 472 THR A C 1
ATOM 3724 O O . THR A 1 472 ? -7.549 21.120 7.021 1.00 87.25 472 THR A O 1
ATOM 3727 N N . ALA A 1 473 ? -6.161 22.856 6.712 1.00 87.19 473 ALA A N 1
ATOM 3728 C CA . ALA A 1 473 ? -4.995 22.146 7.241 1.00 87.19 473 ALA A CA 1
ATOM 3729 C C . ALA A 1 473 ? -5.167 21.788 8.731 1.00 87.19 473 ALA A C 1
ATOM 3731 O O . ALA A 1 473 ? -4.883 20.661 9.143 1.00 87.19 473 ALA A O 1
ATOM 3732 N N . LYS A 1 474 ? -5.690 22.718 9.544 1.00 90.38 474 LYS A N 1
ATOM 3733 C CA . LYS A 1 474 ? -6.001 22.470 10.963 1.00 90.38 474 LYS A CA 1
ATOM 3734 C C . LYS A 1 474 ? -7.079 21.399 11.148 1.00 90.38 474 LYS A C 1
ATOM 3736 O O . LYS A 1 474 ? -6.923 20.562 12.035 1.00 90.38 474 LYS A O 1
ATOM 3741 N N . ARG A 1 475 ? -8.143 21.415 10.331 1.00 91.31 475 ARG A N 1
ATOM 3742 C CA . ARG A 1 475 ? -9.209 20.395 10.331 1.00 91.31 475 ARG A CA 1
ATOM 3743 C C . ARG A 1 475 ? -8.631 19.004 10.104 1.00 91.31 475 ARG A C 1
ATOM 3745 O O . ARG A 1 475 ? -8.854 18.106 10.907 1.00 91.31 475 ARG A O 1
ATOM 3752 N N . ASN A 1 476 ? -7.829 18.856 9.056 1.00 89.88 476 ASN A N 1
ATOM 3753 C CA . ASN A 1 476 ? -7.186 17.593 8.716 1.00 89.88 476 ASN A CA 1
ATOM 3754 C C . ASN A 1 476 ? -6.293 17.059 9.853 1.00 89.88 476 ASN A C 1
ATOM 3756 O O . ASN A 1 476 ? -6.347 15.878 10.187 1.00 89.88 476 ASN A O 1
ATOM 3760 N N . TYR A 1 477 ? -5.501 17.922 10.499 1.00 91.31 477 TYR A N 1
ATOM 3761 C CA . TYR A 1 477 ? -4.677 17.509 11.642 1.00 91.31 477 TYR A CA 1
ATOM 3762 C C . TYR A 1 477 ? -5.514 17.149 12.875 1.00 91.31 477 TYR A C 1
ATOM 3764 O O . TYR A 1 477 ? -5.167 16.209 13.588 1.00 91.31 477 TYR A O 1
ATOM 3772 N N . PHE A 1 478 ? -6.628 17.845 13.120 1.00 94.38 478 PHE A N 1
ATOM 3773 C CA . PHE A 1 478 ? -7.573 17.456 14.168 1.00 94.38 478 PHE A CA 1
ATOM 3774 C C . PHE A 1 478 ? -8.159 16.064 13.901 1.00 94.38 478 PHE A C 1
ATOM 3776 O O . PHE A 1 478 ? -8.133 15.220 14.798 1.00 94.38 478 PHE A O 1
ATOM 3783 N N . GLN A 1 479 ? -8.630 15.809 12.675 1.00 95.12 479 GLN A N 1
ATOM 3784 C CA . GLN A 1 479 ? -9.145 14.505 12.242 1.00 95.12 479 GLN A CA 1
ATOM 3785 C C . GLN A 1 479 ? -8.087 13.408 12.395 1.00 95.12 479 GLN A C 1
ATOM 3787 O O . GLN A 1 479 ? -8.390 12.344 12.921 1.00 95.12 479 GLN A O 1
ATOM 3792 N N . LEU A 1 480 ? -6.830 13.681 12.032 1.00 93.81 480 LEU A N 1
ATOM 3793 C CA . LEU A 1 480 ? -5.724 12.740 12.224 1.00 93.81 480 LEU A CA 1
ATOM 3794 C C . LEU A 1 480 ? -5.497 12.408 13.707 1.00 93.81 480 LEU A C 1
ATOM 3796 O O . LEU A 1 480 ? -5.290 11.251 14.064 1.00 93.81 480 LEU A O 1
ATOM 3800 N N . GLY A 1 481 ? -5.579 13.407 14.589 1.00 94.94 481 GLY A N 1
ATOM 3801 C CA . GLY A 1 481 ? -5.518 13.193 16.034 1.00 94.94 481 GLY A CA 1
ATOM 3802 C C . GLY A 1 481 ? -6.692 12.369 16.563 1.00 94.94 481 GLY A C 1
ATOM 3803 O O . GLY A 1 481 ? -6.506 11.478 17.391 1.00 94.94 481 GLY A O 1
ATOM 3804 N N . ALA A 1 482 ? -7.904 12.637 16.076 1.00 97.00 482 ALA A N 1
ATOM 3805 C CA . ALA A 1 482 ? -9.090 11.858 16.418 1.00 97.00 482 ALA A CA 1
ATOM 3806 C C . ALA A 1 482 ? -8.981 10.404 15.929 1.00 97.00 482 ALA A C 1
ATOM 3808 O O . ALA A 1 482 ? -9.292 9.483 16.685 1.00 97.00 482 ALA A O 1
ATOM 3809 N N . LEU A 1 483 ? -8.463 10.191 14.715 1.00 96.19 483 LEU A N 1
ATOM 3810 C CA . LEU A 1 483 ? -8.190 8.865 14.166 1.00 96.19 483 LEU A CA 1
ATOM 3811 C C . LEU A 1 483 ? -7.181 8.131 15.045 1.00 96.19 483 LEU A C 1
ATOM 3813 O O . LEU A 1 483 ? -7.432 6.989 15.414 1.00 96.19 483 LEU A O 1
ATOM 3817 N N . GLN A 1 484 ? -6.111 8.808 15.472 1.00 95.06 484 GLN A N 1
ATOM 3818 C CA . GLN A 1 484 ? -5.137 8.223 16.388 1.00 95.06 484 GLN A CA 1
ATOM 3819 C C . GLN A 1 484 ? -5.773 7.759 17.703 1.00 95.06 484 GLN A C 1
ATOM 3821 O O . GLN A 1 484 ? -5.501 6.661 18.186 1.00 95.06 484 GLN A O 1
ATOM 3826 N N . ALA A 1 485 ? -6.656 8.572 18.289 1.00 95.75 485 ALA A N 1
ATOM 3827 C CA . ALA A 1 485 ? -7.378 8.201 19.503 1.00 95.75 485 ALA A CA 1
ATOM 3828 C C . ALA A 1 485 ? -8.266 6.964 19.300 1.00 95.75 485 ALA A C 1
ATOM 3830 O O . ALA A 1 485 ? -8.221 6.044 20.116 1.00 95.75 485 ALA A O 1
ATOM 3831 N N . ILE A 1 486 ? -9.041 6.921 18.213 1.00 96.88 486 ILE A N 1
ATOM 3832 C CA . ILE A 1 486 ? -9.915 5.786 17.887 1.00 96.88 486 ILE A CA 1
ATOM 3833 C C . ILE A 1 486 ? -9.078 4.528 17.631 1.00 96.88 486 ILE A C 1
ATOM 3835 O O . ILE A 1 486 ? -9.330 3.486 18.241 1.00 96.88 486 ILE A O 1
ATOM 3839 N N . ALA A 1 487 ? -8.057 4.623 16.780 1.00 95.12 487 ALA A N 1
ATOM 3840 C CA . ALA A 1 487 ? -7.187 3.516 16.400 1.00 95.12 487 ALA A CA 1
ATOM 3841 C C . ALA A 1 487 ? -6.474 2.902 17.613 1.00 95.12 487 ALA A C 1
ATOM 3843 O O . ALA A 1 487 ? -6.480 1.681 17.779 1.00 95.12 487 ALA A O 1
ATOM 3844 N N . SER A 1 488 ? -6.001 3.750 18.537 1.00 92.44 488 SER A N 1
ATOM 3845 C CA . SER A 1 488 ? -5.288 3.328 19.750 1.00 92.44 488 SER A CA 1
ATOM 3846 C C . SER A 1 488 ? -6.077 2.405 20.682 1.00 92.44 488 SER A C 1
ATOM 3848 O O . SER A 1 488 ? -5.469 1.741 21.516 1.00 92.44 488 SER A O 1
ATOM 3850 N N . VAL A 1 489 ? -7.409 2.341 20.559 1.00 94.31 489 VAL A N 1
ATOM 3851 C CA . VAL A 1 489 ? -8.251 1.437 21.362 1.00 94.31 489 VAL A CA 1
ATOM 3852 C C . VAL A 1 489 ? -9.004 0.395 20.548 1.00 94.31 489 VAL A C 1
ATOM 3854 O O . VAL A 1 489 ? -9.543 -0.531 21.144 1.00 94.31 489 VAL A O 1
ATOM 3857 N N . THR A 1 490 ? -9.062 0.524 19.220 1.00 94.69 490 THR A N 1
ATOM 3858 C CA . THR A 1 490 ? -9.885 -0.335 18.345 1.00 94.69 490 THR A CA 1
ATOM 3859 C C . THR A 1 490 ? -9.097 -1.376 17.562 1.00 94.69 490 THR A C 1
ATOM 3861 O O . THR A 1 490 ? -9.705 -2.237 16.933 1.00 94.69 490 THR A O 1
ATOM 3864 N N . GLY A 1 491 ? -7.764 -1.329 17.617 1.00 89.88 491 GLY A N 1
ATOM 3865 C CA . GLY A 1 491 ? -6.910 -2.237 16.854 1.00 89.88 491 GLY A CA 1
ATOM 3866 C C . GLY A 1 491 ? -6.893 -1.932 15.353 1.00 89.88 491 GLY A C 1
ATOM 3867 O O . GLY A 1 491 ? -6.642 -2.815 14.538 1.00 89.88 491 GLY A O 1
ATOM 3868 N N . ILE A 1 492 ? -7.213 -0.692 14.972 1.00 93.81 492 ILE A N 1
ATOM 3869 C CA . ILE A 1 492 ? -6.936 -0.174 13.629 1.00 93.81 492 ILE A CA 1
ATOM 3870 C C . ILE A 1 492 ? -5.439 0.137 13.585 1.00 93.81 492 ILE A C 1
ATOM 3872 O O . ILE A 1 492 ? -4.934 0.886 14.422 1.00 93.81 492 ILE A O 1
ATOM 3876 N N . VAL A 1 493 ? -4.730 -0.464 12.638 1.00 90.62 493 VAL A N 1
ATOM 3877 C CA . VAL A 1 493 ? -3.268 -0.386 12.517 1.00 90.62 493 VAL A CA 1
ATOM 3878 C C . VAL A 1 493 ? -2.878 -0.141 11.063 1.00 90.62 493 VAL A C 1
ATOM 3880 O O . VAL A 1 493 ? -3.749 -0.041 10.204 1.00 90.62 493 VAL A O 1
ATOM 3883 N N . ASP A 1 494 ? -1.573 -0.074 10.801 1.00 86.62 494 ASP A N 1
ATOM 3884 C CA . ASP A 1 494 ? -1.014 0.119 9.457 1.00 86.62 494 ASP A CA 1
ATOM 3885 C C . ASP A 1 494 ? -1.402 1.469 8.824 1.00 86.62 494 ASP A C 1
ATOM 3887 O O . ASP A 1 494 ? -1.546 1.623 7.613 1.00 86.62 494 ASP A O 1
ATOM 3891 N N . LEU A 1 495 ? -1.572 2.486 9.673 1.00 86.88 495 LEU A N 1
ATOM 3892 C CA . LEU A 1 495 ? -1.972 3.835 9.284 1.00 86.88 495 LEU A CA 1
ATOM 3893 C C . LEU A 1 495 ? -0.742 4.695 8.966 1.00 86.88 495 LEU A C 1
ATOM 3895 O O . LEU A 1 495 ? -0.536 5.740 9.577 1.00 86.88 495 LEU A O 1
ATOM 3899 N N . HIS A 1 496 ? 0.115 4.256 8.045 1.00 81.00 496 HIS A N 1
ATOM 3900 C CA . HIS A 1 496 ? 1.257 5.053 7.586 1.00 81.00 496 HIS A CA 1
ATOM 3901 C C . HIS A 1 496 ? 0.843 6.124 6.557 1.00 81.00 496 HIS A C 1
ATOM 3903 O O . HIS A 1 496 ? -0.270 6.113 6.032 1.00 81.00 496 HIS A O 1
ATOM 3909 N N . ALA A 1 497 ? 1.748 7.064 6.255 1.00 75.56 497 ALA A N 1
ATOM 3910 C CA . ALA A 1 497 ? 1.457 8.228 5.405 1.00 75.56 497 ALA A CA 1
ATOM 3911 C C . ALA A 1 497 ? 0.951 7.867 3.994 1.00 75.56 497 ALA A C 1
ATOM 3913 O O . ALA A 1 497 ? 0.210 8.645 3.400 1.00 75.56 497 ALA A O 1
ATOM 3914 N N . ASP A 1 498 ? 1.324 6.698 3.471 1.00 75.25 498 ASP A N 1
ATOM 3915 C CA . ASP A 1 498 ? 0.884 6.242 2.146 1.00 75.25 498 ASP A CA 1
ATOM 3916 C C . ASP A 1 498 ? -0.557 5.696 2.138 1.00 75.25 498 ASP A C 1
ATOM 3918 O O . ASP A 1 498 ? -1.204 5.730 1.096 1.00 75.25 498 ASP A O 1
ATOM 3922 N N . ASN A 1 499 ? -1.098 5.282 3.293 1.00 83.50 499 ASN A N 1
ATOM 3923 C CA . ASN A 1 499 ? -2.458 4.730 3.422 1.00 83.50 499 ASN A CA 1
ATOM 3924 C C . ASN A 1 499 ? -3.503 5.782 3.822 1.00 83.50 499 ASN A C 1
ATOM 3926 O O . ASN A 1 499 ? -4.702 5.494 3.877 1.00 83.50 499 ASN A O 1
ATOM 3930 N N . ILE A 1 500 ? -3.059 7.010 4.106 1.00 83.94 500 ILE A N 1
ATOM 3931 C CA . ILE A 1 500 ? -3.916 8.129 4.486 1.00 83.94 500 ILE A CA 1
ATOM 3932 C C . ILE A 1 500 ? -3.766 9.249 3.465 1.00 83.94 500 ILE A C 1
ATOM 3934 O O . ILE A 1 500 ? -2.677 9.780 3.245 1.00 83.94 500 ILE A O 1
ATOM 3938 N N . ILE A 1 501 ? -4.892 9.664 2.893 1.00 81.06 501 ILE A N 1
ATOM 3939 C CA . ILE A 1 501 ? -4.953 10.817 2.006 1.00 81.06 501 ILE A CA 1
ATOM 3940 C C . ILE A 1 501 ? -5.558 12.007 2.744 1.00 81.06 501 ILE A C 1
ATOM 3942 O O . ILE A 1 501 ? -6.708 11.996 3.186 1.00 81.06 501 ILE A O 1
ATOM 3946 N N . PHE A 1 502 ? -4.779 13.082 2.805 1.00 80.19 502 PHE A N 1
ATOM 3947 C CA . PHE A 1 502 ? -5.291 14.415 3.075 1.00 80.19 502 PHE A CA 1
ATOM 3948 C C . PHE A 1 502 ? -5.969 14.927 1.804 1.00 80.19 502 PHE A C 1
ATOM 3950 O O . PHE A 1 502 ? -5.349 14.909 0.741 1.00 80.19 502 PHE A O 1
ATOM 3957 N N . SER A 1 503 ? -7.216 15.392 1.908 1.00 78.31 503 SER A N 1
ATOM 3958 C CA . SER A 1 503 ? -7.975 16.006 0.808 1.00 78.31 503 SER A CA 1
ATOM 3959 C C . SER A 1 503 ? -8.566 17.363 1.227 1.00 78.31 503 SER A C 1
ATOM 3961 O O . SER A 1 503 ? -8.569 17.727 2.408 1.00 78.31 503 SER A O 1
ATOM 3963 N N . ALA A 1 504 ? -9.112 18.116 0.266 1.00 74.50 504 ALA A N 1
ATOM 3964 C CA . ALA A 1 504 ? -9.784 19.388 0.551 1.00 74.50 504 ALA A CA 1
ATOM 3965 C C . ALA A 1 504 ? -11.006 19.209 1.472 1.00 74.50 504 ALA A C 1
ATOM 3967 O O . ALA A 1 504 ? -11.304 20.076 2.297 1.00 74.50 504 ALA A O 1
ATOM 3968 N N . VAL A 1 505 ? -11.691 18.068 1.368 1.00 74.56 505 VAL A N 1
ATOM 3969 C CA . VAL A 1 505 ? -12.909 17.776 2.135 1.00 74.56 505 VAL A CA 1
ATOM 3970 C C . VAL A 1 505 ? -12.630 17.033 3.449 1.00 74.56 505 VAL A C 1
ATOM 3972 O O . VAL A 1 505 ? -13.482 17.025 4.329 1.00 74.56 505 VAL A O 1
ATOM 3975 N N . GLY A 1 506 ? -11.409 16.526 3.649 1.00 81.06 506 GLY A N 1
ATOM 3976 C CA . GLY A 1 506 ? -10.969 15.912 4.905 1.00 81.06 506 GLY A CA 1
ATOM 3977 C C . GLY A 1 506 ? -9.987 14.757 4.719 1.00 81.06 506 GLY A C 1
ATOM 3978 O O . GLY A 1 506 ? -9.494 14.500 3.616 1.00 81.06 506 GLY A O 1
ATOM 3979 N N . LEU A 1 507 ? -9.716 14.064 5.819 1.00 87.31 507 LEU A N 1
ATOM 3980 C CA . LEU A 1 507 ? -8.848 12.892 5.878 1.00 87.31 507 LEU A CA 1
ATOM 3981 C C . LEU A 1 507 ? -9.587 11.617 5.442 1.00 87.31 507 LEU A C 1
ATOM 3983 O O . LEU A 1 507 ? -10.679 11.349 5.938 1.00 87.31 507 LEU A O 1
ATOM 3987 N N . HIS A 1 508 ? -8.960 10.816 4.577 1.00 87.69 508 HIS A N 1
ATOM 3988 C CA . HIS A 1 508 ? -9.485 9.531 4.101 1.00 87.69 508 HIS A CA 1
ATOM 3989 C C . HIS A 1 508 ? -8.468 8.410 4.318 1.00 87.69 508 HIS A C 1
ATOM 3991 O O . HIS A 1 508 ? -7.275 8.597 4.073 1.00 87.69 508 HIS A O 1
ATOM 3997 N N . ILE A 1 509 ? -8.948 7.243 4.748 1.00 90.69 509 ILE A N 1
ATOM 3998 C CA . ILE A 1 509 ? -8.156 6.010 4.802 1.00 90.69 509 ILE A CA 1
ATOM 3999 C C . ILE A 1 509 ? -8.416 5.252 3.510 1.00 90.69 509 ILE A C 1
ATOM 4001 O O . ILE A 1 509 ? -9.548 4.848 3.259 1.00 90.69 509 ILE A O 1
ATOM 4005 N N . ILE A 1 510 ? -7.374 5.071 2.705 1.00 88.06 510 ILE A N 1
ATOM 4006 C CA . ILE A 1 510 ? -7.480 4.390 1.410 1.00 88.06 510 ILE A CA 1
ATOM 4007 C C . ILE A 1 510 ? -7.058 2.926 1.471 1.00 88.06 510 ILE A C 1
ATOM 4009 O O . ILE A 1 510 ? -7.327 2.187 0.532 1.00 88.06 510 ILE A O 1
ATOM 4013 N N . ASP A 1 511 ? -6.427 2.485 2.559 1.00 88.31 511 ASP A N 1
ATOM 4014 C CA . ASP A 1 511 ? -6.185 1.069 2.811 1.00 88.31 511 ASP A CA 1
ATOM 4015 C C . ASP A 1 511 ? -6.448 0.726 4.275 1.00 88.31 511 ASP A C 1
ATOM 4017 O O . ASP A 1 511 ? -5.877 1.318 5.190 1.00 88.31 511 ASP A O 1
ATOM 4021 N N . ALA A 1 512 ? -7.379 -0.200 4.485 1.00 90.81 512 ALA A N 1
ATOM 4022 C CA . ALA A 1 512 ? -7.941 -0.533 5.789 1.00 90.81 512 ALA A CA 1
ATOM 4023 C C . ALA A 1 512 ? -7.849 -2.034 6.103 1.00 90.81 512 ALA A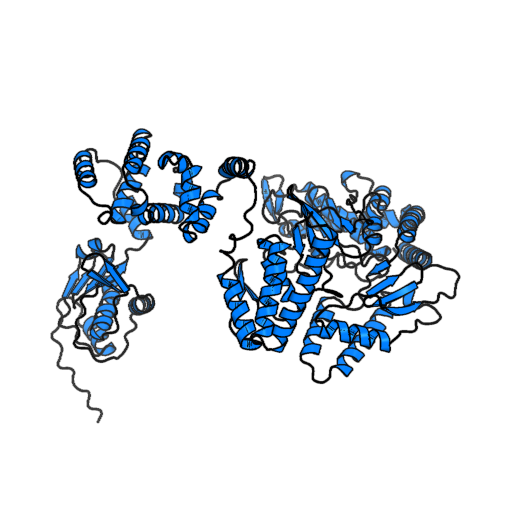 C 1
ATOM 4025 O O . ALA A 1 512 ? -8.360 -2.480 7.136 1.00 90.81 512 ALA A O 1
ATOM 4026 N N . GLU A 1 513 ? -7.214 -2.825 5.233 1.00 89.69 513 GLU A N 1
ATOM 4027 C CA . GLU A 1 513 ? -7.265 -4.291 5.269 1.00 89.69 513 GLU A CA 1
ATOM 4028 C C . GLU A 1 513 ? -6.737 -4.927 6.557 1.00 89.69 513 GLU A C 1
ATOM 4030 O O . GLU A 1 513 ? -7.195 -6.009 6.929 1.00 89.69 513 GLU A O 1
ATOM 4035 N N . CYS A 1 514 ? -5.826 -4.249 7.257 1.00 87.56 514 CYS A N 1
ATOM 4036 C CA . CYS A 1 514 ? -5.174 -4.719 8.482 1.00 87.56 514 CYS A CA 1
ATOM 4037 C C . CYS A 1 514 ? -5.952 -4.403 9.778 1.00 87.56 514 CYS A C 1
ATOM 4039 O O . CYS A 1 514 ? -5.441 -4.609 10.881 1.00 87.56 514 CYS A O 1
ATOM 4041 N N . SER A 1 515 ? -7.180 -3.885 9.680 1.00 91.38 515 SER A N 1
ATOM 4042 C CA . SER A 1 515 ? -7.888 -3.297 10.824 1.00 91.38 515 SER A CA 1
ATOM 4043 C C . SER A 1 515 ? -8.567 -4.307 11.760 1.00 91.38 515 SER A C 1
ATOM 4045 O O . SER A 1 515 ? -9.018 -5.382 11.359 1.00 91.38 515 SER A O 1
ATOM 4047 N N . PHE A 1 516 ? -8.697 -3.888 13.023 1.00 94.06 516 PHE A N 1
ATOM 4048 C CA . PHE A 1 516 ? -9.432 -4.487 14.149 1.00 94.06 516 PHE A CA 1
ATOM 4049 C C . PHE A 1 516 ? -8.836 -5.738 14.807 1.00 94.06 516 PHE A C 1
ATOM 4051 O O . PHE A 1 516 ? -9.298 -6.134 15.880 1.00 94.06 516 PHE A O 1
ATOM 4058 N N . LEU A 1 517 ? -7.824 -6.370 14.209 1.00 91.00 517 LEU A N 1
ATOM 4059 C CA . LEU A 1 517 ? -7.243 -7.613 14.734 1.00 91.00 517 LEU A CA 1
ATOM 4060 C C . LEU A 1 517 ? -5.912 -7.426 15.466 1.00 91.00 517 LEU A C 1
ATOM 4062 O O . LEU A 1 517 ? -5.591 -8.240 16.331 1.00 91.00 517 LEU A O 1
ATOM 4066 N N . SER A 1 518 ? -5.143 -6.388 15.146 1.00 89.06 518 SER A N 1
ATOM 4067 C CA . SER A 1 518 ? -3.840 -6.133 15.766 1.00 89.06 518 SER A CA 1
ATOM 4068 C C . SER A 1 518 ? -3.917 -4.941 16.711 1.00 89.06 518 SER A C 1
ATOM 4070 O O . SER A 1 518 ? -4.495 -3.919 16.370 1.00 89.06 518 SER A O 1
ATOM 4072 N N . PHE A 1 519 ? -3.298 -5.044 17.884 1.00 87.19 519 PHE A N 1
ATOM 4073 C CA . PHE A 1 519 ? -3.180 -3.939 18.846 1.00 87.19 519 PHE A CA 1
ATOM 4074 C C . PHE A 1 519 ? -1.729 -3.440 18.951 1.00 87.19 519 PHE A C 1
ATOM 4076 O O . PHE A 1 519 ? -1.219 -3.193 20.044 1.00 87.19 519 PHE A O 1
ATOM 4083 N N . THR A 1 520 ? -1.045 -3.355 17.807 1.00 84.75 520 THR A N 1
ATOM 4084 C CA . THR A 1 520 ? 0.289 -2.745 17.658 1.00 84.75 520 THR A CA 1
ATOM 4085 C C . THR A 1 520 ? 0.230 -1.225 17.651 1.00 84.75 520 THR A C 1
ATOM 4087 O O . THR A 1 520 ? -0.836 -0.624 17.756 1.00 84.75 520 THR A O 1
ATOM 4090 N N . ASP A 1 521 ? 1.399 -0.602 17.487 1.00 83.44 521 ASP A N 1
ATOM 4091 C CA . ASP A 1 521 ? 1.477 0.793 17.084 1.00 83.44 521 ASP A CA 1
ATOM 4092 C C . ASP A 1 521 ? 0.633 1.038 15.820 1.00 83.44 521 ASP A C 1
ATOM 4094 O O . ASP A 1 521 ? 0.623 0.247 14.873 1.00 83.44 521 ASP A O 1
ATOM 4098 N N . THR A 1 522 ? -0.088 2.148 15.852 1.00 86.12 522 THR A N 1
ATOM 4099 C CA . THR A 1 522 ? -0.890 2.702 14.765 1.00 86.12 522 THR A CA 1
ATOM 4100 C C . THR A 1 522 ? -0.051 3.190 13.586 1.00 86.12 522 THR A C 1
ATOM 4102 O O . THR A 1 522 ? -0.581 3.273 12.486 1.00 86.12 522 THR A O 1
ATOM 4105 N N . LEU A 1 523 ? 1.232 3.514 13.807 1.00 85.75 523 LEU A N 1
ATOM 4106 C CA . LEU A 1 523 ? 2.136 4.227 12.885 1.00 85.75 523 LEU A CA 1
ATOM 4107 C C . LEU A 1 523 ? 1.831 5.727 12.699 1.00 85.75 523 LEU A C 1
ATOM 4109 O O . LEU A 1 523 ? 2.573 6.427 12.005 1.00 85.75 523 LEU A O 1
ATOM 4113 N N . ILE A 1 524 ? 0.795 6.236 13.370 1.00 82.62 524 ILE A N 1
ATOM 4114 C CA . ILE A 1 524 ? 0.563 7.666 13.588 1.00 82.62 524 ILE A CA 1
ATOM 4115 C C . ILE A 1 524 ? 1.223 8.067 14.918 1.00 82.62 524 ILE A C 1
ATOM 4117 O O . ILE A 1 524 ? 1.266 7.284 15.861 1.00 82.62 524 ILE A O 1
ATOM 4121 N N . GLU A 1 525 ? 1.666 9.323 15.011 1.00 77.38 525 GLU A N 1
ATOM 4122 C CA . GLU A 1 525 ? 2.349 9.924 16.166 1.00 77.38 525 GLU A CA 1
ATOM 4123 C C . GLU A 1 525 ? 3.807 9.480 16.323 1.00 77.38 525 GLU A C 1
ATOM 4125 O O . GLU A 1 525 ? 4.281 9.215 17.426 1.00 77.38 525 GLU A O 1
ATOM 4130 N N . HIS A 1 526 ? 4.534 9.458 15.203 1.00 70.94 526 HIS A N 1
ATOM 4131 C CA . HIS A 1 526 ? 5.948 9.094 15.185 1.00 70.94 526 HIS A CA 1
ATOM 4132 C C . HIS A 1 526 ? 6.811 9.946 16.136 1.00 70.94 526 HIS A C 1
ATOM 4134 O O . HIS A 1 526 ? 7.579 9.406 16.935 1.00 70.94 526 HIS A O 1
ATOM 4140 N N . ASP A 1 527 ? 6.705 11.282 16.072 1.00 68.06 527 ASP A N 1
ATOM 4141 C CA . ASP A 1 527 ? 7.426 12.178 16.978 1.00 68.06 527 ASP A CA 1
ATOM 4142 C C . ASP A 1 527 ? 6.645 13.463 17.318 1.00 68.06 527 ASP A C 1
ATOM 4144 O O . ASP A 1 527 ? 5.527 13.705 16.866 1.00 68.06 527 ASP A O 1
ATOM 4148 N N . ARG A 1 528 ? 7.230 14.318 18.171 1.00 65.81 528 ARG A N 1
ATOM 4149 C CA . ARG A 1 528 ? 6.584 15.560 18.647 1.00 65.81 528 ARG A CA 1
ATOM 4150 C C . ARG A 1 528 ? 6.443 16.646 17.576 1.00 65.81 528 ARG A C 1
ATOM 4152 O O . ARG A 1 528 ? 5.805 17.664 17.831 1.00 65.81 528 ARG A O 1
ATOM 4159 N N . THR A 1 529 ? 7.087 16.472 16.430 1.00 64.62 529 THR A N 1
ATOM 4160 C CA . THR A 1 529 ? 7.178 17.445 15.338 1.00 64.62 529 THR A CA 1
ATOM 4161 C C . THR A 1 529 ? 6.476 16.976 14.066 1.00 64.62 529 THR A C 1
ATOM 4163 O O . THR A 1 529 ? 6.182 17.799 13.202 1.00 64.62 529 THR A O 1
ATOM 4166 N N . SER A 1 530 ? 6.152 15.693 13.942 1.00 71.75 530 SER A N 1
ATOM 4167 C CA . SER A 1 530 ? 5.427 15.153 12.800 1.00 71.75 530 SER A CA 1
ATOM 4168 C C . SER A 1 530 ? 4.590 13.943 13.212 1.00 71.75 530 SER A C 1
ATOM 4170 O O . SER A 1 530 ? 5.089 13.072 13.929 1.00 71.75 530 SER A O 1
ATOM 4172 N N . PRO A 1 531 ? 3.336 13.837 12.734 1.00 70.44 531 PRO A N 1
ATOM 4173 C CA . PRO A 1 531 ? 2.521 12.665 13.008 1.00 70.44 531 PRO A CA 1
ATOM 4174 C C . PRO A 1 531 ? 3.034 11.424 12.264 1.00 70.44 531 PRO A C 1
ATOM 4176 O O . PRO A 1 531 ? 2.821 10.320 12.744 1.00 70.44 531 PRO A O 1
ATOM 4179 N N . PHE A 1 532 ? 3.746 11.583 11.145 1.00 75.19 532 PHE A N 1
ATOM 4180 C CA . PHE A 1 532 ? 4.308 10.476 10.366 1.00 75.19 532 PHE A CA 1
ATOM 4181 C C . PHE A 1 532 ? 5.828 10.573 10.256 1.00 75.19 532 PHE A C 1
ATOM 4183 O O . PHE A 1 532 ? 6.403 11.663 10.359 1.00 75.19 532 PHE A O 1
ATOM 4190 N N . ILE A 1 533 ? 6.472 9.441 9.970 1.00 61.91 533 ILE A N 1
ATOM 4191 C CA . ILE A 1 533 ? 7.876 9.403 9.551 1.00 61.91 533 ILE A CA 1
ATOM 4192 C C . ILE A 1 533 ? 8.008 10.203 8.252 1.00 61.91 533 ILE A C 1
ATOM 4194 O O . ILE A 1 533 ? 7.367 9.880 7.254 1.00 61.91 533 ILE A O 1
ATOM 4198 N N . MET A 1 534 ? 8.859 11.233 8.242 1.00 55.25 534 MET A N 1
ATOM 4199 C CA . MET A 1 534 ? 9.218 11.912 6.996 1.00 55.25 534 MET A CA 1
ATOM 4200 C C . MET A 1 534 ? 10.158 11.019 6.185 1.00 55.25 534 MET A C 1
ATOM 4202 O O . MET A 1 534 ? 11.376 11.064 6.354 1.00 55.25 534 MET A O 1
ATOM 4206 N N . LEU A 1 535 ? 9.588 10.195 5.309 1.00 43.75 535 LEU A N 1
ATOM 4207 C CA . LEU A 1 535 ? 10.350 9.440 4.324 1.00 43.75 535 LEU A CA 1
ATOM 4208 C C . LEU A 1 535 ? 10.663 10.362 3.139 1.00 43.75 535 LEU A C 1
ATOM 4210 O O . LEU A 1 535 ? 9.765 10.844 2.450 1.00 43.75 535 LEU A O 1
ATOM 4214 N N . TYR A 1 536 ? 11.949 10.635 2.912 1.00 36.31 536 TYR A N 1
ATOM 4215 C CA . TYR A 1 536 ? 12.407 11.202 1.645 1.00 36.31 536 TYR A CA 1
ATOM 4216 C C . TYR A 1 536 ? 12.313 10.099 0.592 1.00 36.31 536 TYR A C 1
ATOM 4218 O O . TYR A 1 536 ? 13.165 9.215 0.553 1.00 36.31 536 TYR A O 1
ATOM 4226 N N . SER A 1 537 ? 11.276 10.131 -0.242 1.00 36.03 537 SER A N 1
ATOM 4227 C CA . SER A 1 537 ? 11.211 9.244 -1.399 1.00 36.03 537 SER A CA 1
ATOM 4228 C C . SER A 1 537 ? 11.976 9.845 -2.577 1.00 36.03 537 SER A C 1
ATOM 4230 O O . SER A 1 537 ? 11.736 11.004 -2.921 1.00 36.03 537 SER A O 1
ATOM 4232 N N . PRO A 1 538 ? 12.874 9.085 -3.227 1.00 29.23 538 PRO A N 1
ATOM 4233 C CA . PRO A 1 538 ? 13.537 9.509 -4.460 1.00 29.23 538 PRO A CA 1
ATOM 4234 C C . PRO A 1 538 ? 12.592 9.549 -5.669 1.00 29.23 538 PRO A C 1
ATOM 4236 O O . PRO A 1 538 ? 12.927 10.142 -6.693 1.00 29.23 538 PRO A O 1
ATOM 4239 N N . SER A 1 539 ? 11.424 8.903 -5.585 1.00 32.41 539 SER A N 1
ATOM 4240 C CA . SER A 1 539 ? 10.460 8.885 -6.682 1.00 32.41 539 SER A CA 1
ATOM 4241 C C . SER A 1 539 ? 9.619 10.165 -6.663 1.00 32.41 539 SER A C 1
ATOM 4243 O O . SER A 1 539 ? 8.933 10.457 -5.685 1.00 32.41 539 SER A O 1
ATOM 4245 N N . MET A 1 540 ? 9.606 10.919 -7.767 1.00 28.62 540 MET A N 1
ATOM 4246 C CA . MET A 1 540 ? 8.684 12.057 -7.941 1.00 28.62 540 MET A CA 1
ATOM 4247 C C . MET A 1 540 ? 7.193 11.656 -7.886 1.00 28.62 540 MET A C 1
ATOM 4249 O O . MET A 1 540 ? 6.326 12.525 -7.859 1.00 28.62 540 MET A O 1
ATOM 4253 N N . LEU A 1 541 ? 6.893 10.353 -7.849 1.00 32.00 541 LEU A N 1
ATOM 4254 C CA . LEU A 1 541 ? 5.554 9.788 -7.680 1.00 32.00 541 LEU A CA 1
ATOM 4255 C C . LEU A 1 541 ? 5.166 9.536 -6.214 1.00 32.00 541 LEU A C 1
ATOM 4257 O O . LEU A 1 541 ? 3.991 9.306 -5.954 1.00 32.00 541 LEU A O 1
ATOM 4261 N N . SER A 1 542 ? 6.101 9.609 -5.25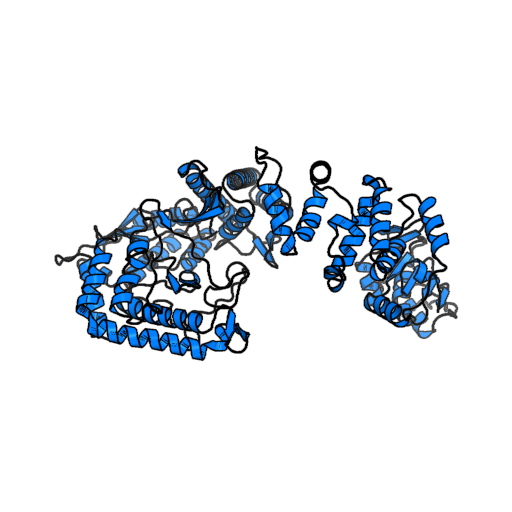9 1.00 34.44 542 SER A N 1
ATOM 4262 C CA . SER A 1 542 ? 5.803 9.440 -3.831 1.00 34.44 542 SER A CA 1
ATOM 4263 C C . SER A 1 542 ? 6.230 10.665 -3.009 1.00 34.44 542 SER A C 1
ATOM 4265 O O . SER A 1 542 ? 6.952 10.595 -2.010 1.00 34.44 542 SER A O 1
ATOM 4267 N N . TYR A 1 543 ? 5.718 11.834 -3.402 1.00 36.38 543 TYR A N 1
ATOM 4268 C CA . TYR A 1 543 ? 5.512 12.891 -2.416 1.00 36.38 543 TYR A CA 1
ATOM 4269 C C . TYR A 1 543 ? 4.617 12.306 -1.324 1.00 36.38 543 TYR A C 1
ATOM 4271 O O . TYR A 1 543 ? 3.451 12.015 -1.569 1.00 36.38 543 TYR A O 1
ATOM 4279 N N . THR A 1 544 ? 5.190 12.055 -0.149 1.00 47.34 544 THR A N 1
ATOM 4280 C CA . THR A 1 544 ? 4.452 11.556 1.009 1.00 47.34 544 THR A CA 1
ATOM 4281 C C . THR A 1 544 ? 3.225 12.446 1.210 1.00 47.34 544 THR A C 1
ATOM 4283 O O . THR A 1 544 ? 3.367 13.664 1.353 1.00 47.34 544 THR A O 1
ATOM 4286 N N . ASN A 1 545 ? 2.019 11.864 1.227 1.00 56.22 545 ASN A N 1
ATOM 4287 C CA . ASN A 1 545 ? 0.747 12.601 1.350 1.00 56.22 545 ASN A CA 1
ATOM 4288 C C . ASN A 1 545 ? 0.691 13.521 2.594 1.00 56.22 545 ASN A C 1
ATOM 4290 O O . ASN A 1 545 ? -0.205 14.349 2.735 1.00 56.22 545 ASN A O 1
ATOM 4294 N N . SER A 1 546 ? 1.661 13.396 3.506 1.00 56.41 546 SER A N 1
ATOM 4295 C CA . SER A 1 546 ? 1.854 14.216 4.700 1.00 56.41 546 SER A CA 1
ATOM 4296 C C . SER A 1 546 ? 2.461 15.616 4.480 1.00 56.41 546 SER A C 1
ATOM 4298 O O . SER A 1 546 ? 2.338 16.463 5.371 1.00 56.41 546 SER A O 1
ATOM 4300 N N . VAL A 1 547 ? 3.127 15.898 3.348 1.00 68.75 547 VAL A N 1
ATOM 4301 C CA . VAL A 1 547 ? 3.752 17.216 3.092 1.00 68.75 547 VAL A CA 1
ATOM 4302 C C . VAL A 1 547 ? 3.015 17.964 1.987 1.00 68.75 547 VAL A C 1
ATOM 4304 O O . VAL A 1 547 ? 3.039 17.565 0.831 1.00 68.75 547 VAL A O 1
ATOM 4307 N N . PHE A 1 548 ? 2.408 19.101 2.332 1.00 73.00 548 PHE A N 1
ATOM 4308 C CA . PHE A 1 548 ? 1.599 19.899 1.407 1.00 73.00 548 PHE A CA 1
ATOM 4309 C C . PHE A 1 548 ? 1.804 21.406 1.616 1.00 73.00 548 PHE A C 1
ATOM 4311 O O . PHE A 1 548 ? 2.295 21.848 2.657 1.00 73.00 548 PHE A O 1
ATOM 4318 N N . SER A 1 549 ? 1.446 22.214 0.613 1.00 77.94 549 SER A N 1
ATOM 4319 C CA . SER A 1 549 ? 1.498 23.681 0.700 1.00 77.94 549 SER A CA 1
ATOM 4320 C C . SER A 1 549 ? 0.247 24.264 1.359 1.00 77.94 549 SER A C 1
ATOM 4322 O O . SER A 1 549 ? -0.872 23.847 1.072 1.00 77.94 549 SER A O 1
ATOM 4324 N N . ILE A 1 550 ? 0.448 25.270 2.207 1.00 80.62 550 ILE A N 1
ATOM 4325 C CA . ILE A 1 550 ? -0.581 25.996 2.951 1.00 80.62 550 ILE A CA 1
ATOM 4326 C C . ILE A 1 550 ? -0.496 27.477 2.587 1.00 80.62 550 ILE A C 1
ATOM 4328 O O . ILE A 1 550 ? 0.573 28.084 2.665 1.00 80.62 550 ILE A O 1
ATOM 4332 N N . LYS A 1 551 ? -1.632 28.058 2.217 1.00 86.12 551 LYS A N 1
ATOM 4333 C CA . LYS A 1 551 ? -1.865 29.479 2.022 1.00 86.12 551 LYS A CA 1
ATOM 4334 C C . LYS A 1 551 ? -2.214 30.117 3.362 1.00 86.12 551 LYS A C 1
ATOM 4336 O O . LYS A 1 551 ? -3.242 29.827 3.976 1.00 86.12 551 LYS A O 1
ATOM 4341 N N . MET A 1 552 ? -1.333 30.988 3.823 1.00 86.25 552 MET A N 1
ATOM 4342 C CA . MET A 1 552 ? -1.498 31.734 5.061 1.00 86.25 552 MET A CA 1
ATOM 4343 C C . MET A 1 552 ? -2.432 32.944 4.854 1.00 86.25 552 MET A C 1
ATOM 4345 O O . MET A 1 552 ? -2.603 33.402 3.723 1.00 86.25 552 MET A O 1
ATOM 4349 N N . PRO A 1 553 ? -3.027 33.502 5.930 1.00 86.50 553 PRO A N 1
ATOM 4350 C CA . PRO A 1 553 ? -3.899 34.681 5.836 1.00 86.50 553 PRO A CA 1
ATOM 4351 C C . PRO A 1 553 ? -3.234 35.942 5.259 1.00 86.50 553 PRO A C 1
ATOM 4353 O O . PRO A 1 553 ? -3.930 36.864 4.852 1.00 86.50 553 PRO A O 1
ATOM 4356 N N . ASP A 1 554 ? -1.902 35.998 5.251 1.00 88.06 554 ASP A N 1
ATOM 4357 C CA . ASP A 1 554 ? -1.084 37.060 4.654 1.00 88.06 554 ASP A CA 1
ATOM 4358 C C . ASP A 1 554 ? -0.646 36.739 3.209 1.00 88.06 554 ASP A C 1
ATOM 4360 O O . ASP A 1 554 ? 0.318 37.318 2.712 1.00 88.06 554 ASP A O 1
ATOM 4364 N N . ASP A 1 555 ? -1.337 35.798 2.553 1.00 84.25 555 ASP A N 1
ATOM 4365 C CA . ASP A 1 555 ? -1.067 35.265 1.211 1.00 84.25 555 ASP A CA 1
ATOM 4366 C C . ASP A 1 555 ? 0.294 34.559 1.044 1.00 84.25 555 ASP A C 1
ATOM 4368 O O . ASP A 1 555 ? 0.627 34.113 -0.058 1.00 84.25 555 ASP A O 1
ATOM 4372 N N . GLN A 1 556 ? 1.072 34.370 2.119 1.00 84.81 556 GLN A N 1
ATOM 4373 C CA . GLN A 1 556 ? 2.293 33.569 2.049 1.00 84.81 556 GLN A CA 1
ATOM 4374 C C . GLN A 1 556 ? 1.967 32.089 1.852 1.00 84.81 556 GLN A C 1
ATOM 4376 O O . GLN A 1 556 ? 1.097 31.532 2.520 1.00 84.81 556 GLN A O 1
ATOM 4381 N N . VAL A 1 557 ? 2.718 31.427 0.974 1.00 82.06 557 VAL A N 1
ATOM 4382 C CA . VAL A 1 557 ? 2.639 29.976 0.790 1.00 82.06 557 VAL A CA 1
ATOM 4383 C C . VAL A 1 557 ? 3.787 29.320 1.540 1.00 82.06 557 VAL A C 1
ATOM 4385 O O . VAL A 1 557 ? 4.954 29.632 1.311 1.00 82.06 557 VAL A O 1
ATOM 4388 N N . VAL A 1 558 ? 3.449 28.416 2.454 1.00 78.94 558 VAL A N 1
ATOM 4389 C CA . VAL A 1 558 ? 4.403 27.719 3.321 1.00 78.94 558 VAL A CA 1
ATOM 4390 C C . VAL A 1 558 ? 4.152 26.213 3.281 1.00 78.94 558 VAL A C 1
ATOM 4392 O O . VAL A 1 558 ? 3.040 25.781 2.999 1.00 78.94 558 VAL A O 1
ATOM 4395 N N . LEU A 1 559 ? 5.155 25.387 3.577 1.00 76.88 559 LEU A N 1
ATOM 4396 C CA . LEU A 1 559 ? 4.953 23.934 3.684 1.00 76.88 559 LEU A CA 1
ATOM 4397 C C . LEU A 1 559 ? 4.338 23.568 5.040 1.00 76.88 559 LEU A C 1
ATOM 4399 O O . LEU A 1 559 ? 4.661 24.205 6.046 1.00 76.88 559 LEU A O 1
ATOM 4403 N N . SER A 1 560 ? 3.524 22.512 5.099 1.00 74.88 560 SER A N 1
ATOM 4404 C CA . SER A 1 560 ? 2.932 21.988 6.343 1.00 74.88 560 SER A CA 1
ATOM 4405 C C . SER A 1 560 ? 3.985 21.762 7.435 1.00 74.88 560 SER A C 1
ATOM 4407 O O . SER A 1 560 ? 3.791 22.151 8.588 1.00 74.88 560 SER A O 1
ATOM 4409 N N . THR A 1 561 ? 5.166 21.277 7.051 1.00 73.12 561 THR A N 1
ATOM 4410 C CA . THR A 1 561 ? 6.323 21.075 7.934 1.00 73.12 561 THR A CA 1
ATOM 4411 C C . THR A 1 561 ? 6.824 22.365 8.594 1.00 73.12 561 THR A C 1
ATOM 4413 O O . THR A 1 561 ? 7.219 22.347 9.757 1.00 73.12 561 THR A O 1
ATOM 4416 N N . THR A 1 562 ? 6.740 23.519 7.923 1.00 70.62 562 THR A N 1
ATOM 4417 C CA . THR A 1 562 ? 7.155 24.818 8.497 1.00 70.62 562 THR A CA 1
ATOM 4418 C C . THR A 1 562 ? 6.200 25.342 9.571 1.00 70.62 562 THR A C 1
ATOM 4420 O O . THR A 1 562 ? 6.585 26.176 10.393 1.00 70.62 562 THR A O 1
ATOM 4423 N N . LYS A 1 563 ? 4.952 24.859 9.586 1.00 74.00 563 LYS A N 1
ATOM 4424 C CA . LYS A 1 563 ? 3.928 25.179 10.594 1.00 74.00 563 LYS A CA 1
ATOM 4425 C C . LYS A 1 563 ? 3.639 23.998 11.520 1.00 74.00 563 LYS A C 1
ATOM 4427 O O . LYS A 1 563 ? 2.636 24.022 12.232 1.00 74.00 563 LYS A O 1
ATOM 4432 N N . SER A 1 564 ? 4.546 23.021 11.559 1.00 72.56 564 SER A N 1
ATOM 4433 C CA . SER A 1 564 ? 4.450 21.810 12.377 1.00 72.56 564 SER A CA 1
ATOM 4434 C C . SER A 1 564 ? 3.952 22.074 13.809 1.00 72.56 564 SER A C 1
ATOM 4436 O O . SER A 1 564 ? 2.969 21.444 14.182 1.00 72.56 564 SER A O 1
ATOM 4438 N N . PRO A 1 565 ? 4.473 23.048 14.591 1.00 83.50 565 PRO A N 1
ATOM 4439 C CA . PRO A 1 565 ? 3.989 23.262 15.959 1.00 83.50 565 PRO A CA 1
ATOM 4440 C C . PRO A 1 565 ? 2.490 23.585 16.058 1.00 83.50 565 PRO A C 1
ATOM 4442 O O . PRO A 1 565 ? 1.805 23.063 16.932 1.00 83.50 565 PRO A O 1
ATOM 4445 N N . LEU A 1 566 ? 1.969 24.413 15.145 1.00 86.38 566 LEU A N 1
ATOM 4446 C CA . LEU A 1 566 ? 0.557 24.810 15.121 1.00 86.38 566 LEU A CA 1
ATOM 4447 C C . LEU A 1 566 ? -0.348 23.646 14.696 1.00 86.38 566 LEU A C 1
ATOM 4449 O O . LEU A 1 566 ? -1.425 23.447 15.252 1.00 86.38 566 LEU A O 1
ATOM 4453 N N . LEU A 1 567 ? 0.079 22.881 13.694 1.00 88.38 567 LEU A N 1
ATOM 4454 C CA . LEU A 1 567 ? -0.679 21.733 13.202 1.00 88.38 567 LEU A CA 1
ATOM 4455 C C . LEU A 1 567 ? -0.646 20.575 14.210 1.00 88.38 567 LEU A C 1
ATOM 4457 O O . LEU A 1 567 ? -1.673 19.954 14.474 1.00 88.38 567 LEU A O 1
ATOM 4461 N N . MET A 1 568 ? 0.496 20.347 14.862 1.00 89.25 568 MET A N 1
ATOM 4462 C CA . MET A 1 568 ? 0.629 19.368 15.943 1.00 89.25 568 MET A CA 1
ATOM 4463 C C . MET A 1 568 ? -0.210 19.739 17.170 1.00 89.25 568 MET A C 1
ATOM 4465 O O . MET A 1 568 ? -0.760 18.850 17.816 1.00 89.25 568 MET A O 1
ATOM 4469 N N . GLU A 1 569 ? -0.388 21.028 17.479 1.00 92.25 569 GLU A N 1
ATOM 4470 C CA . GLU A 1 569 ? -1.344 21.456 18.510 1.00 92.25 569 GLU A CA 1
ATOM 4471 C C . GLU A 1 569 ? -2.768 20.980 18.178 1.00 92.25 569 GLU A C 1
ATOM 4473 O O . GLU A 1 569 ? -3.453 20.419 19.036 1.00 92.25 569 GLU A O 1
ATOM 4478 N N . MET A 1 570 ? -3.196 21.134 16.920 1.00 93.56 570 MET A N 1
ATOM 4479 C CA . MET A 1 570 ? -4.502 20.650 16.461 1.00 93.56 570 MET A CA 1
ATOM 4480 C C . MET A 1 570 ? -4.611 19.125 16.503 1.00 93.56 570 MET A C 1
ATOM 4482 O O . MET A 1 570 ? -5.646 18.612 16.927 1.00 93.56 570 MET A O 1
ATOM 4486 N N . PHE A 1 571 ? -3.544 18.408 16.148 1.00 93.56 571 PHE A N 1
ATOM 4487 C CA . PHE A 1 571 ? -3.466 16.954 16.293 1.00 93.56 571 PHE A CA 1
ATOM 4488 C C . PHE A 1 571 ? -3.675 16.512 17.745 1.00 93.56 571 PHE A C 1
ATOM 4490 O O . PHE A 1 571 ? -4.578 15.726 18.035 1.00 93.56 571 PHE A O 1
ATOM 4497 N N . TYR A 1 572 ? -2.918 17.069 18.694 1.00 94.44 572 TYR A N 1
ATOM 4498 C CA . TYR A 1 572 ? -3.073 16.710 20.106 1.00 94.44 572 TYR A CA 1
ATOM 4499 C C . TYR A 1 572 ? -4.430 17.129 20.670 1.00 94.44 572 TYR A C 1
ATOM 4501 O O . TYR A 1 572 ? -4.989 16.427 21.517 1.00 94.44 572 TYR A O 1
ATOM 4509 N N . LYS A 1 573 ? -4.996 18.242 20.190 1.00 95.56 573 LYS A N 1
ATOM 4510 C CA . LYS A 1 573 ? -6.360 18.650 20.531 1.00 95.56 573 LYS A CA 1
ATOM 4511 C C . LYS A 1 573 ? -7.379 17.606 20.066 1.00 95.56 573 LYS A C 1
ATOM 4513 O O . LYS A 1 573 ? -8.203 17.198 20.880 1.00 95.56 573 LYS A O 1
ATOM 4518 N N . GLY A 1 574 ? -7.291 17.149 18.815 1.00 96.31 574 GLY A N 1
ATOM 4519 C CA . GLY A 1 574 ? -8.143 16.091 18.261 1.00 96.31 574 GLY A CA 1
ATOM 4520 C C . GLY A 1 574 ? -8.025 14.784 19.034 1.00 96.31 574 GLY A C 1
ATOM 4521 O O . GLY A 1 574 ? -9.034 14.238 19.483 1.00 96.31 574 GLY A O 1
ATOM 4522 N N . LYS A 1 575 ? -6.792 14.341 19.301 1.00 95.94 575 LYS A N 1
ATOM 4523 C CA . LYS A 1 575 ? -6.509 13.122 20.066 1.00 95.94 575 LYS A CA 1
ATOM 4524 C C . LYS A 1 575 ? -7.101 13.171 21.473 1.00 95.94 575 LYS A C 1
ATOM 4526 O O . LYS A 1 575 ? -7.910 12.324 21.843 1.00 95.94 575 LYS A O 1
ATOM 4531 N N . ASN A 1 576 ? -6.738 14.184 22.258 1.00 96.25 576 ASN A N 1
ATOM 4532 C CA . ASN A 1 576 ? -7.152 14.276 23.659 1.00 96.25 576 ASN A CA 1
ATOM 4533 C C . ASN A 1 576 ? -8.666 14.462 23.803 1.00 96.25 576 ASN A C 1
ATOM 4535 O O . ASN A 1 576 ? -9.283 13.839 24.667 1.00 96.25 576 ASN A O 1
ATOM 4539 N N . TYR A 1 577 ? -9.269 15.297 22.951 1.00 96.81 577 TYR A N 1
ATOM 4540 C CA . TYR A 1 577 ? -10.717 15.495 22.937 1.00 96.81 577 TYR A CA 1
ATOM 4541 C C . TYR A 1 577 ? -11.452 14.176 22.664 1.00 96.81 577 TYR A C 1
ATOM 4543 O O . TYR A 1 577 ? -12.373 13.814 23.399 1.00 96.81 577 TYR A O 1
ATOM 4551 N N . THR A 1 578 ? -10.996 13.429 21.659 1.00 97.75 578 THR A N 1
ATOM 4552 C CA . THR A 1 578 ? -11.621 12.171 21.238 1.00 97.75 578 THR A CA 1
ATOM 4553 C C . THR A 1 578 ? -11.473 11.079 22.298 1.00 97.75 578 THR A C 1
ATOM 4555 O O . THR A 1 578 ? -12.455 10.412 22.604 1.00 97.75 578 THR A O 1
ATOM 4558 N N . LEU A 1 579 ? -10.313 10.948 22.956 1.00 97.25 579 LEU A N 1
ATOM 4559 C CA . LEU A 1 579 ? -10.125 9.990 24.061 1.00 97.25 579 LEU A CA 1
ATOM 4560 C C . LEU A 1 579 ? -11.093 10.241 25.230 1.00 97.25 579 LEU A C 1
ATOM 4562 O O . LEU A 1 579 ? -11.715 9.307 25.739 1.00 97.25 579 LEU A O 1
ATOM 4566 N N . ILE A 1 580 ? -11.267 11.507 25.632 1.00 96.75 580 ILE A N 1
ATOM 4567 C CA . ILE A 1 580 ? -12.224 11.886 26.687 1.00 96.75 580 ILE A CA 1
ATOM 4568 C C . ILE A 1 580 ? -13.648 11.485 26.282 1.00 96.75 580 ILE A C 1
ATOM 4570 O O . ILE A 1 580 ? -14.408 10.966 27.103 1.00 96.75 580 ILE A O 1
ATOM 4574 N N . LYS A 1 581 ? -14.007 11.712 25.015 1.00 97.75 581 LYS A N 1
ATOM 4575 C CA . LYS A 1 581 ? -15.327 11.383 24.474 1.00 97.75 581 LYS A CA 1
ATOM 4576 C C . LYS A 1 581 ? -15.568 9.882 24.369 1.00 97.75 581 LYS A C 1
ATOM 4578 O O . LYS A 1 581 ? -16.628 9.439 24.796 1.00 97.75 581 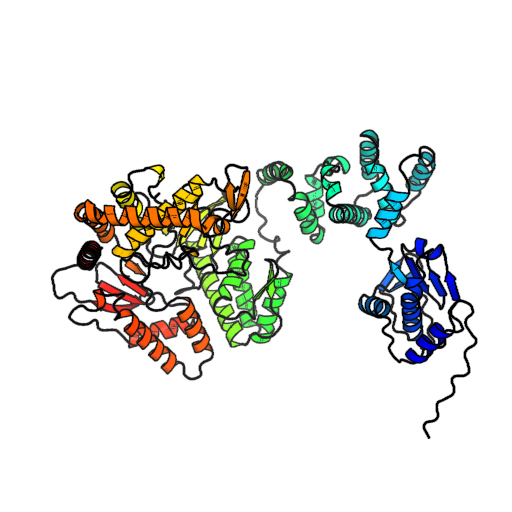LYS A O 1
ATOM 4583 N N . ILE A 1 582 ? -14.584 9.099 23.927 1.00 98.06 582 ILE A N 1
ATOM 4584 C CA . ILE A 1 582 ? -14.665 7.629 23.894 1.00 98.06 582 ILE A CA 1
ATOM 4585 C C . ILE A 1 582 ? -14.959 7.083 25.295 1.00 98.06 582 ILE A C 1
ATOM 4587 O O . ILE A 1 582 ? -15.827 6.227 25.460 1.00 98.06 582 ILE A O 1
ATOM 4591 N N . LYS A 1 583 ? -14.282 7.606 26.325 1.00 97.25 583 LYS A N 1
ATOM 4592 C CA . LYS A 1 583 ? -14.511 7.193 27.716 1.00 97.25 583 LYS A CA 1
ATOM 4593 C C . LYS A 1 583 ? -15.908 7.564 28.217 1.00 97.25 583 LYS A C 1
ATOM 4595 O O . LYS A 1 583 ? -16.542 6.762 28.900 1.00 97.25 583 LYS A O 1
ATOM 4600 N N . ALA A 1 584 ? -16.388 8.762 27.884 1.00 97.31 584 ALA A N 1
ATOM 4601 C CA . ALA A 1 584 ? -17.717 9.229 28.277 1.00 97.31 584 ALA A CA 1
ATOM 4602 C C . ALA A 1 584 ? -18.848 8.449 27.581 1.00 97.31 584 ALA A C 1
ATOM 4604 O O . ALA A 1 584 ? -19.827 8.086 28.227 1.00 97.31 584 ALA A O 1
ATOM 4605 N N . GLU A 1 585 ? -18.682 8.139 26.294 1.00 98.00 585 GLU A N 1
ATOM 4606 C CA . GLU A 1 585 ? -19.688 7.497 25.437 1.00 98.00 585 GLU A CA 1
ATOM 4607 C C . GLU A 1 585 ? -19.432 5.992 25.234 1.00 98.00 585 GLU A C 1
ATOM 4609 O O . GLU A 1 585 ? -19.922 5.391 24.276 1.00 98.00 585 GLU A O 1
ATOM 4614 N N . LYS A 1 586 ? -18.673 5.357 26.141 1.00 98.25 586 LYS A N 1
ATOM 4615 C CA . LYS A 1 586 ? -18.163 3.977 26.012 1.00 98.25 586 LYS A CA 1
ATOM 4616 C C . LYS A 1 586 ? -19.211 2.973 25.528 1.00 98.25 586 LYS A C 1
ATOM 4618 O O . LYS A 1 586 ? -18.928 2.162 24.651 1.00 98.25 586 LYS A O 1
ATOM 4623 N N . ALA A 1 587 ? -20.409 2.995 26.115 1.00 98.31 587 ALA A N 1
ATOM 4624 C CA . ALA A 1 587 ? -21.459 2.031 25.787 1.00 98.31 587 ALA A CA 1
ATOM 4625 C C . ALA A 1 587 ? -21.940 2.177 24.336 1.00 98.31 587 ALA A C 1
ATOM 4627 O O . ALA A 1 587 ? -22.017 1.182 23.618 1.00 98.31 587 ALA A O 1
ATOM 4628 N N . THR A 1 588 ? -22.219 3.406 23.900 1.00 98.62 588 THR A N 1
ATOM 4629 C CA . THR A 1 588 ? -22.660 3.710 22.533 1.00 98.62 588 THR A CA 1
ATOM 4630 C C . THR A 1 588 ? -21.537 3.453 21.531 1.00 98.62 588 THR A C 1
ATOM 4632 O O . THR A 1 588 ? -21.767 2.825 20.503 1.00 98.62 588 THR A O 1
ATOM 4635 N N . PHE A 1 589 ? -20.299 3.834 21.860 1.00 98.56 589 PHE A N 1
ATOM 4636 C CA . PHE A 1 589 ? -19.128 3.577 21.020 1.00 98.56 589 PHE A CA 1
ATOM 4637 C C . PHE A 1 589 ? -18.914 2.076 20.764 1.00 98.56 589 PHE A C 1
ATOM 4639 O O . PHE A 1 589 ? -18.734 1.661 19.622 1.00 98.56 589 PHE A O 1
ATOM 4646 N N . LEU A 1 590 ? -19.011 1.236 21.804 1.00 98.56 590 LEU A N 1
ATOM 4647 C CA . LEU A 1 590 ? -18.920 -0.222 21.659 1.00 98.56 590 LEU A CA 1
ATOM 4648 C C . LEU A 1 590 ? -20.092 -0.816 20.863 1.00 98.56 590 LEU A C 1
ATOM 4650 O O . LEU A 1 590 ? -19.906 -1.819 20.178 1.00 98.56 590 LEU A O 1
ATOM 4654 N N . GLN A 1 591 ? -21.287 -0.222 20.937 1.00 98.44 591 GLN A N 1
ATOM 4655 C CA . GLN A 1 591 ? -22.429 -0.640 20.116 1.00 98.44 591 GLN A CA 1
ATOM 4656 C C . GLN A 1 591 ? -22.202 -0.336 18.633 1.00 98.44 591 GLN A C 1
ATOM 4658 O O . GLN A 1 591 ? -22.439 -1.216 17.807 1.00 98.44 591 GLN A O 1
ATOM 4663 N N . ILE A 1 592 ? -21.704 0.862 18.308 1.00 98.56 592 ILE A N 1
ATOM 4664 C CA . ILE A 1 592 ? -21.333 1.237 16.936 1.00 98.56 592 ILE A CA 1
ATOM 4665 C C . ILE A 1 592 ? -20.235 0.294 16.434 1.00 98.56 592 ILE A C 1
ATOM 4667 O O . ILE A 1 592 ? -20.401 -0.340 15.399 1.00 98.56 592 ILE A O 1
ATOM 4671 N N . LEU A 1 593 ? -19.165 0.089 17.209 1.00 98.44 593 LEU A N 1
ATOM 4672 C CA . LEU A 1 593 ? -18.104 -0.846 16.831 1.00 98.44 593 LEU A CA 1
ATOM 4673 C C . LEU A 1 593 ? -18.658 -2.257 16.586 1.00 98.44 593 LEU A C 1
ATOM 4675 O O . LEU A 1 593 ? -18.402 -2.855 15.546 1.00 98.44 593 LEU A O 1
ATOM 4679 N N . SER A 1 594 ? -19.476 -2.780 17.504 1.00 97.50 594 SER A N 1
ATOM 4680 C CA . SER A 1 594 ? -20.085 -4.104 17.352 1.00 97.50 594 SER A CA 1
ATOM 4681 C C . SER A 1 594 ? -20.929 -4.229 16.085 1.00 97.50 594 SER A C 1
ATOM 4683 O O . SER A 1 594 ? -20.960 -5.314 15.510 1.00 97.50 594 SER A O 1
ATOM 4685 N N . LYS A 1 595 ? -21.641 -3.171 15.681 1.00 97.69 595 LYS A N 1
ATOM 4686 C CA . LYS A 1 595 ? -22.472 -3.153 14.471 1.00 97.69 595 LYS A CA 1
ATOM 4687 C C . LYS A 1 595 ? -21.635 -3.353 13.205 1.00 97.69 595 LYS A C 1
ATOM 4689 O O . LYS A 1 595 ? -22.091 -4.060 12.315 1.00 97.69 595 LYS A O 1
ATOM 4694 N N . HIS A 1 596 ? -20.436 -2.781 13.149 1.00 97.62 596 HIS A N 1
ATOM 4695 C CA . HIS A 1 596 ? -19.549 -2.897 11.988 1.00 97.62 596 HIS A CA 1
ATOM 4696 C C . HIS A 1 596 ? -18.751 -4.203 11.995 1.00 97.62 596 HIS A C 1
ATOM 4698 O O . HIS A 1 596 ? -18.679 -4.906 10.988 1.00 97.62 596 HIS A O 1
ATOM 4704 N N . LEU A 1 597 ? -18.228 -4.611 13.157 1.00 96.00 597 LEU A N 1
ATOM 4705 C CA . LEU A 1 597 ? -17.408 -5.823 13.267 1.00 96.00 597 LEU A CA 1
ATOM 4706 C C . LEU A 1 597 ? -18.131 -7.106 12.822 1.00 96.00 597 LEU A C 1
ATOM 4708 O O . LEU A 1 597 ? -17.486 -8.037 12.349 1.00 96.00 597 LEU A O 1
ATOM 4712 N N . VAL A 1 598 ? -19.457 -7.187 12.974 1.00 94.62 598 VAL A N 1
ATOM 4713 C CA . VAL A 1 598 ? -20.226 -8.383 12.575 1.00 94.62 598 VAL A CA 1
ATOM 4714 C C . VAL A 1 598 ? -20.346 -8.565 11.060 1.00 94.62 598 VAL A C 1
ATOM 4716 O O . VAL A 1 598 ? -20.669 -9.670 10.623 1.00 94.62 598 VAL A O 1
ATOM 4719 N N . ASN A 1 599 ? -20.083 -7.519 10.275 1.00 94.88 599 ASN A N 1
ATOM 4720 C CA . ASN A 1 599 ? -20.157 -7.558 8.815 1.00 94.88 599 ASN A CA 1
ATOM 4721 C C . ASN A 1 599 ? -18.811 -7.921 8.166 1.00 94.88 599 ASN A C 1
ATOM 4723 O O . ASN A 1 599 ? -18.763 -8.219 6.974 1.00 94.88 599 ASN A O 1
ATOM 4727 N N . ILE A 1 600 ? -17.722 -7.936 8.940 1.00 94.00 600 ILE A N 1
ATOM 4728 C CA . ILE A 1 600 ? -16.387 -8.248 8.433 1.00 94.00 600 ILE A CA 1
ATOM 4729 C C . ILE A 1 600 ? -16.247 -9.763 8.246 1.00 94.00 600 ILE A C 1
ATOM 4731 O O . ILE A 1 600 ? -16.403 -10.549 9.183 1.00 94.00 600 ILE A O 1
ATOM 4735 N N . LEU A 1 601 ? -15.929 -10.181 7.019 1.00 91.62 601 LEU A N 1
ATOM 4736 C CA . LEU A 1 601 ? -15.715 -11.590 6.672 1.00 91.62 601 LEU A CA 1
ATOM 4737 C C . LEU A 1 601 ? -14.265 -12.023 6.895 1.00 91.62 601 LEU A C 1
ATOM 4739 O O . LEU A 1 601 ? -14.002 -13.097 7.450 1.00 91.62 601 LEU A O 1
ATOM 4743 N N . SER A 1 602 ? -13.333 -11.180 6.461 1.00 92.75 602 SER A N 1
ATOM 4744 C CA . SER A 1 602 ? -11.896 -11.410 6.524 1.00 92.75 602 SER A CA 1
ATOM 4745 C C . SER A 1 602 ? -11.142 -10.098 6.697 1.00 92.75 602 SER A C 1
ATOM 4747 O O . SER A 1 602 ? -11.559 -9.080 6.149 1.00 92.75 602 SER A O 1
ATOM 4749 N N . SER A 1 603 ? -10.009 -10.151 7.391 1.00 93.94 603 SER A N 1
ATOM 4750 C CA . SER A 1 603 ? -9.042 -9.048 7.452 1.00 93.94 603 SER A CA 1
ATOM 4751 C C . SER A 1 603 ? -7.642 -9.584 7.180 1.00 93.94 603 SER A C 1
ATOM 4753 O O . SER A 1 603 ? -7.329 -10.719 7.555 1.00 93.94 603 SER A O 1
ATOM 4755 N N . ARG A 1 604 ? -6.789 -8.770 6.559 1.00 93.62 604 ARG A N 1
ATOM 4756 C CA . ARG A 1 604 ? -5.367 -9.076 6.413 1.00 93.62 604 ARG A CA 1
ATOM 4757 C C . ARG A 1 604 ? -4.689 -8.991 7.779 1.00 93.62 604 ARG A C 1
ATOM 4759 O O . ARG A 1 604 ? -5.067 -8.192 8.632 1.00 93.62 604 ARG A O 1
ATOM 4766 N N . ILE A 1 605 ? -3.688 -9.832 7.996 1.00 93.06 605 ILE A N 1
ATOM 4767 C CA . ILE A 1 605 ? -2.788 -9.744 9.146 1.00 93.06 605 ILE A CA 1
ATOM 4768 C C . ILE A 1 605 ? -1.347 -9.729 8.643 1.00 93.06 605 ILE A C 1
ATOM 4770 O O . ILE A 1 605 ? -1.015 -10.377 7.651 1.00 93.06 605 ILE A O 1
ATOM 4774 N N . VAL A 1 606 ? -0.484 -8.981 9.323 1.00 90.88 606 VAL A N 1
ATOM 4775 C CA . VAL A 1 606 ? 0.887 -8.712 8.871 1.00 90.88 606 VAL A CA 1
ATOM 4776 C C . VAL A 1 606 ? 1.846 -9.042 10.016 1.00 90.88 606 VAL A C 1
ATOM 4778 O O . VAL A 1 606 ? 2.288 -8.151 10.739 1.00 90.88 606 VAL A O 1
ATOM 4781 N N . PRO A 1 607 ? 2.119 -10.334 10.288 1.00 90.06 607 PRO A N 1
ATOM 4782 C CA . PRO A 1 607 ? 3.086 -10.705 11.322 1.00 90.06 607 PRO A CA 1
ATOM 4783 C C . PRO A 1 607 ? 4.516 -10.320 10.928 1.00 90.06 607 PRO A C 1
ATOM 4785 O O . PRO A 1 607 ? 5.335 -10.053 11.795 1.00 90.06 607 PRO A O 1
ATOM 4788 N N . ILE A 1 608 ? 4.796 -10.252 9.625 1.00 89.25 608 ILE A N 1
ATOM 4789 C CA . ILE A 1 608 ? 6.057 -9.782 9.051 1.00 89.25 608 ILE A CA 1
ATOM 4790 C C . ILE A 1 608 ? 5.712 -8.728 7.998 1.00 89.25 608 ILE A C 1
ATOM 4792 O O . ILE A 1 608 ? 4.823 -8.956 7.176 1.00 89.25 608 ILE A O 1
ATOM 4796 N N . GLY A 1 609 ? 6.401 -7.585 8.027 1.00 86.06 609 GLY A N 1
ATOM 4797 C CA . GLY A 1 609 ? 6.180 -6.497 7.075 1.00 86.06 609 GLY A CA 1
ATOM 4798 C C . GLY A 1 609 ? 6.532 -6.883 5.634 1.00 86.06 609 GLY A C 1
ATOM 4799 O O . GLY A 1 609 ? 7.394 -7.725 5.387 1.00 86.06 609 GLY A O 1
ATOM 4800 N N . THR A 1 610 ? 5.892 -6.229 4.666 1.00 84.31 610 THR A N 1
ATOM 4801 C CA . THR A 1 610 ? 6.091 -6.473 3.226 1.00 84.31 610 THR A CA 1
ATOM 4802 C C . THR A 1 610 ? 7.560 -6.324 2.803 1.00 84.31 610 THR A C 1
ATOM 4804 O O . THR A 1 610 ? 8.078 -7.186 2.099 1.00 84.31 610 THR A O 1
ATOM 4807 N N . GLY A 1 611 ? 8.266 -5.297 3.295 1.00 84.50 611 GLY A N 1
ATOM 4808 C CA . GLY A 1 611 ? 9.695 -5.102 3.007 1.00 84.50 611 GLY A CA 1
ATOM 4809 C C . GLY A 1 611 ? 10.583 -6.241 3.522 1.00 84.50 611 GLY A C 1
ATOM 4810 O O . GLY A 1 611 ? 11.478 -6.695 2.814 1.00 84.50 611 GLY A O 1
ATOM 4811 N N . ASP A 1 612 ? 10.281 -6.778 4.707 1.00 88.81 612 ASP A N 1
ATOM 4812 C CA . ASP A 1 612 ? 11.006 -7.918 5.277 1.00 88.81 612 ASP A CA 1
ATOM 4813 C C . ASP A 1 612 ? 10.759 -9.200 4.471 1.00 88.81 612 ASP A C 1
ATOM 4815 O O . ASP A 1 612 ? 11.687 -9.976 4.239 1.00 88.81 612 ASP A O 1
ATOM 4819 N N . PHE A 1 613 ? 9.524 -9.430 4.007 1.00 91.12 613 PHE A N 1
ATOM 4820 C CA . PHE A 1 613 ? 9.242 -10.520 3.070 1.00 91.12 613 PHE A CA 1
ATOM 4821 C C . PHE A 1 613 ? 10.001 -10.343 1.752 1.00 91.12 613 PHE A C 1
ATOM 4823 O O . PHE A 1 613 ? 10.542 -11.323 1.242 1.00 91.12 613 PHE A O 1
ATOM 4830 N N . GLY A 1 614 ? 10.082 -9.114 1.233 1.00 89.81 614 GLY A N 1
ATOM 4831 C CA . GLY A 1 614 ? 10.885 -8.774 0.059 1.00 89.81 614 GLY A CA 1
ATOM 4832 C C . GLY A 1 614 ? 12.363 -9.129 0.244 1.00 89.81 614 GLY A C 1
ATOM 4833 O O . GLY A 1 614 ? 12.939 -9.822 -0.595 1.00 89.81 614 GLY A O 1
ATOM 4834 N N . GLU A 1 615 ? 12.962 -8.752 1.378 1.00 90.25 615 GLU A N 1
ATOM 4835 C CA . GLU A 1 615 ? 14.352 -9.101 1.704 1.00 90.25 615 GLU A CA 1
ATOM 4836 C C . GLU A 1 615 ? 14.548 -10.621 1.822 1.00 90.25 615 GLU A C 1
ATOM 4838 O O . GLU A 1 615 ? 15.511 -11.175 1.285 1.00 90.25 615 GLU A O 1
ATOM 4843 N N . LEU A 1 616 ? 13.640 -11.321 2.509 1.00 91.75 616 LEU A N 1
ATOM 4844 C CA . LEU A 1 616 ? 13.710 -12.775 2.683 1.00 91.75 616 LEU A CA 1
ATOM 4845 C C . LEU A 1 616 ? 13.587 -13.516 1.348 1.00 91.75 616 LEU A C 1
ATOM 4847 O O . LEU A 1 616 ? 14.369 -14.432 1.092 1.00 91.75 616 LEU A O 1
ATOM 4851 N N . MET A 1 617 ? 12.662 -13.093 0.485 1.00 92.50 617 MET A N 1
ATOM 4852 C CA . MET A 1 617 ? 12.491 -13.608 -0.874 1.00 92.50 617 MET A CA 1
ATOM 4853 C C . MET A 1 617 ? 13.748 -13.373 -1.719 1.00 92.50 617 MET A C 1
ATOM 4855 O O . MET A 1 617 ? 14.220 -14.289 -2.395 1.00 92.50 617 MET A O 1
ATOM 4859 N N . TYR A 1 618 ? 14.329 -12.172 -1.660 1.00 90.25 618 TYR A N 1
ATOM 4860 C CA . TYR A 1 618 ? 15.577 -11.871 -2.355 1.00 90.25 618 TYR A CA 1
ATOM 4861 C C . TYR A 1 618 ? 16.715 -12.770 -1.851 1.00 90.25 618 TYR A C 1
ATOM 4863 O O . TYR A 1 618 ? 17.368 -13.463 -2.629 1.00 90.25 618 TYR A O 1
ATOM 4871 N N . ARG A 1 619 ? 16.905 -12.881 -0.532 1.00 91.50 619 ARG A N 1
ATOM 4872 C CA . ARG A 1 619 ? 17.922 -13.764 0.068 1.00 91.50 619 ARG A CA 1
ATOM 4873 C C . ARG A 1 619 ? 17.706 -15.234 -0.278 1.00 91.50 619 ARG A C 1
ATOM 4875 O O . ARG A 1 619 ? 18.683 -15.953 -0.484 1.00 91.50 619 ARG A O 1
ATOM 4882 N N . TYR A 1 620 ? 16.456 -15.683 -0.355 1.00 94.19 620 TYR A N 1
ATOM 4883 C CA . TYR A 1 620 ? 16.103 -17.032 -0.785 1.00 94.19 620 TYR A CA 1
ATOM 4884 C C . TYR A 1 620 ? 16.602 -17.325 -2.204 1.00 94.19 620 TYR A C 1
ATOM 4886 O O . TYR A 1 620 ? 17.170 -18.394 -2.439 1.00 94.19 620 TYR A O 1
ATOM 4894 N N . ALA A 1 621 ? 16.458 -16.371 -3.129 1.00 91.75 621 ALA A N 1
ATOM 4895 C CA . ALA A 1 621 ? 16.871 -16.533 -4.522 1.00 91.75 621 ALA A CA 1
ATOM 4896 C C . ALA A 1 621 ? 18.385 -16.791 -4.672 1.00 91.75 621 ALA A C 1
ATOM 4898 O O . ALA A 1 621 ? 18.791 -17.559 -5.545 1.00 91.75 621 ALA A O 1
ATOM 4899 N N . PHE A 1 622 ? 19.208 -16.225 -3.782 1.00 90.69 622 PHE A N 1
ATOM 4900 C CA . PHE A 1 622 ? 20.670 -16.383 -3.777 1.00 90.69 622 PHE A CA 1
ATOM 4901 C C . PHE A 1 622 ? 21.191 -17.439 -2.785 1.00 90.69 622 PHE A C 1
ATOM 4903 O O . PHE A 1 622 ? 22.397 -17.693 -2.724 1.00 90.69 622 PHE A O 1
ATOM 4910 N N . SER A 1 623 ? 20.318 -18.054 -1.982 1.00 92.00 623 SER A N 1
ATOM 4911 C CA . SER A 1 623 ? 20.734 -18.985 -0.933 1.00 92.00 623 SER A CA 1
ATOM 4912 C C . SER A 1 623 ? 21.009 -20.387 -1.479 1.00 92.00 623 SER A C 1
ATOM 4914 O O . SER A 1 623 ? 20.186 -20.982 -2.172 1.00 92.00 623 SER A O 1
ATOM 4916 N N . ASN A 1 624 ? 22.131 -20.977 -1.057 1.00 91.06 624 ASN A N 1
ATOM 4917 C CA . ASN A 1 624 ? 22.397 -22.411 -1.229 1.00 91.06 624 ASN A CA 1
ATOM 4918 C C . ASN A 1 624 ? 21.668 -23.280 -0.188 1.00 91.06 624 ASN A C 1
ATOM 4920 O O . ASN A 1 624 ? 21.647 -24.501 -0.315 1.00 91.06 624 ASN A O 1
ATOM 4924 N N . ASN A 1 625 ? 21.096 -22.666 0.851 1.00 93.50 625 ASN A N 1
ATOM 4925 C CA . ASN A 1 625 ? 20.362 -23.335 1.918 1.00 93.50 625 ASN A CA 1
ATOM 4926 C C . ASN A 1 625 ? 18.957 -22.730 2.036 1.00 93.50 625 ASN A C 1
ATOM 4928 O O . ASN A 1 625 ? 18.660 -21.925 2.920 1.00 93.50 625 ASN A O 1
ATOM 4932 N N . LYS A 1 626 ? 18.127 -23.054 1.044 1.00 95.19 626 LYS A N 1
ATOM 4933 C CA . LYS A 1 626 ? 16.746 -22.575 0.921 1.00 95.19 626 LYS A CA 1
ATOM 4934 C C . LYS A 1 626 ? 15.849 -23.102 2.041 1.00 95.19 626 LYS A C 1
ATOM 4936 O O . LYS A 1 626 ? 15.039 -22.348 2.566 1.00 95.19 626 LYS A O 1
ATOM 4941 N N . GLU A 1 627 ? 16.043 -24.359 2.431 1.00 96.62 627 GLU A N 1
ATOM 4942 C CA . GLU A 1 627 ? 15.219 -25.042 3.432 1.00 96.62 627 GLU A CA 1
ATOM 4943 C C . GLU A 1 627 ? 15.298 -24.366 4.804 1.00 96.62 627 GLU A C 1
ATOM 4945 O O . GLU A 1 627 ? 14.272 -23.995 5.369 1.00 96.62 627 GLU A O 1
ATOM 4950 N N . ASP A 1 628 ? 16.511 -24.100 5.299 1.00 95.88 628 ASP A N 1
ATOM 4951 C CA . ASP A 1 628 ? 16.677 -23.417 6.585 1.00 95.88 628 ASP A CA 1
ATOM 4952 C C . ASP A 1 628 ? 16.076 -22.003 6.555 1.00 95.88 628 ASP A C 1
ATOM 4954 O O . ASP A 1 628 ? 15.523 -21.541 7.550 1.00 95.88 628 ASP A O 1
ATOM 4958 N N . LEU A 1 629 ? 16.151 -21.296 5.421 1.00 95.94 629 LEU A N 1
ATOM 4959 C CA . LEU A 1 629 ? 15.579 -19.952 5.294 1.00 95.94 629 LEU A CA 1
ATOM 4960 C C . LEU A 1 629 ? 14.047 -19.981 5.339 1.00 95.94 629 LEU A C 1
ATOM 4962 O O . LEU A 1 629 ? 13.447 -19.146 6.018 1.00 95.94 629 LEU A O 1
ATOM 4966 N N . LEU A 1 630 ? 13.418 -20.954 4.676 1.00 97.38 630 LEU A N 1
ATOM 4967 C CA . LEU A 1 630 ? 11.971 -21.166 4.756 1.00 97.38 630 LEU A CA 1
ATOM 4968 C C . LEU A 1 630 ? 11.551 -21.511 6.187 1.00 97.38 630 LEU A C 1
ATOM 4970 O O . LEU A 1 630 ? 10.671 -20.854 6.736 1.00 97.38 630 LEU A O 1
ATOM 4974 N N . MET A 1 631 ? 12.226 -22.464 6.832 1.00 97.81 631 MET A N 1
ATOM 4975 C CA . MET A 1 631 ? 11.894 -22.875 8.200 1.00 97.81 631 MET A CA 1
ATOM 4976 C C . MET A 1 631 ? 12.075 -21.745 9.220 1.00 97.81 631 MET A C 1
ATOM 4978 O O . MET A 1 631 ? 11.191 -21.533 10.049 1.00 97.81 631 MET A O 1
ATOM 4982 N N . ASN A 1 632 ? 13.149 -20.956 9.114 1.00 96.56 632 ASN A N 1
ATOM 4983 C CA . ASN A 1 632 ? 13.351 -19.769 9.953 1.00 96.56 632 ASN A CA 1
ATOM 4984 C C . ASN A 1 632 ? 12.261 -18.710 9.722 1.00 96.56 632 ASN A C 1
ATOM 4986 O O . ASN A 1 632 ? 11.836 -18.029 10.654 1.00 96.56 632 ASN A O 1
ATOM 4990 N N . THR A 1 633 ? 11.789 -18.571 8.481 1.00 96.62 633 THR A N 1
ATOM 4991 C CA . THR A 1 633 ? 10.698 -17.651 8.139 1.00 96.62 633 THR A CA 1
ATOM 4992 C C . THR A 1 633 ? 9.384 -18.125 8.763 1.00 96.62 633 THR A C 1
ATOM 4994 O O . THR A 1 633 ? 8.666 -17.322 9.350 1.00 96.62 633 THR A O 1
ATOM 4997 N N . ILE A 1 634 ? 9.087 -19.428 8.725 1.00 97.94 634 ILE A N 1
ATOM 4998 C CA . ILE A 1 634 ? 7.910 -20.005 9.393 1.00 97.94 634 ILE A CA 1
ATOM 4999 C C . ILE A 1 634 ? 7.991 -19.819 10.913 1.00 97.94 634 ILE A C 1
ATOM 5001 O O . ILE A 1 634 ? 7.002 -19.432 11.542 1.00 97.94 634 ILE A O 1
ATOM 5005 N N . GLU A 1 635 ? 9.158 -20.054 11.515 1.00 97.06 635 GLU A N 1
ATOM 5006 C CA . GLU A 1 635 ? 9.376 -19.810 12.944 1.00 97.06 635 GLU A CA 1
ATOM 5007 C C . GLU A 1 635 ? 9.117 -18.342 13.300 1.00 97.06 635 GLU A C 1
ATOM 5009 O O . GLU A 1 635 ? 8.411 -18.062 14.271 1.00 97.06 635 GLU A O 1
ATOM 5014 N N . ARG A 1 636 ? 9.597 -17.404 12.476 1.00 96.19 636 ARG A N 1
ATOM 5015 C CA . ARG A 1 636 ? 9.335 -15.974 12.657 1.00 96.19 636 ARG A CA 1
ATOM 5016 C C . ARG A 1 636 ? 7.843 -15.649 12.557 1.00 96.19 636 ARG A C 1
ATOM 5018 O O . ARG A 1 636 ? 7.305 -15.059 13.485 1.00 96.19 636 ARG A O 1
ATOM 5025 N N . ILE A 1 637 ? 7.157 -16.104 11.503 1.00 95.81 637 ILE A N 1
ATOM 5026 C CA . ILE A 1 637 ? 5.709 -15.880 11.318 1.00 95.81 637 ILE A CA 1
ATOM 5027 C C . ILE A 1 637 ? 4.923 -16.400 12.522 1.00 95.81 637 ILE A C 1
ATOM 5029 O O . ILE A 1 637 ? 4.073 -15.699 13.064 1.00 95.81 637 ILE A O 1
ATOM 5033 N N . THR A 1 638 ? 5.189 -17.636 12.947 1.00 95.12 638 THR A N 1
ATOM 5034 C CA . THR A 1 638 ? 4.459 -18.252 14.063 1.00 95.12 638 THR A CA 1
ATOM 5035 C C . THR A 1 638 ? 4.776 -17.587 15.400 1.00 95.12 638 THR A C 1
ATOM 5037 O O . THR A 1 638 ? 3.877 -17.443 16.224 1.00 95.12 638 THR A O 1
ATOM 5040 N N . THR A 1 639 ? 6.012 -17.132 15.613 1.00 93.81 639 THR A N 1
ATOM 5041 C CA . THR A 1 639 ? 6.401 -16.376 16.813 1.00 93.81 639 THR A CA 1
ATOM 5042 C C . THR A 1 639 ? 5.715 -15.014 16.857 1.00 93.81 639 THR A C 1
ATOM 5044 O O . THR A 1 639 ? 5.117 -14.671 17.877 1.00 93.81 639 THR A O 1
ATOM 5047 N N . ASP A 1 640 ? 5.735 -14.276 15.746 1.00 92.62 640 ASP A N 1
ATOM 5048 C CA . ASP A 1 640 ? 5.133 -12.947 15.649 1.00 92.62 640 ASP A CA 1
ATOM 5049 C C . ASP A 1 640 ? 3.604 -13.024 15.742 1.00 92.62 640 ASP A C 1
ATOM 5051 O O . ASP A 1 640 ? 2.994 -12.194 16.403 1.00 92.62 640 ASP A O 1
ATOM 5055 N N . LEU A 1 641 ? 2.961 -14.071 15.213 1.00 92.50 641 LEU A N 1
ATOM 5056 C CA . LEU A 1 641 ? 1.531 -14.314 15.445 1.00 92.50 641 LEU A CA 1
ATOM 5057 C C . LEU A 1 641 ? 1.197 -14.650 16.907 1.00 92.50 641 LEU A C 1
ATOM 5059 O O . LEU A 1 641 ? 0.057 -14.488 17.323 1.00 92.50 641 LEU A O 1
ATOM 5063 N N . MET A 1 642 ? 2.147 -15.147 17.696 1.00 90.81 642 MET A N 1
ATOM 5064 C CA . MET A 1 642 ? 1.919 -15.520 19.098 1.00 90.81 642 MET A CA 1
ATOM 5065 C C . MET A 1 642 ? 2.264 -14.402 20.091 1.00 90.81 642 MET A C 1
ATOM 5067 O O . MET A 1 642 ? 2.176 -14.626 21.302 1.00 90.81 642 MET A O 1
ATOM 5071 N N . ASN A 1 643 ? 2.665 -13.225 19.608 1.00 89.75 643 ASN A N 1
ATOM 5072 C CA . ASN A 1 643 ? 2.968 -12.073 20.449 1.00 89.75 643 ASN A CA 1
ATOM 5073 C C . ASN A 1 643 ? 1.687 -11.365 20.956 1.00 89.75 643 ASN A C 1
ATOM 5075 O O . ASN A 1 643 ? 0.557 -11.723 20.614 1.00 89.75 643 ASN A O 1
ATOM 5079 N N . ASP A 1 644 ? 1.867 -10.324 21.773 1.00 85.31 644 ASP A N 1
ATOM 5080 C CA . ASP A 1 644 ? 0.751 -9.581 22.375 1.00 85.31 644 ASP A CA 1
ATOM 5081 C C . ASP A 1 644 ? -0.057 -8.744 21.366 1.00 85.31 644 ASP A C 1
ATOM 5083 O O . ASP A 1 644 ? -1.207 -8.392 21.645 1.00 85.31 644 ASP A O 1
ATOM 5087 N N . SER A 1 645 ? 0.507 -8.451 20.190 1.00 86.06 645 SER A N 1
ATOM 5088 C CA . SER A 1 645 ? -0.170 -7.735 19.104 1.00 86.06 645 SER A CA 1
ATOM 5089 C C . SER A 1 645 ? -1.399 -8.482 18.615 1.00 86.06 645 SER A C 1
ATOM 5091 O O . SER A 1 645 ? -2.448 -7.877 18.395 1.00 86.06 645 SER A O 1
ATOM 5093 N N . TYR A 1 646 ? -1.286 -9.806 18.519 1.00 89.31 646 TYR A N 1
ATOM 5094 C CA . TYR A 1 646 ? -2.354 -10.712 18.122 1.00 89.31 646 TYR A CA 1
ATOM 5095 C C . TYR A 1 646 ? -2.928 -11.426 19.347 1.00 89.31 646 TYR A C 1
ATOM 5097 O O . TYR A 1 646 ? -3.024 -12.648 19.391 1.00 89.31 646 TYR A O 1
ATOM 5105 N N . ALA A 1 647 ? -3.340 -10.667 20.367 1.00 86.19 647 ALA A N 1
ATOM 5106 C CA . ALA A 1 647 ? -3.757 -11.201 21.669 1.00 86.19 647 ALA A CA 1
ATOM 5107 C C . ALA A 1 647 ? -4.825 -12.321 21.610 1.00 86.19 647 ALA A C 1
ATOM 5109 O O . ALA A 1 647 ? -4.906 -13.146 22.522 1.00 86.19 647 ALA A O 1
ATOM 5110 N N . TYR A 1 648 ? -5.636 -12.385 20.547 1.00 87.25 648 TYR A N 1
ATOM 5111 C CA . TYR A 1 648 ? -6.612 -13.462 20.333 1.00 87.25 648 TYR A CA 1
ATOM 5112 C C . TYR A 1 648 ? -5.962 -14.843 20.113 1.00 87.25 648 TYR A C 1
ATOM 5114 O O . TYR A 1 648 ? -6.616 -15.868 20.317 1.00 87.25 648 TYR A O 1
ATOM 5122 N N . MET A 1 649 ? -4.677 -14.882 19.750 1.00 88.25 649 MET A N 1
ATOM 5123 C CA . MET A 1 649 ? -3.871 -16.091 19.548 1.00 88.25 649 MET A CA 1
ATOM 5124 C C . MET A 1 649 ? -3.458 -16.758 20.866 1.00 88.25 649 MET A C 1
ATOM 5126 O O . MET A 1 649 ? -3.204 -17.962 20.900 1.00 88.25 649 MET A O 1
ATOM 5130 N N . ALA A 1 650 ? -3.470 -16.023 21.984 1.00 80.50 650 ALA A N 1
ATOM 5131 C CA . ALA A 1 650 ? -3.154 -16.553 23.314 1.00 80.50 650 ALA A CA 1
ATOM 5132 C C . ALA A 1 650 ? -4.272 -17.437 23.918 1.00 80.50 650 ALA A C 1
ATOM 5134 O O . ALA A 1 650 ? -4.150 -17.922 25.047 1.00 80.50 650 ALA A O 1
ATOM 5135 N N . GLY A 1 651 ? -5.372 -17.648 23.184 1.00 70.38 651 GLY A N 1
ATOM 5136 C CA . GLY A 1 651 ? -6.509 -18.462 23.607 1.00 70.38 651 GLY A CA 1
ATOM 5137 C C . GLY A 1 651 ? -6.166 -19.928 23.913 1.00 70.38 651 GLY A C 1
ATOM 5138 O O . GLY A 1 651 ? -5.128 -20.469 23.528 1.00 70.38 651 GLY A O 1
ATOM 5139 N N . HIS A 1 652 ? -7.075 -20.601 24.626 1.00 68.31 652 HIS A N 1
ATOM 5140 C CA . HIS A 1 652 ? -6.982 -22.035 24.911 1.00 68.31 652 HIS A CA 1
ATOM 5141 C C . HIS A 1 652 ? -8.111 -22.824 24.219 1.00 68.31 652 HIS A C 1
ATOM 5143 O O . HIS A 1 652 ? -9.265 -22.419 24.370 1.00 68.31 652 HIS A O 1
ATOM 5149 N N . PRO A 1 653 ? -7.826 -24.000 23.603 1.00 77.50 653 PRO A N 1
ATOM 5150 C CA . PRO A 1 653 ? -6.491 -24.580 23.397 1.00 77.50 653 PRO A CA 1
ATOM 5151 C C . PRO A 1 653 ? -5.603 -23.693 22.515 1.00 77.50 653 PRO A C 1
ATOM 5153 O O . PRO A 1 653 ? -6.113 -22.876 21.757 1.00 77.50 653 PRO A O 1
ATOM 5156 N N . LYS A 1 654 ? -4.280 -23.850 22.659 1.00 80.25 654 LYS A N 1
ATOM 5157 C CA . LYS A 1 654 ? -3.323 -23.098 21.844 1.00 80.25 654 LYS A CA 1
ATOM 5158 C C . LYS A 1 654 ? -3.556 -23.391 20.353 1.00 80.25 654 LYS A C 1
ATOM 5160 O O . LYS A 1 654 ? -3.901 -24.536 20.040 1.00 80.25 654 LYS A O 1
ATOM 5165 N N . PRO A 1 655 ? -3.345 -22.404 19.466 1.00 86.12 655 PRO A N 1
ATOM 5166 C CA . PRO A 1 655 ? -3.406 -22.618 18.026 1.00 86.12 655 PRO A CA 1
ATOM 5167 C C . PRO A 1 655 ? -2.433 -23.715 17.588 1.00 86.12 655 PRO A C 1
ATOM 5169 O O . PRO A 1 655 ? -1.343 -23.863 18.148 1.00 86.12 655 PRO A O 1
ATOM 5172 N N . VAL A 1 656 ? -2.848 -24.489 16.586 1.00 90.56 656 VAL A N 1
ATOM 5173 C CA . VAL A 1 656 ? -2.018 -25.512 15.945 1.00 90.56 656 VAL A CA 1
ATOM 5174 C C . VAL A 1 656 ? -1.731 -25.052 14.524 1.00 90.56 656 VAL A C 1
ATOM 5176 O O . VAL A 1 656 ? -2.646 -24.964 13.706 1.00 90.56 656 VAL A O 1
ATOM 5179 N N . PHE A 1 657 ? -0.461 -24.757 14.252 1.00 95.19 657 PHE A N 1
ATOM 5180 C CA . PHE A 1 657 ? 0.005 -24.346 12.933 1.00 95.19 657 PHE A CA 1
ATOM 5181 C C . PHE A 1 657 ? 0.292 -25.555 12.039 1.00 95.19 657 PHE A C 1
ATOM 5183 O O . PHE A 1 657 ? 0.852 -26.561 12.482 1.00 95.19 657 PHE A O 1
ATOM 5190 N N . GLN A 1 658 ? -0.071 -25.439 10.765 1.00 97.31 658 GLN A N 1
ATOM 5191 C CA . GLN A 1 658 ? 0.196 -26.425 9.723 1.00 97.31 658 GLN A CA 1
ATOM 5192 C C . GLN A 1 658 ? 1.528 -26.096 9.036 1.00 97.31 658 GLN A C 1
ATOM 5194 O O . GLN A 1 658 ? 1.552 -25.505 7.958 1.00 97.31 658 GLN A O 1
ATOM 5199 N N . PHE A 1 659 ? 2.642 -26.464 9.677 1.00 97.38 659 PH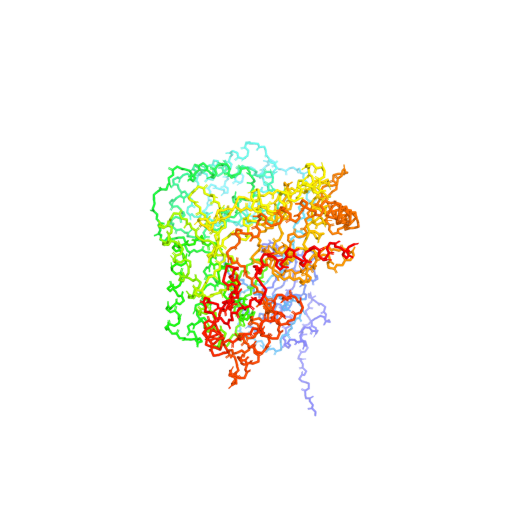E A N 1
ATOM 5200 C CA . PHE A 1 659 ? 3.998 -26.141 9.206 1.00 97.38 659 PHE A CA 1
ATOM 5201 C C . PHE A 1 659 ? 4.268 -26.602 7.765 1.00 97.38 659 PHE A C 1
ATOM 5203 O O . PHE A 1 659 ? 4.802 -25.824 6.982 1.00 97.38 659 PHE A O 1
ATOM 5210 N N . ASP A 1 660 ? 3.825 -27.806 7.384 1.00 97.69 660 ASP A N 1
ATOM 5211 C CA . ASP A 1 660 ? 3.997 -28.323 6.017 1.00 97.69 660 ASP A CA 1
ATOM 5212 C C . ASP A 1 660 ? 3.245 -27.474 4.977 1.00 97.69 660 ASP A C 1
ATOM 5214 O O . ASP A 1 660 ? 3.723 -27.261 3.865 1.00 97.69 660 ASP A O 1
ATOM 5218 N N . VAL A 1 661 ? 2.063 -26.956 5.327 1.00 98.12 661 VAL A N 1
ATOM 5219 C CA . VAL A 1 661 ? 1.282 -26.079 4.440 1.00 98.12 661 VAL A CA 1
ATOM 5220 C C . VAL A 1 661 ? 1.972 -24.727 4.299 1.00 98.12 661 VAL A C 1
ATOM 5222 O O . VAL A 1 661 ? 2.141 -24.246 3.183 1.00 98.12 661 VAL A O 1
ATOM 5225 N N . MET A 1 662 ? 2.420 -24.142 5.414 1.00 98.38 662 MET A N 1
ATOM 5226 C CA . MET A 1 662 ? 3.167 -22.879 5.409 1.00 98.38 662 MET A CA 1
ATOM 5227 C C . MET A 1 662 ? 4.447 -22.983 4.576 1.00 98.38 662 MET A C 1
ATOM 5229 O O . MET A 1 662 ? 4.755 -22.069 3.818 1.00 98.38 662 MET A O 1
ATOM 5233 N N . HIS A 1 663 ? 5.170 -24.100 4.692 1.00 98.31 663 HIS A N 1
ATOM 5234 C CA . HIS A 1 663 ? 6.369 -24.368 3.901 1.00 98.31 663 HIS A CA 1
ATOM 5235 C C . HIS A 1 663 ? 6.071 -24.381 2.405 1.00 98.31 663 HIS A C 1
ATOM 5237 O O . HIS A 1 663 ? 6.690 -23.613 1.673 1.00 98.31 663 HIS A O 1
ATOM 5243 N N . ASN A 1 664 ? 5.082 -25.166 1.968 1.00 97.94 664 ASN A N 1
ATOM 5244 C CA . ASN A 1 664 ? 4.715 -25.244 0.553 1.00 97.94 664 ASN A CA 1
ATOM 5245 C C . ASN A 1 664 ? 4.290 -23.878 -0.005 1.00 97.94 664 ASN A C 1
ATOM 5247 O O . ASN A 1 664 ? 4.719 -23.500 -1.091 1.00 97.94 664 ASN A O 1
ATOM 5251 N N . VAL A 1 665 ? 3.501 -23.111 0.755 1.00 97.75 665 VAL A N 1
ATOM 5252 C CA . VAL A 1 665 ? 3.075 -21.767 0.341 1.00 97.75 665 VAL A CA 1
ATOM 5253 C C . VAL A 1 665 ? 4.263 -20.815 0.213 1.00 97.75 665 VAL A C 1
ATOM 5255 O O . VAL A 1 665 ? 4.374 -20.117 -0.791 1.00 97.75 665 VAL A O 1
ATOM 5258 N N . LEU A 1 666 ? 5.172 -20.788 1.192 1.00 97.62 666 LEU A N 1
ATOM 5259 C CA . LEU A 1 666 ? 6.360 -19.931 1.130 1.00 97.62 666 LEU A CA 1
ATOM 5260 C C . LEU A 1 666 ? 7.307 -20.341 0.003 1.00 97.62 666 LEU A C 1
ATOM 5262 O O . LEU A 1 666 ? 7.851 -19.474 -0.677 1.00 97.62 666 LEU A O 1
ATOM 5266 N N . TYR A 1 667 ? 7.487 -21.646 -0.206 1.00 97.31 667 TYR A N 1
ATOM 5267 C CA . TYR A 1 667 ? 8.254 -22.180 -1.324 1.00 97.31 667 TYR A CA 1
ATOM 5268 C C . TYR A 1 667 ? 7.680 -21.680 -2.653 1.00 97.31 667 TYR A C 1
ATOM 5270 O O . TYR A 1 667 ? 8.401 -21.065 -3.439 1.00 97.31 667 TYR A O 1
ATOM 5278 N N . ASP A 1 668 ? 6.374 -21.861 -2.867 1.00 96.69 668 ASP A N 1
ATOM 5279 C CA . ASP A 1 668 ? 5.700 -21.426 -4.088 1.00 96.69 668 ASP A CA 1
ATOM 5280 C C . ASP A 1 668 ? 5.769 -19.902 -4.260 1.00 96.69 668 ASP A C 1
ATOM 5282 O O . ASP A 1 668 ? 6.064 -19.423 -5.356 1.00 96.69 668 ASP A O 1
ATOM 5286 N N . ALA A 1 669 ? 5.539 -19.123 -3.201 1.00 95.69 669 ALA A N 1
ATOM 5287 C CA . ALA A 1 669 ? 5.592 -17.666 -3.259 1.00 95.69 669 ALA A CA 1
ATOM 5288 C C . ALA A 1 669 ? 7.002 -17.160 -3.610 1.00 95.69 669 ALA A C 1
ATOM 5290 O O . ALA A 1 669 ? 7.152 -16.311 -4.491 1.00 95.69 669 ALA A O 1
ATOM 5291 N N . PHE A 1 670 ? 8.045 -17.704 -2.977 1.00 95.25 670 PHE A N 1
ATOM 5292 C CA . PHE A 1 670 ? 9.422 -17.257 -3.192 1.00 95.25 670 PHE A CA 1
ATOM 5293 C C . PHE A 1 670 ? 9.996 -17.715 -4.535 1.00 95.25 670 PHE A C 1
ATOM 5295 O O . PHE A 1 670 ? 10.713 -16.940 -5.169 1.00 95.25 670 PHE A O 1
ATOM 5302 N N . GLU A 1 671 ? 9.643 -18.910 -5.020 1.00 94.19 671 GLU A N 1
ATOM 5303 C CA . GLU A 1 671 ? 9.978 -19.355 -6.384 1.00 94.19 671 GLU A CA 1
ATOM 5304 C C . GLU A 1 671 ? 9.239 -18.536 -7.457 1.00 94.19 671 GLU A C 1
ATOM 5306 O O . GLU A 1 671 ? 9.735 -18.366 -8.570 1.00 94.19 671 GLU A O 1
ATOM 5311 N N . ASN A 1 672 ? 8.069 -17.979 -7.129 1.00 93.81 672 ASN A N 1
ATOM 5312 C CA . ASN A 1 672 ? 7.345 -17.051 -8.000 1.00 93.81 672 ASN A CA 1
ATOM 5313 C C . ASN A 1 672 ? 7.737 -15.581 -7.814 1.00 93.81 672 ASN A C 1
ATOM 5315 O O . ASN A 1 672 ? 7.259 -14.735 -8.571 1.00 93.81 672 ASN A O 1
ATOM 5319 N N . HIS A 1 673 ? 8.615 -15.281 -6.856 1.00 93.19 673 HIS A N 1
ATOM 5320 C CA . HIS A 1 673 ? 9.053 -13.929 -6.511 1.00 93.19 673 HIS A CA 1
ATOM 5321 C C . HIS A 1 673 ? 7.897 -12.979 -6.143 1.00 93.19 673 HIS A C 1
ATOM 5323 O O . HIS A 1 673 ? 7.894 -11.795 -6.499 1.00 93.19 673 HIS A O 1
ATOM 5329 N N . THR A 1 674 ? 6.916 -13.528 -5.425 1.00 93.00 674 THR A N 1
ATOM 5330 C CA . THR A 1 674 ? 5.744 -12.831 -4.885 1.00 93.00 674 THR A CA 1
ATOM 5331 C C . THR A 1 674 ? 5.782 -12.791 -3.364 1.00 93.00 674 THR A C 1
ATOM 5333 O O . THR A 1 674 ? 6.386 -13.653 -2.725 1.00 93.00 674 THR A O 1
ATOM 5336 N N . ILE A 1 675 ? 5.073 -11.830 -2.776 1.00 92.62 675 ILE A N 1
ATOM 5337 C CA . ILE A 1 675 ? 4.935 -11.729 -1.321 1.00 92.62 675 ILE A CA 1
ATOM 5338 C C . ILE A 1 675 ? 3.693 -12.514 -0.876 1.00 92.62 675 ILE A C 1
ATOM 5340 O O . ILE A 1 675 ? 2.607 -12.250 -1.396 1.00 92.62 675 ILE A O 1
ATOM 5344 N N . PRO A 1 676 ? 3.801 -13.458 0.076 1.00 94.56 676 PRO A N 1
ATOM 5345 C CA . PRO A 1 676 ? 2.634 -14.161 0.599 1.00 94.56 676 PRO A CA 1
ATOM 5346 C C . PRO A 1 676 ? 1.754 -13.209 1.420 1.00 94.56 676 PRO A C 1
ATOM 5348 O O . PRO A 1 676 ? 2.257 -12.364 2.164 1.00 94.56 676 PRO A O 1
ATOM 5351 N N . ALA A 1 677 ? 0.436 -13.355 1.317 1.00 93.19 677 ALA A N 1
ATOM 5352 C CA . ALA A 1 677 ? -0.521 -12.612 2.133 1.00 93.19 677 ALA A CA 1
ATOM 5353 C C . ALA A 1 677 ? -1.160 -13.529 3.182 1.00 93.19 677 ALA A C 1
ATOM 5355 O O . ALA A 1 677 ? -1.515 -14.672 2.884 1.00 93.19 677 ALA A O 1
ATOM 5356 N N . LEU A 1 678 ? -1.316 -13.024 4.410 1.00 95.25 678 LEU A N 1
ATOM 5357 C CA . LEU A 1 678 ? -2.019 -13.728 5.477 1.00 95.25 678 LEU A CA 1
ATOM 5358 C C . LEU A 1 678 ? -3.367 -13.068 5.756 1.00 95.25 678 LEU A C 1
ATOM 5360 O O . LEU A 1 678 ? -3.456 -11.851 5.911 1.00 95.25 678 LEU A O 1
ATOM 5364 N N . GLU A 1 679 ? -4.403 -13.887 5.874 1.00 95.25 679 GLU A N 1
ATOM 5365 C CA . GLU A 1 679 ? -5.778 -13.443 6.090 1.00 95.25 679 GLU A CA 1
ATOM 5366 C C . GLU A 1 679 ? -6.402 -14.193 7.264 1.00 95.25 679 GLU A C 1
ATOM 5368 O O . GLU A 1 679 ? -6.290 -15.415 7.382 1.00 95.25 679 GLU A O 1
ATOM 5373 N N . PHE A 1 680 ? -7.098 -13.465 8.127 1.00 94.88 680 PHE A N 1
ATOM 5374 C CA . PHE A 1 680 ? -7.907 -14.020 9.199 1.00 94.88 680 PHE A CA 1
ATOM 5375 C C . PHE A 1 680 ? -9.377 -14.030 8.785 1.00 94.88 680 PHE A C 1
ATOM 5377 O O . PHE A 1 680 ? -9.962 -12.982 8.522 1.00 94.88 680 PHE A O 1
ATOM 5384 N N . GLN A 1 681 ? -10.001 -15.205 8.783 1.00 93.75 681 GLN A N 1
ATOM 5385 C CA . GLN A 1 681 ? -11.423 -15.377 8.508 1.00 93.75 681 GLN A CA 1
ATOM 5386 C C . GLN A 1 681 ? -12.231 -15.305 9.809 1.00 93.75 681 GLN A C 1
ATOM 5388 O O . GLN A 1 681 ? -12.114 -16.179 10.674 1.00 93.75 681 GLN A O 1
ATOM 5393 N N . TRP A 1 682 ? -13.098 -14.298 9.934 1.00 91.88 682 TRP A N 1
ATOM 5394 C CA . TRP A 1 682 ? -13.779 -13.954 11.186 1.00 91.88 682 TRP A CA 1
ATOM 5395 C C . TRP A 1 682 ? -14.779 -15.015 11.647 1.00 91.88 682 TRP A C 1
ATOM 5397 O O . TRP A 1 682 ? -14.797 -15.396 12.819 1.00 91.88 682 TRP A O 1
ATOM 5407 N N . SER A 1 683 ? -15.581 -15.542 10.721 1.00 87.31 683 SER A N 1
ATOM 5408 C CA . SER A 1 683 ? -16.655 -16.497 11.026 1.00 87.31 683 SER A CA 1
ATOM 5409 C C . SER A 1 683 ? -16.142 -17.864 11.480 1.00 87.31 683 SER A C 1
ATOM 5411 O O . SER A 1 683 ? -16.744 -18.498 12.345 1.00 87.31 683 SER A O 1
ATOM 5413 N N . THR A 1 684 ? -15.025 -18.318 10.913 1.00 89.00 684 THR A N 1
ATOM 5414 C CA . THR A 1 684 ? -14.426 -19.624 11.219 1.00 89.00 684 THR A CA 1
ATOM 5415 C C . THR A 1 684 ? -13.244 -19.530 12.170 1.00 89.00 684 THR A C 1
ATOM 5417 O O . THR A 1 684 ? -12.799 -20.563 12.660 1.00 89.00 684 THR A O 1
ATOM 5420 N N . SER A 1 685 ? -12.725 -18.320 12.410 1.00 90.06 685 SER A N 1
ATOM 5421 C CA . SER A 1 685 ? -11.537 -18.074 13.236 1.00 90.06 685 SER A CA 1
ATOM 5422 C C . SER A 1 685 ? -10.323 -18.860 12.737 1.00 90.06 685 SER A C 1
ATOM 5424 O O . SER A 1 685 ? -9.626 -19.543 13.488 1.00 90.06 685 SER A O 1
ATOM 5426 N N . LYS A 1 686 ? -10.119 -18.809 11.421 1.00 92.75 686 LYS A N 1
ATOM 5427 C CA . LYS A 1 686 ? -9.038 -19.500 10.715 1.00 92.75 686 LYS A CA 1
ATOM 5428 C C . LYS A 1 686 ? -8.097 -18.485 10.099 1.00 92.75 686 LYS A C 1
ATOM 5430 O O . LYS A 1 686 ? -8.547 -17.427 9.673 1.00 92.75 686 LYS A O 1
ATOM 5435 N N . ILE A 1 687 ? -6.823 -18.835 10.027 1.00 95.81 687 ILE A N 1
ATOM 5436 C CA . ILE A 1 687 ? -5.802 -18.049 9.344 1.00 95.81 687 ILE A CA 1
ATOM 5437 C C . ILE A 1 687 ? -5.412 -18.787 8.074 1.00 95.81 687 ILE A C 1
ATOM 5439 O O . ILE A 1 687 ? -5.129 -19.989 8.109 1.00 95.81 687 ILE A O 1
ATOM 5443 N N . TYR A 1 688 ? -5.379 -18.050 6.974 1.00 96.81 688 TYR A N 1
ATOM 5444 C CA . TYR A 1 688 ? -4.933 -18.517 5.676 1.00 96.81 688 TYR A CA 1
ATOM 5445 C C . TYR A 1 688 ? -3.655 -17.790 5.272 1.00 96.81 688 TYR A C 1
ATOM 5447 O O . TYR A 1 688 ? -3.467 -16.630 5.625 1.00 96.81 688 TYR A O 1
ATOM 5455 N N . MET A 1 689 ? -2.799 -18.471 4.520 1.00 96.81 689 MET A N 1
ATOM 5456 C CA . MET A 1 689 ? -1.678 -17.882 3.793 1.00 96.81 689 MET A CA 1
ATOM 5457 C C . MET A 1 689 ? -1.867 -18.227 2.318 1.00 96.81 689 MET A C 1
ATOM 5459 O O . MET A 1 689 ? -1.997 -19.406 1.992 1.00 96.81 689 MET A O 1
ATOM 5463 N N . ASP A 1 690 ? -1.983 -17.221 1.449 1.00 93.94 690 ASP A N 1
ATOM 5464 C CA . ASP A 1 690 ? -2.271 -17.395 0.015 1.00 93.94 690 ASP A CA 1
ATOM 5465 C C . ASP A 1 690 ? -3.427 -18.386 -0.257 1.00 93.94 690 ASP A C 1
ATOM 5467 O O . ASP A 1 690 ? -3.374 -19.258 -1.124 1.00 93.94 690 ASP A O 1
ATOM 5471 N N . SER A 1 691 ? -4.525 -18.227 0.493 1.00 91.25 691 SER A N 1
ATOM 5472 C CA . SER A 1 691 ? -5.742 -19.066 0.446 1.00 91.25 691 SER A CA 1
ATOM 5473 C C . SER A 1 691 ? -5.612 -20.497 0.996 1.00 91.25 691 SER A C 1
ATOM 5475 O O . SER A 1 691 ? -6.585 -21.250 0.936 1.00 91.25 691 SER A O 1
ATOM 5477 N N . GLN A 1 692 ? -4.468 -20.891 1.564 1.00 97.00 692 GLN A N 1
ATOM 5478 C CA . GLN A 1 692 ? -4.303 -22.179 2.250 1.00 97.00 692 GLN A CA 1
ATOM 5479 C C . GLN A 1 692 ? -4.449 -22.016 3.761 1.00 97.00 692 GLN A C 1
ATOM 5481 O O . GLN A 1 692 ? -3.834 -21.132 4.348 1.00 97.00 692 GLN A O 1
ATOM 5486 N N . GLU A 1 693 ? -5.255 -22.860 4.408 1.00 97.31 693 GLU A N 1
ATOM 5487 C CA . GLU A 1 693 ? -5.454 -22.805 5.860 1.00 97.31 693 GLU A CA 1
ATOM 5488 C C . GLU A 1 693 ? -4.162 -23.200 6.588 1.00 97.31 693 GLU A C 1
ATOM 5490 O O . GLU A 1 693 ? -3.715 -24.340 6.490 1.00 97.31 693 GLU A O 1
ATOM 5495 N N . ILE A 1 694 ? -3.587 -22.275 7.358 1.00 97.19 694 ILE A N 1
ATOM 5496 C CA . ILE A 1 694 ? -2.356 -22.517 8.125 1.00 97.19 694 ILE A CA 1
ATOM 5497 C C . ILE A 1 694 ? -2.617 -22.714 9.616 1.00 97.19 694 ILE A C 1
ATOM 5499 O O . ILE A 1 694 ? -1.773 -23.262 10.318 1.00 97.19 694 ILE A O 1
ATOM 5503 N N . CYS A 1 695 ? -3.760 -22.253 10.125 1.00 94.50 695 CYS A N 1
ATOM 5504 C CA . CYS A 1 695 ? -4.100 -22.343 11.540 1.00 94.50 695 CYS A CA 1
ATOM 5505 C C . CYS A 1 695 ? -5.612 -22.211 11.745 1.00 94.50 695 CYS A C 1
ATOM 5507 O O . CYS A 1 695 ? -6.258 -21.370 11.124 1.00 94.50 695 CYS A O 1
ATOM 5509 N N . ALA A 1 696 ? -6.164 -22.987 12.678 1.00 90.38 696 ALA A N 1
ATOM 5510 C CA . ALA A 1 696 ? -7.530 -22.831 13.164 1.00 90.38 696 ALA A CA 1
ATOM 5511 C C . ALA A 1 696 ? -7.522 -22.536 14.667 1.00 90.38 696 ALA A C 1
ATOM 5513 O O . ALA A 1 696 ? -6.859 -23.225 15.448 1.00 90.38 696 ALA A O 1
ATOM 5514 N N . LEU A 1 697 ? -8.273 -21.516 15.078 1.00 86.88 697 LEU A N 1
ATOM 5515 C CA . LEU A 1 697 ? -8.446 -21.156 16.479 1.00 86.88 697 LEU A CA 1
ATOM 5516 C C . LEU A 1 697 ? -9.717 -21.794 17.025 1.00 86.88 697 LEU A C 1
ATOM 5518 O O . LEU A 1 697 ? -10.790 -21.729 16.428 1.00 86.88 697 LEU A O 1
ATOM 5522 N N . HIS A 1 698 ? -9.600 -22.390 18.208 1.00 74.94 698 HIS A N 1
ATOM 5523 C CA . HIS A 1 698 ? -10.730 -22.962 18.925 1.00 74.94 698 HIS A CA 1
ATOM 5524 C C . HIS A 1 698 ? -10.974 -22.155 20.200 1.00 74.94 698 HIS A C 1
ATOM 5526 O O . HIS A 1 698 ? -10.242 -22.287 21.179 1.00 74.94 698 HIS A O 1
ATOM 5532 N N . TYR A 1 699 ? -12.015 -21.328 20.222 1.00 67.81 699 TYR A N 1
ATOM 5533 C CA . TYR A 1 699 ? -12.387 -20.599 21.434 1.00 67.81 699 TYR A CA 1
ATOM 5534 C C . TYR A 1 699 ? -13.121 -21.532 22.416 1.00 67.81 699 TYR A C 1
ATOM 5536 O O . TYR A 1 699 ? -14.187 -22.063 22.115 1.00 67.81 699 TYR A O 1
ATOM 5544 N N . ARG A 1 700 ? -12.552 -21.766 23.613 1.00 54.69 700 ARG A N 1
ATOM 5545 C CA . ARG A 1 700 ? -13.162 -22.623 24.662 1.00 54.69 700 ARG A CA 1
ATOM 5546 C C . ARG A 1 700 ? -14.389 -22.030 25.349 1.00 54.69 700 ARG A C 1
ATOM 5548 O O . ARG A 1 700 ? -15.137 -22.764 25.991 1.00 54.69 700 ARG A O 1
ATOM 5555 N N . ARG A 1 701 ? -14.563 -20.714 25.299 1.00 49.44 701 ARG A N 1
ATOM 5556 C CA . ARG A 1 701 ? -15.759 -20.032 25.801 1.00 49.44 701 ARG A CA 1
ATOM 5557 C C . ARG A 1 701 ? -16.543 -19.586 24.580 1.00 49.44 701 ARG A C 1
ATOM 5559 O O . ARG A 1 701 ? -15.913 -19.107 23.654 1.00 49.44 701 ARG A O 1
ATOM 5566 N N . ASN A 1 702 ? -17.861 -19.771 24.606 1.00 52.31 702 ASN A N 1
ATOM 5567 C CA . ASN A 1 702 ? -18.890 -19.486 23.588 1.00 52.31 702 ASN A CA 1
ATOM 5568 C C . ASN A 1 702 ? -18.899 -18.060 22.964 1.00 52.31 702 ASN A C 1
ATOM 5570 O O . ASN A 1 702 ? -19.968 -17.531 22.672 1.00 52.31 702 ASN A O 1
ATOM 5574 N N . GLY A 1 703 ? -17.753 -17.407 22.807 1.00 68.31 703 GLY A N 1
ATOM 5575 C CA . GLY A 1 703 ? -17.582 -16.093 22.213 1.00 68.31 703 GLY A CA 1
ATOM 5576 C C . GLY A 1 703 ? -17.045 -16.197 20.790 1.00 68.31 703 GLY A C 1
ATOM 5577 O O . GLY A 1 703 ? -16.350 -17.145 20.425 1.00 68.31 703 GLY A O 1
ATOM 5578 N N . THR A 1 704 ? -17.397 -15.210 19.983 1.00 84.75 704 THR A N 1
ATOM 5579 C CA . THR A 1 704 ? -16.860 -14.978 18.641 1.00 84.75 704 THR A CA 1
ATOM 5580 C C . THR A 1 704 ? -15.605 -14.104 18.724 1.00 84.75 704 THR A C 1
ATOM 5582 O O . THR A 1 704 ? -15.384 -13.431 19.736 1.00 84.75 704 THR A O 1
ATOM 5585 N N . ILE A 1 705 ? -14.814 -14.030 17.649 1.00 88.88 705 ILE A N 1
ATOM 5586 C CA . ILE A 1 705 ? -13.726 -13.040 17.547 1.00 88.88 705 ILE A CA 1
ATOM 5587 C C . ILE A 1 705 ? -14.234 -11.608 17.811 1.00 88.88 705 ILE A C 1
ATOM 5589 O O . ILE A 1 705 ? -13.585 -10.847 18.520 1.00 88.88 705 ILE A O 1
ATOM 5593 N N . VAL A 1 706 ? -15.453 -11.284 17.360 1.00 91.94 706 VAL A N 1
ATOM 5594 C CA . VAL A 1 706 ? -16.116 -9.998 17.633 1.00 91.94 706 VAL A CA 1
ATOM 5595 C C . VAL A 1 706 ? -16.240 -9.755 19.139 1.00 91.94 706 VAL A C 1
ATOM 5597 O O . VAL A 1 706 ? -15.874 -8.688 19.621 1.00 91.94 706 VAL A O 1
ATOM 5600 N N . SER A 1 707 ? -16.704 -10.749 19.906 1.00 90.62 707 SER A N 1
ATOM 5601 C CA . SER A 1 707 ? -16.811 -10.608 21.364 1.00 90.62 707 SER A CA 1
ATOM 5602 C C . SER A 1 707 ? -15.452 -10.415 22.039 1.00 90.62 707 SER A C 1
ATOM 5604 O O . SER A 1 707 ? -15.342 -9.585 22.937 1.00 90.62 707 SER A O 1
ATOM 5606 N N . PHE A 1 708 ? -14.406 -11.103 21.564 1.00 90.12 708 PHE A N 1
ATOM 5607 C CA . PHE A 1 708 ? -13.046 -10.918 22.071 1.00 90.12 708 PHE A CA 1
ATOM 5608 C C . PHE A 1 708 ? -12.553 -9.484 21.844 1.00 90.12 708 PHE A C 1
ATOM 5610 O O . PHE A 1 708 ? -12.044 -8.854 22.770 1.00 90.12 708 PHE A O 1
ATOM 5617 N N . ILE A 1 709 ? -12.735 -8.955 20.631 1.00 92.81 709 ILE A N 1
ATOM 5618 C CA . ILE A 1 709 ? -12.314 -7.593 20.288 1.00 92.81 709 ILE A CA 1
ATOM 5619 C C . ILE A 1 709 ? -13.081 -6.581 21.134 1.00 92.81 709 ILE A C 1
ATOM 5621 O O . ILE A 1 709 ? -12.461 -5.728 21.755 1.00 92.81 709 ILE A O 1
ATOM 5625 N N . LEU A 1 710 ? -14.405 -6.704 21.251 1.00 94.94 710 LEU A N 1
ATOM 5626 C CA . LEU A 1 710 ? -15.207 -5.793 22.076 1.00 94.94 710 LEU A CA 1
ATOM 5627 C C . LEU A 1 710 ? -14.783 -5.810 23.551 1.00 94.94 710 LEU A C 1
ATOM 5629 O O . LEU A 1 710 ? -14.701 -4.751 24.173 1.00 94.94 710 LEU A O 1
ATOM 5633 N N . GLU A 1 711 ? -14.479 -6.985 24.112 1.00 93.56 711 GLU A N 1
ATOM 5634 C CA . GLU A 1 711 ? -13.943 -7.105 25.473 1.00 93.56 711 GLU A CA 1
ATOM 5635 C C . GLU A 1 711 ? -12.575 -6.424 25.603 1.00 93.56 711 GLU A C 1
ATOM 5637 O O . GLU A 1 711 ? -12.345 -5.683 26.562 1.00 93.56 711 GLU A O 1
ATOM 5642 N N . LYS A 1 712 ? -11.680 -6.631 24.631 1.00 92.44 712 LYS A N 1
ATOM 5643 C CA . LYS A 1 712 ? -10.349 -6.015 24.605 1.00 92.44 712 LYS A CA 1
ATOM 5644 C C . LYS A 1 712 ? -10.436 -4.490 24.502 1.00 92.44 712 LYS A C 1
ATOM 5646 O O . LYS A 1 712 ? -9.814 -3.797 25.302 1.00 92.44 712 LYS A O 1
ATOM 5651 N N . VAL A 1 713 ? -11.258 -3.973 23.593 1.00 96.00 713 VAL A N 1
ATOM 5652 C CA . VAL A 1 713 ? -11.508 -2.534 23.404 1.00 96.00 713 VAL A CA 1
ATOM 5653 C C . VAL A 1 713 ? -12.092 -1.931 24.679 1.00 96.00 713 VAL A C 1
ATOM 5655 O O . VAL A 1 713 ? -11.620 -0.901 25.153 1.00 96.00 713 VAL A O 1
ATOM 5658 N N . ALA A 1 714 ? -13.073 -2.593 25.300 1.00 97.25 714 ALA A N 1
ATOM 5659 C CA . ALA A 1 714 ? -13.655 -2.133 26.556 1.00 97.25 714 ALA A CA 1
ATOM 5660 C C . ALA A 1 714 ? -12.612 -2.029 27.683 1.00 97.25 714 ALA A C 1
ATOM 5662 O O . ALA A 1 714 ? -12.643 -1.049 28.427 1.00 97.25 714 ALA A O 1
ATOM 5663 N N . GLN A 1 715 ? -11.693 -2.998 27.784 1.00 94.88 715 GLN A N 1
ATOM 5664 C CA . GLN A 1 715 ? -10.580 -2.970 28.742 1.00 94.88 715 GLN A CA 1
ATOM 5665 C C . GLN A 1 715 ? -9.594 -1.836 28.446 1.00 94.88 715 GLN A C 1
ATOM 5667 O O . GLN A 1 715 ? -9.134 -1.173 29.373 1.00 94.88 715 GLN A O 1
ATOM 5672 N N . MET A 1 716 ? -9.286 -1.587 27.171 1.00 94.50 716 MET A N 1
ATOM 5673 C CA . MET A 1 716 ? -8.413 -0.480 26.773 1.00 94.50 716 MET A CA 1
ATOM 5674 C C . MET A 1 716 ? -9.042 0.869 27.124 1.00 94.50 716 MET A C 1
ATOM 5676 O O . MET A 1 716 ? -8.375 1.699 27.736 1.00 94.50 716 MET A O 1
ATOM 5680 N N . ILE A 1 717 ? -10.339 1.056 26.857 1.00 96.56 717 ILE A N 1
ATOM 5681 C CA . ILE A 1 717 ? -11.071 2.273 27.244 1.00 96.56 717 ILE A CA 1
ATOM 5682 C C . ILE A 1 717 ? -11.084 2.465 28.768 1.00 96.56 717 ILE A C 1
ATOM 5684 O O . ILE A 1 717 ? -10.965 3.593 29.236 1.00 96.56 717 ILE A O 1
ATOM 5688 N N . ASP A 1 718 ? -11.201 1.389 29.554 1.00 95.50 718 ASP A N 1
ATOM 5689 C CA . ASP A 1 718 ? -11.127 1.473 31.022 1.00 95.50 718 ASP A CA 1
ATOM 5690 C C . ASP A 1 718 ? -9.732 1.863 31.534 1.00 95.50 718 ASP A C 1
ATOM 5692 O O . ASP A 1 718 ? -9.614 2.381 32.646 1.00 95.50 718 ASP A O 1
ATOM 5696 N N . SER A 1 719 ? -8.688 1.615 30.736 1.00 92.19 719 SER A N 1
ATOM 5697 C CA . SER A 1 719 ? -7.300 1.956 31.064 1.00 92.19 719 SER A CA 1
ATOM 5698 C C . SER A 1 719 ? -6.877 3.375 30.660 1.00 92.19 719 SER A C 1
ATOM 5700 O O . SER A 1 719 ? -5.886 3.866 31.204 1.00 92.19 719 SER A O 1
ATOM 5702 N N . LEU A 1 720 ? -7.620 4.024 29.749 1.00 85.38 720 LEU A N 1
ATOM 5703 C CA . LEU A 1 720 ? -7.487 5.453 29.417 1.00 85.38 720 LEU A CA 1
ATOM 5704 C C . LEU A 1 720 ? -7.870 6.329 30.615 1.00 85.38 720 LEU A C 1
ATOM 5706 O O . LEU A 1 720 ? -7.213 7.367 30.844 1.00 85.38 720 LEU A O 1
#

Organism: NCBI:txid999413

Foldseek 3Di:
DPPPPPDPPQPDQPQDDPVLQVVLCVQAVDHLNQAAEAEQDPVLVVVQFQWKAFDSYIYGHHPRVVLVQLNSLVVSCQQQVVFDFPDDDPPAGEGPDPVSSVCSVVSPHDHHHGDPDRDGYMYGHHDDPVVVVVVVVVVDDDDDPPCVVVVVVVVVPDDLVPCDLVNLVVLVVVVVPDDPVSLVVLLVVLVPDDPPSCPVSVVSVVVVCVVPVVCCVVCVPPCSSVVDPDPDVVVVVCVPDVVVCPVVVVVQPPDPVSVVVVVVVPPPDDDDDPDPPDPDCCQAVVVLLVVCCVAVNDVLSVLVVVLVVLLVLQADPVLVVLQLVLLLPLLDCQQWDADPQDIHGHPDDDHSLSSVSSSLLSNLLSVVSSVVCVVVPNQWRKRFNSHFAAPSNFGKIWTAGPVRAIKIAHPDQCLQVCQDAAALHLQQVLQVQQPVDPLLGHHHWHADRVRRITHDADAAPQDDDDAAEPVLLLSQLLNLLLVQQCCQLQQFAPQALVQWGRHSSYIGGNDRQAGRQFNDDRQACPDLQARHPPDPDPNSVCPRSRWHWYQYPVRDIDICSVVSNVSSVSSNVSNVSRLVSCLVCVVVSLVSLLVSVVSDFKGWHPLDDPSRLSNLLNCCSVDPCNPVSQQVVVVSSVVSCCDVRRVLQVAPPHKDFPSVQSSVLSVVCSVSSGRWIWMAGQVQRFIDINNHTGIGDDHPDPDGPSRVSSVSSSVSSVVD

InterPro domains:
  IPR025295 eCIS core domain [PF13699] (18-81)
  IPR025410 Lantibiotic biosynthesis protein, dehydration domain [PF13575] (382-520)

Solvent-accessible surface area (backbone atoms only — not comparable to full-atom values): 40344 Å² total; per-residue (Å²): 134,85,78,76,75,74,70,73,80,67,61,81,37,88,72,53,56,72,65,60,52,50,53,52,30,69,57,31,73,49,89,60,49,79,49,45,58,39,74,59,28,72,65,17,61,81,69,60,20,37,25,30,22,38,85,52,34,36,32,22,22,72,94,36,71,82,48,52,60,30,38,52,37,47,46,50,37,44,41,40,60,72,69,63,79,71,46,72,62,88,96,43,33,27,39,77,54,69,70,59,50,56,26,16,78,67,59,60,68,70,80,52,73,72,42,100,52,92,61,81,40,37,38,64,47,64,59,53,76,69,57,57,53,53,52,62,67,69,66,54,96,79,89,80,81,82,61,61,68,59,55,58,52,52,69,72,75,60,60,89,88,73,73,46,73,68,59,51,51,55,54,53,58,54,58,76,74,55,60,78,66,59,56,56,48,50,26,56,52,60,70,72,52,73,72,86,78,48,55,65,62,57,51,54,56,51,52,52,45,70,75,40,61,88,52,52,82,81,56,74,50,60,62,68,43,67,65,61,77,68,69,73,55,52,59,63,48,57,75,73,45,69,81,60,53,58,66,56,50,60,67,56,65,76,44,84,81,45,54,65,62,50,56,60,67,67,70,76,75,88,80,89,80,93,80,79,92,81,82,81,66,59,79,34,51,52,58,44,46,51,48,40,29,74,67,66,29,66,71,51,29,52,52,50,53,53,35,52,56,52,39,63,74,36,30,50,74,81,37,53,58,40,41,55,53,20,27,33,57,68,61,50,73,39,55,51,38,76,58,96,83,41,74,38,55,41,88,89,70,63,47,68,65,49,54,50,47,30,52,44,30,42,46,30,37,36,55,34,52,49,48,52,26,55,74,52,71,63,59,34,37,39,33,55,71,28,59,73,30,23,76,75,23,44,50,54,28,36,37,33,35,92,86,71,52,60,31,37,36,41,96,53,88,31,44,37,35,27,34,40,38,8,64,85,6,42,47,26,56,50,21,60,74,50,37,89,50,76,88,52,35,52,63,44,39,66,52,39,52,89,81,23,36,32,63,68,80,70,59,50,55,72,85,76,71,76,56,39,50,56,65,57,53,35,37,35,27,19,40,51,15,30,48,49,37,52,25,75,40,51,14,36,33,71,48,37,49,89,29,36,37,41,33,93,90,37,53,40,65,79,54,43,50,45,41,55,64,32,64,58,76,34,52,57,63,66,48,97,68,36,51,45,78,87,65,86,54,92,48,84,86,45,71,48,47,76,61,35,48,28,29,41,99,86,72,48,78,43,49,44,74,82,44,20,73,65,38,45,51,29,16,53,48,22,19,54,53,31,45,57,33,49,55,72,41,40,71,61,52,52,49,52,48,54,64,37,52,74,66,36,56,54,32,40,53,73,62,63,54,70,67,58,48,30,51,50,38,45,50,44,76,76,40,94,59,47,66,62,52,50,53,53,48,52,52,49,43,56,52,44,42,62,36,76,39,28,54,82,50,75,42,53,62,68,63,57,72,39,63,73,53,50,49,54,48,50,51,54,25,42,77,51,60,29,49,78,50,36,37,38,32,47,88,72,41,30,34,24,44,72,86,40,76,31,33,54,54,53,70,77,57,102,59,51,64,61,53,53,45,54,53,51,29,52,52,43,50,73,70,108

pLDDT: mean 73.74, std 22.87, range [23.58, 98.62]

Radius of gyration: 35.75 Å; Cα contacts (8 Å, |Δi|>4): 1024; chains: 1; bounding box: 98×83×86 Å

Mean predicted aligned error: 19.03 Å

Nearest PDB structures (foldseek):
  5dzt-assembly1_A  TM=4.535E-01  e=1.397E-11  Enterococcus faecalis
  5dfz-assembly1_C  TM=2.603E-01  e=1.254E-03  Saccharomyces cerevisiae S288C
  6fdn-assembly1_A  TM=4.311E-01  e=4.442E-01  Homo sapiens
  8dl2-assembly4_D  TM=3.891E-01  e=9.014E+00  Bacteroides ovatus ATCC 8483

Secondary structure (DSSP, 8-state):
---------PPPPTTS-HHHHHHHHHHH----TT-EEEET-STGGGGTEEEEEETTEEEE-TT-GGGHHHHHHHHHHHHTT-----EEETTEEE---HHHHHHHHTT--------S----EEEEEEPPHHHHHHHHHHT-S---STTHHHHHHHHHH--TTS--HHHHHHHHHHHTTS-HHHHHHHHHHHTTS-TTS-HHHHHHHHHHHHH-GGGGGGS--HHHHHT--TTHHHHHHHTT-TTHHHHHHHHHHSSGGGHHHHHHHHSS-----TT----SSHHHHHHHHHHHHHHH-HHHHHHHHHHHHHHHHHB-THHHHHHHHHHHTTT-TTSEEEETTEEEE--S---HHHHHHHHHHHHHHHHHHHHHHHHTTTSEEEEE--PPP-GGG---EEEEETTS-EEEE-SS--HHHHHHHBTT-HHHHHHHHH---GGGS---B-EETTTTEEEPPPPTTSSS--PEEHHHHHHHHHHHHHHHHHHHHHT-----TTTEEE-SS-EEES--TTTTT--S--S---SSS-SS-----SSTT---TT--EEE-TTS-EEEGGGGHHHHHHHHHHHHHHHHHHHHHTHHHHHHHHHHHHTT--EEEE-SS-HHHHHHHHHHHHH-S-HHHHHHHHHHHHHHHHTSGGGGGGG-SSPPEE-HHHHHHHHHHHHHTT----EEEETTTTEEEETTEEEEE---SSS--HHHHHHHHHHHHHHH-